Protein AF-A0A8X6F8C7-F1 (afdb_monomer_lite)

Secondary structure (DSSP, 8-state):
-HHHHHHHHHHHHHHHHHHHHHHHHHTT--SSSHHHHHHHHHHHHHHHHHHHHHHHHHHHHHHHHHHHHHTTGGG--------SSSSEEEEEEEEEEE-SSEEEEEEEEEEEETT--EEEEEEEEEEEEPPSS---HHHHHHHHHHHHHHHHHHHHHHH-S-EEEEEEEES-HHHHHHHHS-GGGB-HHHHHHHHHHHTTS-GGGEEE--GGG-TTHHHHH---HHHHTTSTTTT--GGGGSPSSP----------SPPTTB-----------SS--TTEEEEETTTEEEEE-GGG-BTTTB----PPPPHHHH--EEEEEETTEEEEEEEE-TT-HHHHHHS---TTSEEEEEE--TT--TTT-HHHHHHHHHHHHHS-EEEEEEE-TTTSSSSHHHHHHHHHHHHHHHHHHHHHIIIII---GGGEEEEEETHHHHHHHHHHTTSS--SEEEEES-B-TTTTT--GGGS--GGGSS-EEEE-SS---SSS--SB--S--SSEEEEEGGGTS-TT---------SSS---STTHHHHSHHHHHHHHHHHHHHT--SS--EEEE-S-HHHHHTTSS----TTSTTEEESSGGGGGGGGGGGSSSPEEEEE---SSTT---EEEEEEEEE---SS-PPPEEEEEEEEEEESS-EEEEE--SS-EEE-TT-EEEEEEEESS---SEEEEEEEEEE----TTS--EE-EEEEEEEESS---HHHHT--EEEE----S-EETT--EEEEEP-

Foldseek 3Di:
DVVVVVVVVVVVVVVVVVVVVVVVVVVPDDDDPPPVVVVVVVVVVVVVVVVVVVVVVVVVVVVVVQVVLVVLLVVDDADPDLEDDDDWAWEKEKFWAADLFKTKIWIWIWTADPVRQIAIFTPDMDMDTHDPPDDDRLLRRLVRLLVGLVVVVVCVVVVPDDHPYYAYEYQPLLNLVLLQDQLLQFAFSSSVSSVSSVVRDPSVRYAYDHPQQGLRVCVRVPDGSVVCVVDCNTRHGPQSRDDPPGPGPPCSDPPPDDHPRGDPPPPPPPPVPDAQPAQDWDADVLLGIDGDHPLLDDVPQRPHADAADDCVQQVKKKWWDWLVRLPHTQIDDLPDLVSLLPDPDALPAQEEEEAEAAQDFVVAPVLLSLLSVLQSVQDGHGYIYIGRNSQRYPPNNNSLNNLLVLLSRLLSSQVSCCVNVVRDQLSYEYEAAASGQFSLQSVLVSDPAHNEYEYQQHFRGSEAPGDSVRGAAQSSHLFYEYEAFACDDDQDDTGGHPDQHTLEYECAVNSHHAAQADDDDDDDDNGGDDDDVCCCHPCVRSCVSSLQQSLCSVDDDFFQKWFFDPGPVCVQQLVGQALPPQNVGIATPHPRRSVVSVSSPPPDRTYTYGYFHNDPPGDWWKKKKKWFFAADPDDDDWFWWWKWKWWQAPVDIDIDTQDPHTDTHDHGDMGIGIDIGRDDRHQTFKMKIAIATPDPPPVDFDWTGTAKMWMFIRSDRHVVNRVSGFIWGDPDPDTHTHPDIDITGGDD

Sequence (748 aa):
MDAILKQKKIVKGKLTRLVSKIDDLQNQANSESIIEVYEKDVNLIDTEVNNLNDNLLNIKLEWEELANDVQFVKDIKIPRFLLVDSDNLFHLFGFSDASEKAYAAAIYCRSVSDTGKINVQLIVAKTRVAPLKTVSLPRLELCGALLLVKLMDFTCKALNYPISQAQFYTDSTIVLSWIGSHASRWKTFVANRVAKIQTLSSATQWHHISGSANPADLATRGVSSSTLLTSIWLCGPKFLHETFPFQTDSSVPTLNDAMPEERYCTLQSIIVPNHLPDGSKICMTDLGCFEVTKDFFHPIYRPVNFLPQDRATIHTRFFLYMRSNPKEHHELHSNNPDEIKNSFIKPEHKTVFIIHGFFDSRFYGKWMEMMKDNLLLNNDYNVIIVDWSKGNGAPYTQATANCRVVGAEVAFMIKQLQIIKGVSPMNCHIIGHSLGAHIAGYAGERLNELGRISGLDPAHPYFQYMPPSVRLDPTDADFVDNIHTDSGSHKLLPLGMIQLAGHIDFFPNNGMSQPGCAKSVIHSIFLEGLIDASRRFIACNHQRAVDYFMYSINYKKALQVAYQCTSWHDYISGHCAECGKDGSKCAILGIQADQYKRFKNDTRSVKMYLTTSGSAPFWEYYYKVEVKLRKPKENFEDKKGSIILQLHGTSHDYNVQLTTKTGNLIHGATYTYLVRNVEELGKLLSVKFSWASSSWNFFKTHTLFLDYVTIKPMNIIDERKQEYKQKFCYESVEAIKSKKEYFLKECK

InterPro domains:
  IPR000734 Triacylglycerol lipase family [PR00821] (339-358)
  IPR000734 Triacylglycerol lipase family [PR00821] (384-399)
  IPR000734 Triacylglycerol lipase family [PR00821] (404-423)
  IPR000734 Triacylglycerol lipase family [PR00821] (427-445)
  IPR000734 Triacylglycerol lipase family [PR00821] (540-555)
  IPR000734 Triacylglycerol lipase family [PR00821] (617-632)
  IPR000734 Triacylglycerol lipase family [PR00821] (670-691)
  IPR000734 Triacylglycerol lipase family [PTHR11610] (263-682)
  IPR001024 PLAT/LH2 domain [PF01477] (633-733)
  IPR002331 Pancreatic lipase [PR00823] (281-298)
  IPR002331 Pancreatic lipase [PR00823] (298-309)
  IPR002331 Pancreatic lipase [PR00823] (318-330)
  IPR002331 Pancreatic lipase [PR00823] (336-350)
  IPR002331 Pancreatic lipase [PR00823] (383-402)
  IPR008042 Retrotransposon Pao-like, RNAseH-like domain [PF05380] (59-172)
  IPR013818 Lipase [PF00151] (281-618)
  IPR029058 Alpha/Beta hydrolase fold [G3DSA:3.40.50.1820] (280-619)
  IPR029058 Alpha/Beta hydrolase fold [SSF53474] (281-618)
  IPR033906 Lipase, N-terminal [cd00707] (314-613)
  IPR036392 PLAT/LH2 domain superfamily [SSF49723] (621-742)

pLDDT: mean 81.68, std 17.27, range [28.0, 98.88]

Organism: Trichonephila clavata (NCBI:txid2740835)

Structure (mmCIF, N/CA/C/O backbone):
data_AF-A0A8X6F8C7-F1
#
_entry.id   AF-A0A8X6F8C7-F1
#
loop_
_atom_site.group_PDB
_atom_site.id
_atom_site.type_symbol
_atom_site.label_atom_id
_atom_site.label_alt_id
_atom_site.label_comp_id
_atom_site.label_asym_id
_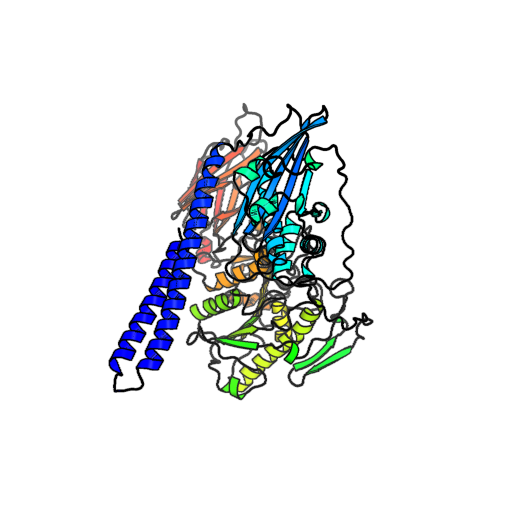atom_site.label_entity_id
_atom_site.label_seq_id
_atom_site.pdbx_PDB_ins_code
_atom_site.Cartn_x
_atom_site.Cartn_y
_atom_site.Cartn_z
_atom_site.occupancy
_atom_site.B_iso_or_equiv
_atom_site.auth_seq_id
_atom_site.auth_comp_id
_atom_site.auth_asym_id
_atom_site.auth_atom_id
_atom_site.pdbx_PDB_model_num
ATOM 1 N N . MET A 1 1 ? 24.965 32.234 21.374 1.00 34.31 1 MET A N 1
ATOM 2 C CA . MET A 1 1 ? 25.916 31.292 22.011 1.00 34.31 1 MET A CA 1
ATOM 3 C C . MET A 1 1 ? 26.464 30.269 21.011 1.00 34.31 1 MET A C 1
ATOM 5 O O . MET A 1 1 ? 27.662 30.296 20.759 1.00 34.31 1 MET A O 1
ATOM 9 N N . ASP A 1 2 ? 25.624 29.459 20.350 1.00 32.56 2 ASP A N 1
ATOM 10 C CA . ASP A 1 2 ? 26.087 28.451 19.370 1.00 32.56 2 ASP A CA 1
ATOM 11 C C . ASP A 1 2 ? 26.894 29.010 18.189 1.00 32.56 2 ASP A C 1
ATOM 13 O O . ASP A 1 2 ? 27.874 28.393 17.782 1.00 32.56 2 ASP A O 1
ATOM 17 N N . ALA A 1 3 ? 26.546 30.191 17.664 1.00 38.12 3 ALA A N 1
ATOM 18 C CA . ALA A 1 3 ? 27.326 30.847 16.607 1.00 38.12 3 ALA A CA 1
ATOM 19 C C . ALA A 1 3 ? 28.780 31.126 17.043 1.00 38.12 3 ALA A C 1
ATOM 21 O O . ALA A 1 3 ? 29.714 30.792 16.319 1.00 38.12 3 ALA A O 1
ATOM 22 N N . ILE A 1 4 ? 28.968 31.618 18.273 1.00 41.38 4 ILE A N 1
ATOM 23 C CA . ILE A 1 4 ? 30.278 31.923 18.873 1.00 41.38 4 ILE A CA 1
ATOM 24 C C . ILE A 1 4 ? 31.065 30.631 19.143 1.00 41.38 4 ILE A C 1
ATOM 26 O O . ILE A 1 4 ? 32.259 30.559 18.862 1.00 41.38 4 ILE A O 1
ATOM 30 N N . LEU A 1 5 ? 30.405 29.573 19.628 1.00 40.09 5 LEU A N 1
ATOM 31 C CA . LEU A 1 5 ? 31.021 28.247 19.795 1.00 40.09 5 LEU A CA 1
ATOM 32 C C . LEU A 1 5 ? 31.436 27.632 18.447 1.00 40.09 5 LEU A C 1
ATOM 34 O O . LEU A 1 5 ? 32.481 26.984 18.353 1.00 40.09 5 LEU A O 1
ATOM 38 N N . LYS A 1 6 ? 30.650 27.866 17.391 1.00 43.34 6 LYS A N 1
ATOM 39 C CA . LYS A 1 6 ? 30.928 27.416 16.024 1.00 43.34 6 LYS A CA 1
ATOM 40 C C . LYS A 1 6 ? 32.085 28.198 15.395 1.00 43.34 6 LYS A C 1
ATOM 42 O O . LYS A 1 6 ? 32.981 27.566 14.842 1.00 43.34 6 LYS A O 1
ATOM 47 N N . GLN A 1 7 ? 32.136 29.522 15.560 1.00 47.16 7 GLN A N 1
ATOM 48 C CA . GLN A 1 7 ? 33.292 30.344 15.178 1.00 47.16 7 GLN A CA 1
ATOM 49 C C . GLN A 1 7 ? 34.549 29.947 15.963 1.00 47.16 7 GLN A C 1
ATOM 51 O O . GLN A 1 7 ? 35.564 29.682 15.331 1.00 47.16 7 GLN A O 1
ATOM 56 N N . LYS A 1 8 ? 34.492 29.759 17.292 1.00 43.09 8 LYS A N 1
ATOM 57 C CA . LYS A 1 8 ? 35.635 29.232 18.069 1.00 43.09 8 LYS A CA 1
ATOM 58 C C . LYS A 1 8 ? 36.118 27.868 17.562 1.00 43.09 8 LYS A C 1
ATOM 60 O O . LYS A 1 8 ? 37.324 27.645 17.509 1.00 43.09 8 LYS A O 1
ATOM 65 N N . LYS A 1 9 ? 35.219 26.966 17.144 1.00 44.09 9 LYS A N 1
ATOM 66 C CA . LYS A 1 9 ? 35.596 25.687 16.506 1.00 44.09 9 LYS A CA 1
ATOM 67 C C . LYS A 1 9 ? 36.274 25.876 15.144 1.00 44.09 9 LYS A C 1
ATOM 69 O O . LYS A 1 9 ? 37.260 25.197 14.878 1.00 44.09 9 LYS A O 1
ATOM 74 N N . ILE A 1 10 ? 35.774 26.787 14.308 1.00 48.09 10 ILE A N 1
ATOM 75 C CA . ILE A 1 10 ? 36.353 27.099 12.989 1.00 48.09 10 ILE A CA 1
ATOM 76 C C . ILE A 1 10 ? 37.731 27.756 13.142 1.00 48.09 10 ILE A C 1
ATOM 78 O O . ILE A 1 10 ? 38.683 27.307 12.512 1.00 48.09 10 ILE A O 1
ATOM 82 N N . VAL A 1 11 ? 37.859 28.751 14.025 1.00 50.19 11 VAL A N 1
ATOM 83 C CA . VAL A 1 11 ? 39.125 29.433 14.337 1.00 50.19 11 VAL A CA 1
ATOM 84 C C . VAL A 1 11 ? 40.137 28.447 14.915 1.00 50.19 11 VAL A C 1
ATOM 86 O O . VAL A 1 11 ? 41.248 28.376 14.405 1.00 50.19 11 VAL A O 1
ATOM 89 N N . LYS A 1 12 ? 39.753 27.605 15.888 1.00 47.06 12 LYS A N 1
ATOM 90 C CA . LYS A 1 12 ? 40.640 26.554 16.421 1.00 47.06 12 LYS A CA 1
ATOM 91 C C . LYS A 1 12 ? 41.090 25.580 15.324 1.00 47.06 12 LYS A C 1
ATOM 93 O O . LYS A 1 12 ? 42.269 25.262 15.254 1.00 47.06 12 LYS A O 1
ATOM 98 N N . GLY A 1 13 ? 40.183 25.150 14.443 1.00 48.16 13 GLY A N 1
ATOM 99 C CA . GLY A 1 13 ? 40.508 24.267 13.316 1.00 48.16 13 GLY A CA 1
ATOM 100 C C . GLY A 1 13 ? 41.425 24.903 12.262 1.00 48.16 13 GLY A C 1
ATOM 101 O O . GLY A 1 13 ? 42.291 24.213 11.725 1.00 48.16 13 GLY A O 1
ATOM 102 N N . LYS A 1 14 ? 41.278 26.210 11.991 1.00 50.91 14 LYS A N 1
ATOM 103 C CA . LYS A 1 14 ? 42.224 26.984 11.171 1.00 50.91 14 LYS A CA 1
ATOM 104 C C . LYS A 1 14 ? 43.593 27.074 11.859 1.00 50.91 14 LYS A C 1
ATOM 106 O O . LYS A 1 14 ? 44.585 26.718 11.234 1.00 50.91 14 LYS A O 1
ATOM 111 N N . LEU A 1 15 ? 43.641 27.451 13.142 1.00 48.81 15 LEU A N 1
ATOM 112 C CA . LEU A 1 15 ? 44.888 27.576 13.910 1.00 48.81 15 LEU A CA 1
ATOM 113 C C . LEU A 1 15 ? 45.682 26.264 13.944 1.00 48.81 15 LEU A C 1
ATOM 115 O O . LEU A 1 15 ? 46.875 26.270 13.678 1.00 48.81 15 LEU A O 1
ATOM 119 N N . THR A 1 16 ? 45.029 25.126 14.210 1.00 49.41 16 THR A N 1
ATOM 120 C CA . THR A 1 16 ? 45.710 23.819 14.250 1.00 49.41 16 THR A CA 1
ATOM 121 C C . THR A 1 16 ? 46.295 23.421 12.888 1.00 49.41 16 THR A C 1
ATOM 123 O O . THR A 1 16 ? 47.367 22.827 12.845 1.00 49.41 16 THR A O 1
ATOM 126 N N . ARG A 1 17 ? 45.648 23.786 11.770 1.00 49.91 17 ARG A N 1
ATOM 127 C CA . ARG A 1 17 ? 46.229 23.606 10.425 1.00 49.91 17 ARG A CA 1
ATOM 128 C C . ARG A 1 17 ? 47.385 24.564 10.141 1.00 49.91 17 ARG A C 1
ATOM 130 O O . ARG A 1 17 ? 48.302 24.177 9.427 1.00 49.91 17 ARG A O 1
ATOM 137 N N . LEU A 1 18 ? 47.333 25.786 10.671 1.00 50.31 18 LEU A N 1
ATOM 138 C CA . LEU A 1 18 ? 48.408 26.765 10.520 1.00 50.31 18 LEU A CA 1
ATOM 139 C C . LEU A 1 18 ? 49.667 26.309 11.273 1.00 50.31 18 LEU A C 1
ATOM 141 O O . LEU A 1 18 ? 50.735 26.261 10.682 1.00 50.31 18 LEU A O 1
ATOM 145 N N . VAL A 1 19 ? 49.515 25.877 12.531 1.00 54.03 19 VAL A N 1
ATOM 146 C CA . VAL A 1 19 ? 50.610 25.332 13.355 1.00 54.03 19 VAL A CA 1
ATOM 147 C C . VAL A 1 19 ? 51.227 24.091 12.705 1.00 54.03 19 VAL A C 1
ATOM 149 O O . VAL A 1 19 ? 52.436 24.055 12.532 1.00 54.03 19 VAL A O 1
ATOM 152 N N . SER A 1 20 ? 50.411 23.141 12.228 1.00 51.81 20 SER A N 1
ATOM 153 C CA . SER A 1 20 ? 50.913 21.963 11.495 1.00 51.81 20 SER A CA 1
ATOM 154 C C . SER A 1 20 ? 51.739 22.341 10.261 1.00 51.81 20 SER A C 1
ATOM 156 O O . SER A 1 20 ? 52.766 21.725 10.013 1.00 51.81 20 SER A O 1
ATOM 158 N N . LYS A 1 21 ? 51.324 23.366 9.500 1.00 52.44 21 LYS A N 1
ATOM 159 C CA . LYS A 1 21 ? 52.107 23.869 8.362 1.00 52.44 21 LYS A CA 1
ATOM 160 C C . LYS A 1 21 ? 53.420 24.526 8.791 1.00 52.44 21 LYS A C 1
ATOM 162 O O . LYS A 1 21 ? 54.400 24.413 8.069 1.00 52.44 21 LYS A O 1
ATOM 167 N N . ILE A 1 22 ? 53.432 25.233 9.919 1.00 53.59 22 ILE A N 1
ATOM 168 C CA . ILE A 1 22 ? 54.640 25.877 10.451 1.00 53.59 22 ILE A CA 1
ATOM 169 C C . ILE A 1 22 ? 55.647 24.809 10.904 1.00 53.59 22 ILE A C 1
ATOM 171 O O . ILE A 1 22 ? 56.815 24.912 10.540 1.00 53.59 22 ILE A O 1
ATOM 175 N N . ASP A 1 23 ? 55.193 23.756 11.593 1.00 51.50 23 ASP A N 1
ATOM 176 C CA . ASP A 1 23 ? 56.035 22.611 11.973 1.00 51.50 23 ASP A CA 1
ATOM 177 C C . ASP A 1 23 ? 56.603 21.891 10.730 1.00 51.50 23 ASP A C 1
ATOM 179 O O . ASP A 1 23 ? 57.801 21.608 10.670 1.00 51.50 23 ASP A O 1
ATOM 183 N N . ASP A 1 24 ? 55.784 21.643 9.699 1.00 52.75 24 ASP A N 1
ATOM 184 C CA . ASP A 1 24 ? 56.238 21.020 8.443 1.00 52.75 24 ASP A CA 1
ATOM 185 C C . ASP A 1 24 ? 57.300 21.876 7.715 1.00 52.75 24 ASP A C 1
ATOM 187 O O . ASP A 1 24 ? 58.274 21.341 7.183 1.00 52.75 24 ASP A O 1
ATOM 191 N N . LEU A 1 25 ? 57.142 23.207 7.713 1.00 51.50 25 LEU A N 1
ATOM 192 C CA . LEU A 1 25 ? 58.058 24.148 7.055 1.00 51.50 25 LEU A CA 1
ATOM 193 C C . LEU A 1 25 ? 59.370 24.351 7.829 1.00 51.50 25 LEU A C 1
ATOM 195 O O . LEU A 1 25 ? 60.431 24.447 7.211 1.00 51.50 25 LEU A O 1
ATOM 199 N N . GLN A 1 26 ? 59.337 24.356 9.166 1.00 53.88 26 GLN A N 1
ATOM 200 C CA . GLN A 1 26 ? 60.552 24.436 9.990 1.00 53.88 26 GLN A CA 1
ATOM 201 C C . GLN A 1 26 ? 61.487 23.234 9.778 1.00 53.88 26 GLN A C 1
ATOM 203 O O . GLN A 1 26 ? 62.704 23.381 9.866 1.00 53.88 26 GLN A O 1
ATOM 208 N N . ASN A 1 27 ? 60.940 22.065 9.432 1.00 54.12 27 ASN A N 1
ATOM 209 C CA . ASN A 1 27 ? 61.713 20.849 9.164 1.00 54.12 27 ASN A CA 1
ATOM 210 C C . ASN A 1 27 ? 62.370 20.796 7.765 1.00 54.12 27 ASN A C 1
ATOM 212 O O . ASN A 1 27 ? 63.109 19.852 7.486 1.00 54.12 27 ASN A O 1
ATOM 216 N N . GLN A 1 28 ? 62.129 21.773 6.878 1.00 56.25 28 GLN A N 1
ATOM 217 C CA . GLN A 1 28 ? 62.643 21.780 5.493 1.00 56.25 28 GLN A CA 1
ATOM 218 C C . GLN A 1 28 ? 63.718 22.849 5.212 1.00 56.25 28 GLN A C 1
ATOM 220 O O . GLN A 1 28 ? 64.121 23.033 4.063 1.00 56.25 28 GLN A O 1
ATOM 225 N N . ALA A 1 29 ? 64.194 23.568 6.230 1.00 48.19 29 ALA A N 1
ATOM 226 C CA . ALA A 1 29 ? 65.043 24.739 6.034 1.00 48.19 29 ALA A CA 1
ATOM 227 C C . ALA A 1 29 ? 66.474 24.412 5.549 1.00 48.19 29 ALA A C 1
ATOM 229 O O . ALA A 1 29 ? 67.295 23.890 6.301 1.00 48.19 29 ALA A O 1
ATOM 230 N N . ASN A 1 30 ? 66.803 24.841 4.325 1.00 45.75 30 ASN A N 1
ATOM 231 C CA . ASN A 1 30 ? 68.170 25.169 3.914 1.00 45.75 30 ASN A CA 1
ATOM 232 C C . ASN A 1 30 ? 68.172 26.439 3.032 1.00 45.75 30 ASN A C 1
ATOM 234 O O . ASN A 1 30 ? 67.372 26.564 2.111 1.00 45.75 30 ASN A O 1
ATOM 238 N N . SER A 1 31 ? 69.057 27.370 3.400 1.00 54.06 31 SER A N 1
ATOM 239 C CA . SER A 1 31 ? 69.430 28.692 2.843 1.00 54.06 31 SER A CA 1
ATOM 240 C C . SER A 1 31 ? 68.642 29.394 1.703 1.00 54.06 31 SER A C 1
ATOM 242 O O . SER A 1 31 ? 68.423 28.869 0.615 1.00 54.06 31 SER A O 1
ATOM 244 N N . GLU A 1 32 ? 68.441 30.701 1.930 1.00 48.09 32 GLU A N 1
ATOM 245 C CA . GLU A 1 32 ? 68.373 31.828 0.965 1.00 48.09 32 GLU A CA 1
ATOM 246 C C . GLU A 1 32 ? 67.133 32.065 0.082 1.00 48.09 32 GLU A C 1
ATOM 248 O O . GLU A 1 32 ? 66.939 33.200 -0.338 1.00 48.09 32 GLU A O 1
ATOM 253 N N . SER A 1 33 ? 66.198 31.125 -0.083 1.00 52.44 33 SER A N 1
ATOM 254 C CA . SER A 1 33 ? 64.880 31.434 -0.705 1.00 52.44 33 SER A CA 1
ATOM 255 C C . SER A 1 33 ? 63.815 31.956 0.283 1.00 52.44 33 SER A C 1
ATOM 257 O O . SER A 1 33 ? 62.652 32.146 -0.065 1.00 52.44 33 SER A O 1
ATOM 259 N N . ILE A 1 34 ? 64.204 32.167 1.543 1.00 48.66 34 ILE A N 1
ATOM 260 C CA . ILE A 1 34 ? 63.280 32.192 2.687 1.00 48.66 34 ILE A CA 1
ATOM 261 C C . ILE A 1 34 ? 62.613 33.563 2.905 1.00 48.66 34 ILE A C 1
ATOM 263 O O . ILE A 1 34 ? 61.450 33.600 3.300 1.00 48.66 34 ILE A O 1
ATOM 267 N N . ILE A 1 35 ? 63.296 34.683 2.638 1.00 49.19 35 ILE A N 1
ATOM 268 C CA . ILE A 1 35 ? 62.809 36.022 3.037 1.00 49.19 35 ILE A CA 1
ATOM 269 C C . ILE A 1 35 ? 61.567 36.451 2.237 1.00 49.19 35 ILE A C 1
ATOM 271 O O . ILE A 1 35 ? 60.563 36.802 2.849 1.00 49.19 35 ILE A O 1
ATOM 275 N N . GLU A 1 36 ? 61.572 36.345 0.903 1.00 49.31 36 GLU A N 1
ATOM 276 C CA . GLU A 1 36 ? 60.406 36.731 0.081 1.00 49.31 36 GLU A CA 1
ATOM 277 C C . GLU A 1 36 ? 59.169 35.852 0.339 1.00 49.31 36 GLU A C 1
ATOM 279 O O . GLU A 1 36 ? 58.036 36.327 0.250 1.00 49.31 36 GLU A O 1
ATOM 284 N N . VAL A 1 37 ? 59.365 34.572 0.681 1.00 49.53 37 VAL A N 1
ATOM 285 C CA . VAL A 1 37 ? 58.261 33.669 1.049 1.00 49.53 37 VAL A CA 1
ATOM 286 C C . VAL A 1 37 ? 57.697 34.059 2.418 1.00 49.53 37 VAL A C 1
ATOM 288 O O . VAL A 1 37 ? 56.483 34.212 2.552 1.00 49.53 37 VAL A O 1
ATOM 291 N N . TYR A 1 38 ? 58.564 34.307 3.407 1.00 47.38 38 TYR A N 1
ATOM 292 C CA . TYR A 1 38 ? 58.143 34.756 4.736 1.00 47.38 38 TYR A CA 1
ATOM 293 C C . TYR A 1 38 ? 57.432 36.111 4.700 1.00 47.38 38 TYR A C 1
ATOM 295 O O . TYR A 1 38 ? 56.375 36.235 5.310 1.00 47.38 38 TYR A O 1
ATOM 303 N N . GLU A 1 39 ? 57.936 37.117 3.980 1.00 50.72 39 GLU A N 1
ATOM 304 C CA . GLU A 1 39 ? 57.262 38.421 3.888 1.00 50.72 39 GLU A CA 1
ATOM 305 C C . GLU A 1 39 ? 55.875 38.306 3.247 1.00 50.72 39 GLU A C 1
ATOM 307 O O . GLU A 1 39 ? 54.925 38.955 3.691 1.00 50.72 39 GLU A O 1
ATOM 312 N N . LYS A 1 40 ? 55.721 37.458 2.227 1.00 51.22 40 LYS A N 1
ATOM 313 C CA . LYS A 1 40 ? 54.441 37.282 1.535 1.00 51.22 40 LYS A CA 1
ATOM 314 C C . LYS A 1 40 ? 53.408 36.558 2.398 1.00 51.22 40 LYS A C 1
ATOM 316 O O . LYS A 1 40 ? 52.248 36.972 2.414 1.00 51.22 40 LYS A O 1
ATOM 321 N N . ASP A 1 41 ? 53.826 35.540 3.148 1.00 50.50 41 ASP A N 1
ATOM 322 C CA . ASP A 1 41 ? 52.954 34.813 4.074 1.00 50.50 41 ASP A CA 1
ATOM 323 C C . ASP A 1 41 ? 52.660 35.616 5.357 1.00 50.50 41 ASP A C 1
ATOM 325 O O . ASP A 1 41 ? 51.524 35.594 5.832 1.00 50.50 41 ASP A O 1
ATOM 329 N N . VAL A 1 42 ? 53.614 36.400 5.879 1.00 52.75 42 VAL A N 1
ATOM 330 C CA . VAL A 1 42 ? 53.393 37.321 7.013 1.00 52.75 42 VAL A CA 1
ATOM 331 C C . VAL A 1 42 ? 52.390 38.413 6.644 1.00 52.75 42 VAL A C 1
ATOM 333 O O . VAL A 1 42 ? 51.431 38.608 7.383 1.00 52.75 42 VAL A O 1
ATOM 336 N N . ASN A 1 43 ? 52.515 39.052 5.475 1.00 54.06 43 ASN A N 1
ATOM 337 C CA . ASN A 1 43 ? 51.521 40.028 5.011 1.00 54.06 43 ASN A CA 1
ATOM 338 C C . ASN A 1 43 ? 50.124 39.402 4.827 1.00 54.06 43 ASN A C 1
ATOM 340 O O . ASN A 1 43 ? 49.109 40.056 5.082 1.00 54.06 43 ASN A O 1
ATOM 344 N N . LEU A 1 44 ? 50.046 38.129 4.415 1.00 52.47 44 LEU A N 1
ATOM 345 C CA . LEU A 1 44 ? 48.777 37.401 4.323 1.00 52.47 44 LEU A CA 1
ATOM 346 C C . LEU A 1 44 ? 48.166 37.147 5.712 1.00 52.47 44 LEU A C 1
ATOM 348 O O . LEU A 1 44 ? 46.958 37.312 5.891 1.00 52.47 44 LEU A O 1
ATOM 352 N N . ILE A 1 45 ? 49.000 36.779 6.690 1.00 53.09 45 ILE A N 1
ATOM 353 C CA . ILE A 1 45 ? 48.607 36.557 8.087 1.00 53.09 45 ILE A CA 1
ATOM 354 C C . ILE A 1 45 ? 48.164 37.868 8.738 1.00 53.09 45 ILE A C 1
ATOM 356 O O . ILE A 1 45 ? 47.076 37.896 9.303 1.00 53.09 45 ILE A O 1
ATOM 360 N N . ASP A 1 46 ? 48.921 38.958 8.608 1.00 53.25 46 ASP A N 1
ATOM 361 C CA . ASP A 1 46 ? 48.531 40.277 9.125 1.00 53.25 46 ASP A CA 1
ATOM 362 C C . ASP A 1 46 ? 47.242 40.778 8.464 1.00 53.25 46 ASP A C 1
ATOM 364 O O . ASP A 1 46 ? 46.385 41.357 9.130 1.00 53.25 46 ASP A O 1
ATOM 368 N N . THR A 1 47 ? 47.027 40.480 7.179 1.00 58.09 47 THR A N 1
ATOM 369 C CA . THR A 1 47 ? 45.753 40.769 6.508 1.00 58.09 47 THR A CA 1
ATOM 370 C C . THR A 1 47 ? 44.605 39.926 7.082 1.00 58.09 47 THR A C 1
ATOM 372 O O . THR A 1 47 ? 43.539 40.478 7.356 1.00 58.09 47 THR A O 1
ATOM 375 N N . GLU A 1 48 ? 44.772 38.616 7.315 1.00 53.12 48 GLU A N 1
ATOM 376 C CA . GLU A 1 48 ? 43.742 37.797 7.986 1.00 53.12 48 GLU A CA 1
ATOM 377 C C . GLU A 1 48 ? 43.513 38.231 9.451 1.00 53.12 48 GLU A C 1
ATOM 379 O O . GLU A 1 48 ? 42.368 38.222 9.907 1.00 53.12 48 GLU A O 1
ATOM 384 N N . VAL A 1 49 ? 44.556 38.643 10.182 1.00 54.88 49 VAL A N 1
ATOM 385 C CA . VAL A 1 49 ? 44.497 39.093 11.586 1.00 54.88 49 VAL A CA 1
ATOM 386 C C . VAL A 1 49 ? 43.830 40.461 11.716 1.00 54.88 49 VAL A C 1
ATOM 388 O O . VAL A 1 49 ? 42.962 40.623 12.571 1.00 54.88 49 VAL A O 1
ATOM 391 N N . ASN A 1 50 ? 44.150 41.422 10.848 1.00 56.00 50 ASN A N 1
ATOM 392 C CA . ASN A 1 50 ? 43.481 42.723 10.823 1.00 56.00 50 ASN A CA 1
ATOM 393 C C . ASN A 1 50 ? 42.007 42.569 10.430 1.00 56.00 50 ASN A C 1
ATOM 395 O O . ASN A 1 50 ? 41.140 43.049 11.154 1.00 56.00 50 ASN A O 1
ATOM 399 N N . ASN A 1 51 ? 41.694 41.760 9.408 1.00 57.44 51 ASN A N 1
ATOM 400 C CA . ASN A 1 51 ? 40.303 41.406 9.102 1.00 57.44 51 ASN A CA 1
ATOM 401 C C . ASN A 1 51 ? 39.599 40.714 10.287 1.00 57.44 51 ASN A C 1
ATOM 403 O O . ASN A 1 51 ? 38.410 40.934 10.505 1.00 57.44 51 ASN A O 1
ATOM 407 N N . LEU A 1 52 ? 40.286 39.873 11.068 1.00 55.78 52 LEU A N 1
ATOM 408 C CA . LEU A 1 52 ? 39.730 39.265 12.285 1.00 55.78 52 LEU A CA 1
ATOM 409 C C . LEU A 1 52 ? 39.470 40.299 13.390 1.00 55.78 52 LEU A C 1
ATOM 411 O O . LEU A 1 52 ? 38.433 40.210 14.049 1.00 55.78 52 LEU A O 1
ATOM 415 N N . ASN A 1 53 ? 40.364 41.273 13.571 1.00 60.31 53 ASN A N 1
ATOM 416 C CA . ASN A 1 53 ? 40.217 42.359 14.540 1.00 60.31 53 ASN A CA 1
ATOM 417 C C . ASN A 1 53 ? 39.081 43.317 14.157 1.00 60.31 53 ASN A C 1
ATOM 419 O O . ASN A 1 53 ? 38.239 43.604 15.006 1.00 60.31 53 ASN A O 1
ATOM 423 N N . ASP A 1 54 ? 38.986 43.724 12.890 1.00 64.25 54 ASP A N 1
ATOM 424 C CA . ASP A 1 54 ? 37.896 44.567 12.382 1.00 64.25 54 ASP A CA 1
ATOM 425 C C . ASP A 1 54 ? 36.544 43.851 12.487 1.00 64.25 54 ASP A C 1
ATOM 427 O O . ASP A 1 54 ? 35.556 44.433 12.935 1.00 64.25 54 ASP A O 1
ATOM 431 N N . ASN A 1 55 ? 36.491 42.549 12.176 1.00 68.19 55 ASN A N 1
ATOM 432 C CA . ASN A 1 55 ? 35.293 41.742 12.423 1.00 68.19 55 ASN A CA 1
ATOM 433 C C . ASN A 1 55 ? 34.948 41.659 13.921 1.00 68.19 55 ASN A C 1
ATOM 435 O O . ASN A 1 55 ? 33.770 41.722 14.268 1.00 68.19 55 ASN A O 1
ATOM 439 N N . LEU A 1 56 ? 35.931 41.536 14.823 1.00 66.56 56 LEU A N 1
ATOM 440 C CA . LEU A 1 56 ? 35.674 41.563 16.269 1.00 66.56 56 LEU A CA 1
ATOM 441 C C . LEU A 1 56 ? 35.172 42.931 16.746 1.00 66.56 56 LEU A C 1
ATOM 443 O O . LEU A 1 56 ? 34.293 42.975 17.606 1.00 66.56 56 LEU A O 1
ATOM 447 N N . LEU A 1 57 ? 35.709 44.025 16.203 1.00 71.69 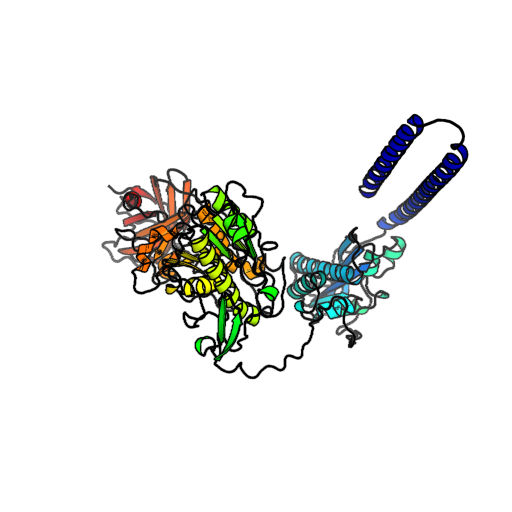57 LEU A N 1
ATOM 448 C CA . LEU A 1 57 ? 35.300 45.387 16.537 1.00 71.69 57 LEU A CA 1
ATOM 449 C C . LEU A 1 57 ? 33.877 45.670 16.044 1.00 71.69 57 LEU A C 1
ATOM 451 O O . LEU A 1 57 ? 33.059 46.146 16.824 1.00 71.69 57 LEU A O 1
ATOM 455 N N . ASN A 1 58 ? 33.547 45.280 14.811 1.00 73.12 58 ASN A N 1
ATOM 456 C CA . ASN A 1 58 ? 32.189 45.382 14.273 1.00 73.12 58 ASN A CA 1
ATOM 457 C C . ASN A 1 58 ? 31.195 44.543 15.091 1.00 73.12 58 ASN A C 1
ATOM 459 O O . ASN A 1 58 ? 30.164 45.061 15.505 1.00 73.12 58 ASN A O 1
ATOM 463 N N . ILE A 1 59 ? 31.533 43.292 15.432 1.00 71.88 59 ILE A N 1
ATOM 464 C CA . ILE A 1 59 ? 30.702 42.454 16.317 1.00 71.88 59 ILE A CA 1
ATOM 465 C C . ILE A 1 59 ? 30.532 43.103 17.699 1.00 71.88 59 ILE A C 1
ATOM 467 O O . ILE A 1 59 ? 29.459 43.005 18.291 1.00 71.88 59 ILE A O 1
ATOM 471 N N . LYS A 1 60 ? 31.568 43.758 18.238 1.00 74.25 60 LYS A N 1
ATOM 472 C CA . LYS A 1 60 ? 31.474 44.485 19.509 1.00 74.25 60 LYS A CA 1
ATOM 473 C C . LYS A 1 60 ? 30.510 45.674 19.395 1.00 74.25 60 LYS A C 1
ATOM 475 O O . LYS A 1 60 ? 29.657 45.811 20.266 1.00 74.25 60 LYS A O 1
ATOM 480 N N . LEU A 1 61 ? 30.616 46.480 18.338 1.00 78.19 61 LEU A N 1
ATOM 481 C CA . LEU A 1 61 ? 29.729 47.622 18.093 1.00 78.19 61 LEU A CA 1
ATOM 482 C C . LEU A 1 61 ? 28.271 47.170 17.903 1.00 78.19 61 LEU A C 1
ATOM 484 O O . LEU A 1 61 ? 27.395 47.692 18.585 1.00 78.19 61 LEU A O 1
ATOM 488 N N . GLU A 1 62 ? 28.016 46.129 17.101 1.00 76.50 62 GLU A N 1
ATOM 489 C CA . GLU A 1 62 ? 26.684 45.512 16.960 1.00 76.50 62 GLU A CA 1
ATOM 490 C C . GLU A 1 62 ? 26.112 45.044 18.316 1.00 76.50 62 GLU A C 1
ATOM 492 O O . GLU A 1 62 ? 24.915 45.179 18.579 1.00 76.50 62 GLU A O 1
ATOM 497 N N . TRP A 1 63 ? 26.956 44.505 19.206 1.00 77.75 63 TRP A N 1
ATOM 498 C CA . TRP A 1 63 ? 26.549 44.109 20.559 1.00 77.75 63 TRP A CA 1
ATOM 499 C C . TRP A 1 63 ? 26.269 45.295 21.485 1.00 77.75 63 TRP A C 1
ATOM 501 O O . TRP A 1 63 ? 25.346 45.211 22.295 1.00 77.75 63 TRP A O 1
ATOM 511 N N . GLU A 1 64 ? 27.048 46.372 21.394 1.00 82.25 64 GLU A N 1
ATOM 512 C CA . GLU A 1 64 ? 26.845 47.593 22.180 1.00 82.25 64 GLU A CA 1
ATOM 513 C C . GLU A 1 64 ? 25.577 48.334 21.723 1.00 82.25 64 GLU A C 1
ATOM 515 O O . GLU A 1 64 ? 24.776 48.737 22.566 1.00 82.25 64 GLU A O 1
ATOM 520 N N . GLU A 1 65 ? 25.315 48.419 20.415 1.00 81.56 65 GLU A N 1
ATOM 521 C CA . GLU A 1 65 ? 24.047 48.916 19.863 1.00 81.56 65 GLU A CA 1
ATOM 522 C C . GLU A 1 65 ? 22.853 48.075 20.334 1.00 81.56 65 GLU A C 1
ATOM 524 O O . GLU A 1 65 ? 21.883 48.623 20.863 1.00 81.56 65 GLU A O 1
ATOM 529 N N . LEU A 1 66 ? 22.934 46.742 20.232 1.00 79.12 66 LEU A N 1
ATOM 530 C CA . LEU A 1 66 ? 21.869 45.848 20.692 1.00 79.12 66 LEU A CA 1
ATOM 531 C C . LEU A 1 66 ? 21.617 45.976 22.203 1.00 79.12 66 LEU A C 1
ATOM 533 O O . LEU A 1 66 ? 20.465 46.013 22.635 1.00 79.12 66 LEU A O 1
ATOM 537 N N . ALA A 1 67 ? 22.669 46.066 23.021 1.00 78.94 67 ALA A N 1
ATOM 538 C CA . ALA A 1 67 ? 22.537 46.255 24.466 1.00 78.94 67 ALA A CA 1
ATOM 539 C C . ALA A 1 67 ? 21.875 47.602 24.813 1.00 78.94 67 ALA A C 1
ATOM 541 O O . ALA A 1 67 ? 21.012 47.658 25.693 1.00 78.94 67 ALA A O 1
ATOM 542 N N . ASN A 1 68 ? 22.233 48.664 24.084 1.00 83.19 68 ASN A N 1
ATOM 543 C CA . ASN A 1 68 ? 21.656 50.000 24.227 1.00 83.19 68 ASN A CA 1
ATOM 544 C C . ASN A 1 68 ? 20.224 50.119 23.678 1.00 83.19 68 ASN A C 1
ATOM 546 O O . ASN A 1 68 ? 19.510 51.040 24.073 1.00 83.19 68 ASN A O 1
ATOM 550 N N . ASP A 1 69 ? 19.773 49.207 22.815 1.00 79.75 69 ASP A N 1
ATOM 551 C CA . ASP A 1 69 ? 18.383 49.151 22.353 1.00 79.75 69 ASP A CA 1
ATOM 552 C C . ASP A 1 69 ? 17.485 48.291 23.266 1.00 79.75 69 ASP A C 1
ATOM 554 O O . ASP A 1 69 ? 16.355 48.671 23.580 1.00 79.75 69 ASP A O 1
ATOM 558 N N . VAL A 1 70 ? 18.000 47.171 23.791 1.00 80.56 70 VAL A N 1
ATOM 559 C CA . VAL A 1 70 ? 17.239 46.237 24.649 1.00 80.56 70 VAL A CA 1
ATOM 560 C C . VAL A 1 70 ? 16.653 46.905 25.905 1.00 80.56 70 VAL A C 1
ATOM 562 O O . VAL A 1 70 ? 15.609 46.478 26.401 1.00 80.56 70 VAL A O 1
ATOM 565 N N . GLN A 1 71 ? 17.244 47.992 26.405 1.00 80.56 71 GLN A N 1
ATOM 566 C CA . GLN A 1 71 ? 16.690 48.760 27.531 1.00 80.56 71 GLN A CA 1
ATOM 567 C C . GLN A 1 71 ? 15.302 49.385 27.272 1.00 80.56 71 GLN A C 1
ATOM 569 O O . GLN A 1 71 ? 14.609 49.691 28.246 1.00 80.56 71 GLN A O 1
ATOM 574 N N . PHE A 1 72 ? 14.870 49.540 26.012 1.00 80.06 72 PHE A N 1
ATOM 575 C CA . PHE A 1 72 ? 13.524 50.019 25.650 1.00 80.06 72 PHE A CA 1
ATOM 576 C C . PHE A 1 72 ? 12.473 48.892 25.587 1.00 80.06 72 PHE A C 1
ATOM 578 O O . PHE A 1 72 ? 11.274 49.160 25.535 1.00 80.06 72 PHE A O 1
ATOM 585 N N . VAL A 1 73 ? 12.877 47.615 25.665 1.00 80.25 73 VAL A N 1
ATOM 586 C CA . VAL A 1 73 ? 11.945 46.463 25.664 1.00 80.25 73 VAL A CA 1
ATOM 587 C C . VAL A 1 73 ? 10.966 46.513 26.843 1.00 80.25 73 VAL A C 1
ATOM 589 O O . VAL A 1 73 ? 9.826 46.069 26.719 1.00 80.25 73 VAL A O 1
ATOM 592 N N . LYS A 1 74 ? 11.374 47.102 27.976 1.00 82.38 74 LYS A N 1
ATOM 593 C CA . LYS A 1 74 ? 10.532 47.298 29.174 1.00 82.38 74 LYS A CA 1
ATOM 594 C C . LYS A 1 74 ? 9.279 48.151 28.914 1.00 82.38 74 LYS A C 1
ATOM 596 O O . LYS A 1 74 ? 8.308 48.042 29.660 1.00 82.38 74 LYS A O 1
ATOM 601 N N . ASP A 1 75 ? 9.312 48.994 27.882 1.00 84.31 75 ASP A N 1
ATOM 602 C CA . ASP A 1 75 ? 8.245 49.940 27.554 1.00 84.31 75 ASP A CA 1
ATOM 603 C C . ASP A 1 75 ? 7.186 49.308 26.622 1.00 84.31 75 ASP A C 1
ATOM 605 O O . ASP A 1 75 ? 6.081 49.837 26.474 1.00 84.31 75 ASP A O 1
ATOM 609 N N . ILE A 1 76 ? 7.476 48.126 26.057 1.00 83.12 76 ILE A N 1
ATOM 610 C CA . ILE A 1 76 ? 6.558 47.342 25.219 1.00 83.12 76 ILE A CA 1
ATOM 611 C C . ILE A 1 76 ? 5.454 46.730 26.090 1.00 83.12 76 ILE A C 1
ATOM 613 O O . ILE A 1 76 ? 5.696 45.875 26.943 1.00 83.12 76 ILE A O 1
ATOM 617 N N . LYS A 1 77 ? 4.203 47.113 25.820 1.00 82.12 77 LYS A N 1
ATOM 618 C CA . LYS A 1 77 ? 3.010 46.562 26.478 1.00 82.12 77 LYS A CA 1
ATOM 619 C C . LYS A 1 77 ? 2.144 45.834 25.458 1.00 82.12 77 LYS A C 1
ATOM 621 O O . LYS A 1 77 ? 1.744 46.419 24.459 1.00 82.12 77 LYS A O 1
ATOM 626 N N . ILE A 1 78 ? 1.828 44.569 25.734 1.00 80.88 78 ILE A N 1
ATOM 627 C CA . ILE A 1 78 ? 0.930 43.745 24.913 1.00 80.88 78 ILE A CA 1
ATOM 628 C C . ILE A 1 78 ? -0.394 43.574 25.677 1.00 80.88 78 ILE A C 1
ATOM 630 O O . ILE A 1 78 ? -0.408 42.887 26.707 1.00 80.88 78 ILE A O 1
ATOM 634 N N . PRO A 1 79 ? -1.501 44.194 25.225 1.00 80.00 79 PRO A N 1
ATOM 635 C CA . PRO A 1 79 ? -2.826 43.942 25.781 1.00 80.00 79 PRO A CA 1
ATOM 636 C C . PRO A 1 79 ? -3.204 42.463 25.633 1.00 80.00 79 PRO A C 1
ATOM 638 O O . PRO A 1 79 ? -2.933 41.845 24.609 1.00 80.00 79 PRO A O 1
ATOM 641 N N . ARG A 1 80 ? -3.823 41.879 26.666 1.00 79.56 80 ARG A N 1
ATOM 642 C CA . ARG A 1 80 ? -4.285 40.473 26.644 1.00 79.56 80 ARG A CA 1
ATOM 643 C C . ARG A 1 80 ? -5.780 40.320 26.353 1.00 79.56 80 ARG A C 1
ATOM 645 O O . ARG A 1 80 ? -6.249 39.201 26.171 1.00 79.56 80 ARG A O 1
ATOM 652 N N . PHE A 1 81 ? -6.537 41.416 26.383 1.00 83.44 81 PHE A N 1
ATOM 653 C CA . PHE A 1 81 ? -7.989 41.404 26.224 1.00 83.44 81 PHE A CA 1
ATOM 654 C C . PHE A 1 81 ? -8.359 41.709 24.771 1.00 83.44 81 PHE A C 1
ATOM 656 O O . PHE A 1 81 ? -8.218 42.842 24.314 1.00 83.44 81 PHE A O 1
ATOM 663 N N . LEU A 1 82 ? -8.808 40.672 24.057 1.00 81.69 82 LEU A N 1
ATOM 664 C CA . LEU A 1 82 ? -9.085 40.714 22.617 1.00 81.69 82 LEU A CA 1
ATOM 665 C C . LEU A 1 82 ? -10.485 41.251 22.269 1.00 81.69 82 LEU A C 1
ATOM 667 O O . LEU A 1 82 ? -10.701 41.689 21.142 1.00 81.69 82 LEU A O 1
ATOM 671 N N . LEU A 1 83 ? -11.443 41.188 23.196 1.00 77.50 83 LEU A N 1
ATOM 672 C CA . LEU A 1 83 ? -12.844 41.577 22.980 1.00 77.50 83 LEU A CA 1
ATOM 673 C C . LEU A 1 83 ? -13.014 43.108 22.966 1.00 77.50 83 LEU A C 1
ATOM 675 O O . LEU A 1 83 ? -12.210 43.823 23.565 1.00 77.50 83 LEU A O 1
ATOM 679 N N . VAL A 1 84 ? -14.074 43.603 22.316 1.00 73.75 84 VAL A N 1
ATOM 680 C CA . VAL A 1 84 ? -14.547 44.987 22.504 1.00 73.75 84 VAL A CA 1
ATOM 681 C C . VAL A 1 84 ? -15.642 45.007 23.567 1.00 73.75 84 VAL A C 1
ATOM 683 O O . VAL A 1 84 ? -15.463 45.669 24.585 1.00 73.75 84 VAL A O 1
ATOM 686 N N . ASP A 1 85 ? -16.710 44.235 23.344 1.00 70.25 85 ASP A N 1
ATOM 687 C CA . ASP A 1 85 ? -17.870 44.081 24.239 1.00 70.25 85 ASP A CA 1
ATOM 688 C C . ASP A 1 85 ? -18.190 42.578 24.468 1.00 70.25 85 ASP A C 1
ATOM 690 O O . ASP A 1 85 ? -17.299 41.742 24.294 1.00 70.25 85 ASP A O 1
ATOM 694 N N . SER A 1 86 ? -19.404 42.190 24.888 1.00 66.38 86 SER A N 1
ATOM 695 C CA . SER A 1 86 ? -19.771 40.772 25.119 1.00 66.38 86 SER A CA 1
ATOM 696 C C . SER A 1 86 ? -19.876 39.959 23.827 1.00 66.38 86 SER A C 1
ATOM 698 O O . SER A 1 86 ? -19.348 38.848 23.739 1.00 66.38 86 SER A O 1
ATOM 700 N N . ASP A 1 87 ? -20.507 40.549 22.817 1.00 63.62 87 ASP A N 1
ATOM 701 C CA . ASP A 1 87 ? -20.838 39.927 21.542 1.00 63.62 87 ASP A CA 1
ATOM 702 C C . ASP A 1 87 ? -20.030 40.630 20.447 1.00 63.62 87 ASP A C 1
ATOM 704 O O . ASP A 1 87 ? -20.133 41.843 20.253 1.00 63.62 87 ASP A O 1
ATOM 708 N N . ASN A 1 88 ? -19.130 39.889 19.790 1.00 73.06 88 ASN A N 1
ATOM 709 C CA . ASN A 1 88 ? -18.270 40.446 18.747 1.00 73.06 88 ASN A CA 1
ATOM 710 C C . ASN A 1 88 ? -18.096 39.468 17.586 1.00 73.06 88 ASN A C 1
ATOM 712 O O . ASN A 1 88 ? -17.911 38.267 17.788 1.00 73.06 88 ASN A O 1
ATOM 716 N N . LEU A 1 89 ? -18.006 40.005 16.370 1.00 82.62 89 LEU A N 1
ATOM 717 C CA . LEU A 1 89 ? -17.491 39.268 15.219 1.00 82.62 89 LEU A CA 1
ATOM 718 C C . LEU A 1 89 ? -15.962 39.189 15.300 1.00 82.62 89 LEU A C 1
ATOM 720 O O . LEU A 1 89 ? -15.291 40.216 15.422 1.00 82.62 89 LEU A O 1
ATOM 724 N N . PHE A 1 90 ? -15.414 37.974 15.210 1.00 87.12 90 PHE A N 1
ATOM 725 C CA . PHE A 1 90 ? -13.973 37.711 15.254 1.00 87.12 90 PHE A CA 1
ATOM 726 C C . PHE A 1 90 ? -13.422 37.383 13.870 1.00 87.12 90 PHE A C 1
ATOM 728 O O . PHE A 1 90 ? -13.754 36.351 13.282 1.00 87.12 90 PHE A O 1
ATOM 735 N N . HIS A 1 91 ? -12.518 38.228 13.380 1.00 91.19 91 HIS A N 1
ATOM 736 C CA . HIS A 1 91 ? -11.776 38.016 12.140 1.00 91.19 91 HIS A CA 1
ATOM 737 C C . HIS A 1 91 ? -10.278 37.877 12.441 1.00 91.19 91 HIS A C 1
ATOM 739 O O . HIS A 1 91 ? -9.734 38.614 13.267 1.00 91.19 91 HIS A O 1
ATOM 745 N N . LEU A 1 92 ? -9.603 36.943 11.768 1.00 94.38 92 LEU A N 1
ATOM 746 C CA . LEU A 1 92 ? -8.163 36.717 11.898 1.00 94.38 92 LEU A CA 1
ATOM 747 C C . LEU A 1 92 ? -7.423 37.127 10.622 1.00 94.38 92 LEU A C 1
ATOM 749 O O . LEU A 1 92 ? -7.741 36.666 9.526 1.00 94.38 92 LEU A O 1
ATOM 753 N N . PHE A 1 93 ? -6.395 37.956 10.784 1.00 96.19 93 PHE A N 1
ATOM 754 C CA . PHE A 1 93 ? -5.598 38.502 9.687 1.00 96.19 93 PHE A CA 1
ATOM 755 C C . PHE A 1 93 ? -4.153 38.047 9.823 1.00 96.19 93 PHE A C 1
ATOM 757 O O . PHE A 1 93 ? -3.462 38.407 10.776 1.00 96.19 93 PHE A O 1
ATOM 764 N N . GLY A 1 94 ? -3.717 37.209 8.889 1.00 97.56 94 GLY A N 1
ATOM 765 C CA . GLY A 1 94 ? -2.380 36.645 8.850 1.00 97.56 94 GLY A CA 1
ATOM 766 C C . GLY A 1 94 ? -1.482 37.347 7.839 1.00 97.56 94 GLY A C 1
ATOM 767 O O . GLY A 1 94 ? -1.884 37.521 6.696 1.00 97.56 94 GLY A O 1
ATOM 768 N N . PHE A 1 95 ? -0.250 37.664 8.225 1.00 97.88 95 PHE A N 1
ATOM 769 C CA . PHE A 1 95 ? 0.758 38.311 7.380 1.00 97.88 95 PHE A CA 1
ATOM 770 C C . PHE A 1 95 ? 2.042 37.483 7.369 1.00 97.88 95 PHE A C 1
ATOM 772 O O . PHE A 1 95 ? 2.459 36.989 8.420 1.00 97.88 95 PHE A O 1
ATOM 779 N N . SER A 1 96 ? 2.671 37.321 6.205 1.00 97.81 96 SER A N 1
ATOM 780 C CA . SER A 1 96 ? 3.957 36.629 6.064 1.00 97.81 96 SER A CA 1
ATOM 781 C C . SER A 1 96 ? 4.929 37.372 5.166 1.00 97.81 96 SER A C 1
ATOM 783 O O . SER A 1 96 ? 4.514 37.989 4.186 1.00 97.81 96 SER A O 1
ATOM 785 N N . ASP A 1 97 ? 6.213 37.222 5.476 1.00 96.38 97 ASP A N 1
ATOM 786 C CA . ASP A 1 97 ? 7.331 37.775 4.713 1.00 96.38 97 ASP A CA 1
ATOM 787 C C . ASP A 1 97 ? 8.583 36.873 4.831 1.00 96.38 97 ASP A C 1
ATOM 789 O O . ASP A 1 97 ? 8.652 35.989 5.704 1.00 96.38 97 ASP A O 1
ATOM 793 N N . ALA A 1 98 ? 9.585 37.101 3.977 1.00 94.19 98 ALA A N 1
ATOM 794 C CA . ALA A 1 98 ? 10.943 36.614 4.162 1.00 94.19 98 ALA A CA 1
ATOM 795 C C . ALA A 1 98 ? 12.039 37.580 3.683 1.00 94.19 98 ALA A C 1
ATOM 797 O O . ALA A 1 98 ? 11.946 38.205 2.638 1.00 94.19 98 ALA A O 1
ATOM 798 N N . SER A 1 99 ? 13.166 37.542 4.390 1.00 91.56 99 SER A N 1
ATOM 799 C CA . SER A 1 99 ? 14.455 38.099 3.990 1.00 91.56 99 SER A CA 1
ATOM 800 C C . SER A 1 99 ? 15.505 36.984 3.868 1.00 91.56 99 SER A C 1
ATOM 802 O O . SER A 1 99 ? 15.290 35.841 4.285 1.00 91.56 99 SER A O 1
ATOM 804 N N . GLU A 1 100 ? 16.699 37.322 3.380 1.00 87.75 100 GLU A N 1
ATOM 805 C CA . GLU A 1 100 ? 17.858 36.414 3.393 1.00 87.75 100 GLU A CA 1
ATOM 806 C C . GLU A 1 100 ? 18.310 36.017 4.814 1.00 87.75 100 GLU A C 1
ATOM 808 O O . GLU A 1 100 ? 19.005 35.014 4.981 1.00 87.75 100 GLU A O 1
ATOM 813 N N . LYS A 1 101 ? 17.908 36.772 5.849 1.00 85.56 101 LYS A N 1
ATOM 814 C CA . LYS A 1 101 ? 18.244 36.504 7.258 1.00 85.56 101 LYS A CA 1
ATOM 815 C C . LYS A 1 101 ? 17.199 35.619 7.945 1.00 85.56 101 LYS A C 1
ATOM 817 O O . LYS A 1 101 ? 17.562 34.729 8.721 1.00 85.56 101 LYS A O 1
ATOM 822 N N . ALA A 1 102 ? 15.908 35.843 7.690 1.00 90.31 102 ALA A N 1
ATOM 823 C CA . ALA A 1 102 ? 14.812 35.146 8.366 1.00 90.31 102 ALA A CA 1
ATOM 824 C C . ALA A 1 102 ? 13.491 35.200 7.581 1.00 90.31 102 ALA A C 1
ATOM 826 O O . ALA A 1 102 ? 13.269 36.105 6.792 1.00 90.31 102 ALA A O 1
ATOM 827 N N . TYR A 1 103 ? 12.576 34.269 7.856 1.00 95.25 103 TYR A N 1
ATOM 828 C CA . TYR A 1 103 ? 11.184 34.319 7.394 1.00 95.25 103 TYR A CA 1
ATOM 829 C C . TYR A 1 103 ? 10.220 34.294 8.580 1.00 95.25 103 TYR A C 1
ATOM 831 O O . TYR A 1 103 ? 10.478 33.622 9.588 1.00 95.25 103 TYR A O 1
ATOM 839 N N . ALA A 1 104 ? 9.117 35.033 8.475 1.00 95.19 104 ALA A N 1
ATOM 840 C CA . ALA A 1 104 ? 8.229 35.311 9.597 1.00 95.19 104 ALA A CA 1
ATOM 841 C C . ALA A 1 104 ? 6.743 35.215 9.229 1.00 95.19 104 ALA A C 1
ATOM 843 O O . ALA A 1 104 ? 6.350 35.243 8.062 1.00 95.19 104 ALA A O 1
ATOM 844 N N . ALA A 1 105 ? 5.921 35.081 10.267 1.00 97.56 105 ALA A N 1
ATOM 845 C CA . ALA A 1 105 ? 4.471 35.137 10.200 1.00 97.56 105 ALA A CA 1
ATOM 846 C C . ALA A 1 105 ? 3.915 35.858 11.438 1.00 97.56 105 ALA A C 1
ATOM 848 O O . ALA A 1 105 ? 4.368 35.580 12.550 1.00 97.56 105 ALA A O 1
ATOM 849 N N . ALA A 1 106 ? 2.918 36.724 11.263 1.00 96.88 106 ALA A N 1
ATOM 850 C CA . ALA A 1 106 ? 2.208 37.431 12.332 1.00 96.88 106 ALA A CA 1
ATOM 851 C C . ALA A 1 106 ? 0.689 37.309 12.133 1.00 96.88 106 ALA A C 1
ATOM 853 O O . ALA A 1 106 ? 0.216 37.315 10.998 1.00 96.88 106 ALA A O 1
ATOM 854 N N . ILE A 1 107 ? -0.077 37.163 13.218 1.00 96.94 107 ILE A N 1
ATOM 855 C CA . ILE A 1 107 ? -1.539 37.003 13.181 1.00 96.94 107 ILE A CA 1
ATOM 856 C C . ILE A 1 107 ? -2.201 37.985 14.139 1.00 96.94 107 ILE A C 1
ATOM 858 O O . ILE A 1 107 ? -1.936 37.962 15.344 1.00 96.94 107 ILE A O 1
ATOM 862 N N . TYR A 1 108 ? -3.114 38.784 13.598 1.00 94.56 108 TYR A N 1
ATOM 863 C CA . TYR A 1 108 ? -3.888 39.786 14.317 1.00 94.56 108 TYR A CA 1
ATOM 864 C C . TYR A 1 108 ? -5.333 39.325 14.496 1.00 94.56 108 TYR A C 1
ATOM 866 O O . TYR A 1 108 ? -5.948 38.788 13.572 1.00 94.56 108 TYR A O 1
ATOM 874 N N . CYS A 1 109 ? -5.875 39.569 15.686 1.00 92.12 109 CYS A N 1
ATOM 875 C CA . CYS A 1 109 ? -7.306 39.557 15.939 1.00 92.12 109 CYS A CA 1
ATOM 876 C C . CYS A 1 109 ? -7.881 40.894 15.500 1.00 92.12 109 CYS A C 1
ATOM 878 O O . CYS A 1 109 ? -7.311 41.927 15.845 1.00 92.12 109 CYS A O 1
ATOM 880 N N . ARG A 1 110 ? -9.038 40.877 14.846 1.00 91.75 110 ARG A N 1
ATOM 881 C CA . ARG A 1 110 ? -9.928 42.029 14.724 1.00 91.75 110 ARG A CA 1
ATOM 882 C C . ARG A 1 110 ? -11.283 41.636 15.295 1.00 91.75 110 ARG A C 1
ATOM 884 O O . ARG A 1 110 ? -11.951 40.769 14.733 1.00 91.75 110 ARG A O 1
ATOM 891 N N . SER A 1 111 ? -11.659 42.257 16.404 1.00 90.06 111 SER A N 1
ATOM 892 C CA . SER A 1 111 ? -12.981 42.126 17.016 1.00 90.06 111 SER A CA 1
ATOM 893 C C . SER A 1 111 ? -13.826 43.355 16.684 1.00 90.06 111 SER A C 1
ATOM 895 O O . SER A 1 111 ? -13.326 44.482 16.683 1.00 90.06 111 SER A O 1
ATOM 897 N N . VAL A 1 112 ? -15.100 43.131 16.359 1.00 87.88 112 VAL A N 1
ATOM 898 C CA . VAL A 1 112 ? -16.081 44.191 16.081 1.00 87.88 112 VAL A CA 1
ATOM 899 C C . VAL A 1 112 ? -17.316 43.957 16.930 1.00 87.88 112 VAL A C 1
ATOM 901 O O . VAL A 1 112 ? -17.910 42.887 16.826 1.00 87.88 112 VAL A O 1
ATOM 904 N N . SER A 1 113 ? -17.694 44.946 17.734 1.00 85.19 113 SER A N 1
ATOM 905 C CA . SER A 1 113 ? -18.958 44.942 18.486 1.00 85.19 113 SER A CA 1
ATOM 906 C C . SER A 1 113 ? -20.161 45.256 17.590 1.00 85.19 113 SER A C 1
ATOM 908 O O . SER A 1 113 ? -20.010 45.863 16.527 1.00 85.19 113 SER A O 1
ATOM 910 N N . ASP A 1 114 ? -21.370 44.964 18.070 1.00 80.19 114 ASP A N 1
ATOM 911 C CA . ASP A 1 114 ? -22.630 45.335 17.402 1.00 80.19 114 ASP A CA 1
ATOM 912 C C . ASP A 1 114 ? -22.790 46.854 17.184 1.00 80.19 114 ASP A C 1
ATOM 914 O O . ASP A 1 114 ? -23.501 47.289 16.280 1.00 80.19 114 ASP A O 1
ATOM 918 N N . THR A 1 115 ? -22.088 47.681 17.969 1.00 80.06 115 THR A N 1
ATOM 919 C CA . THR A 1 115 ? -22.056 49.148 17.798 1.00 80.06 115 THR A CA 1
ATOM 920 C C . THR A 1 115 ? -21.059 49.622 16.731 1.00 80.06 115 THR A C 1
ATOM 922 O O . THR A 1 115 ? -20.903 50.822 16.513 1.00 80.06 115 THR A O 1
ATOM 925 N N . GLY A 1 116 ? -20.361 48.699 16.061 1.00 80.69 116 GLY A N 1
ATOM 926 C CA . GLY A 1 116 ? -19.370 48.992 15.023 1.00 80.69 116 GLY A CA 1
ATOM 927 C C . GLY A 1 116 ? -17.990 49.399 15.549 1.00 80.69 116 GLY A C 1
ATOM 928 O O . GLY A 1 116 ? -17.103 49.700 14.753 1.00 80.69 116 GLY A O 1
ATOM 929 N N . LYS A 1 117 ? -17.768 49.394 16.870 1.00 87.00 117 LYS A N 1
ATOM 930 C CA . LYS A 1 117 ? -16.457 49.681 17.475 1.00 87.00 117 LYS A CA 1
ATOM 931 C C . LYS A 1 117 ? -15.491 48.518 17.220 1.00 87.00 117 LYS A C 1
ATOM 933 O O . LYS A 1 117 ? -15.836 47.365 17.483 1.00 87.00 117 LYS A O 1
ATOM 938 N N . ILE A 1 118 ? -14.294 48.843 16.727 1.00 89.38 118 ILE A N 1
ATOM 939 C CA . ILE A 1 118 ? -13.256 47.900 16.280 1.00 89.38 118 ILE A CA 1
ATOM 940 C C . ILE A 1 118 ? -12.081 47.892 17.272 1.00 89.38 118 ILE A C 1
ATOM 942 O O . ILE A 1 118 ? -11.675 48.942 17.769 1.00 89.38 118 ILE A O 1
ATOM 946 N N . ASN A 1 119 ? -11.502 46.717 17.521 1.00 89.88 119 ASN A N 1
ATOM 947 C CA . ASN A 1 119 ? -10.218 46.539 18.206 1.00 89.88 119 ASN A CA 1
ATOM 948 C C . ASN A 1 119 ? -9.344 45.569 17.399 1.00 89.88 119 ASN A C 1
ATOM 950 O O . ASN A 1 119 ? -9.816 44.508 16.985 1.00 89.88 119 ASN A O 1
ATOM 954 N N . VAL A 1 120 ? -8.076 45.928 17.182 1.00 91.19 120 VAL A N 1
ATOM 955 C CA . VAL A 1 120 ? -7.095 45.110 16.450 1.00 91.19 120 VAL A CA 1
ATOM 956 C C . VAL A 1 120 ? -5.874 44.876 17.329 1.00 91.19 120 VAL A C 1
ATOM 958 O O . VAL A 1 120 ? -5.286 45.831 17.832 1.00 91.19 120 VAL A O 1
ATOM 961 N N . GLN A 1 121 ? -5.484 43.614 17.520 1.00 90.19 121 GLN A N 1
ATOM 962 C CA . GLN A 1 121 ? -4.358 43.239 18.386 1.00 90.19 121 GLN A CA 1
ATOM 963 C C . GLN A 1 121 ? -3.574 42.053 17.821 1.00 90.19 121 GLN A C 1
ATOM 965 O O . GLN A 1 121 ? -4.161 41.087 17.331 1.00 90.19 121 GLN A O 1
ATOM 970 N N . LEU A 1 122 ? -2.244 42.095 17.931 1.00 92.06 122 LEU A N 1
ATOM 971 C CA . LEU A 1 122 ? -1.369 40.960 17.627 1.00 92.06 122 LEU A CA 1
ATOM 972 C C . LEU A 1 122 ? -1.624 39.799 18.611 1.00 92.06 122 LEU A C 1
ATOM 974 O O . LEU A 1 122 ? -1.387 39.941 19.807 1.00 92.06 122 LEU A O 1
ATOM 978 N N . ILE A 1 123 ? -2.061 38.637 18.112 1.00 90.62 123 ILE A N 1
ATOM 979 C CA . ILE A 1 123 ? -2.272 37.424 18.929 1.00 90.62 123 ILE A CA 1
ATOM 980 C C . ILE A 1 123 ? -0.973 36.632 19.052 1.00 90.62 123 ILE A C 1
ATOM 982 O O . ILE A 1 123 ? -0.583 36.200 20.134 1.00 90.62 123 ILE A O 1
ATOM 986 N N . VAL A 1 124 ? -0.331 36.369 17.912 1.00 93.38 124 VAL A N 1
ATOM 987 C CA . VAL A 1 124 ? 0.849 35.510 17.842 1.00 93.38 124 VAL A CA 1
ATOM 988 C C . VAL A 1 124 ? 1.700 35.860 16.630 1.00 93.38 124 VAL A C 1
ATOM 990 O O . VAL A 1 124 ? 1.190 36.111 15.539 1.00 93.38 124 VAL A O 1
ATOM 993 N N . ALA A 1 125 ? 3.014 35.816 16.816 1.00 94.25 125 ALA A N 1
ATOM 994 C CA . ALA A 1 125 ? 3.991 35.887 15.744 1.00 94.25 125 ALA A CA 1
ATOM 995 C C . ALA A 1 125 ? 4.998 34.739 15.857 1.00 94.25 125 ALA A C 1
ATOM 997 O O . ALA A 1 125 ? 5.181 34.142 16.923 1.00 94.25 125 ALA A O 1
ATOM 998 N N . LYS A 1 126 ? 5.648 34.403 14.742 1.00 94.56 126 LYS A N 1
ATOM 999 C CA . LYS A 1 126 ? 6.664 33.356 14.679 1.00 94.56 126 LYS A CA 1
ATOM 1000 C C . LYS A 1 126 ? 7.687 33.656 13.594 1.00 94.56 126 LYS A C 1
ATOM 1002 O O . LYS A 1 126 ? 7.345 33.679 12.417 1.00 94.56 126 LYS A O 1
ATOM 1007 N N . THR A 1 127 ? 8.945 33.779 13.998 1.00 92.19 127 THR A N 1
ATOM 1008 C CA . THR A 1 127 ? 10.094 33.990 13.107 1.00 92.19 127 THR A CA 1
ATOM 1009 C C . THR A 1 127 ? 10.966 32.739 13.056 1.00 92.19 127 THR A C 1
ATOM 1011 O O . THR A 1 127 ? 11.032 31.963 14.016 1.00 92.19 127 THR A O 1
ATOM 1014 N N . ARG A 1 128 ? 11.638 32.513 11.927 1.00 89.38 128 ARG A N 1
ATOM 1015 C CA . ARG A 1 128 ? 12.638 31.459 11.743 1.00 89.38 128 ARG A CA 1
ATOM 1016 C C . ARG A 1 128 ? 13.832 31.986 10.960 1.00 89.38 128 ARG A C 1
ATOM 1018 O O . ARG A 1 128 ? 13.658 32.567 9.897 1.00 89.38 128 ARG A O 1
ATOM 1025 N N . VAL A 1 129 ? 15.035 31.709 11.457 1.00 89.06 129 VAL A N 1
ATOM 1026 C CA . VAL A 1 129 ? 16.293 32.015 10.760 1.00 89.06 129 VAL A CA 1
ATOM 1027 C C . VAL A 1 129 ? 16.336 31.283 9.413 1.00 89.06 129 VAL A C 1
ATOM 1029 O O . VAL A 1 129 ? 15.914 30.122 9.315 1.00 89.06 129 VAL A O 1
ATOM 1032 N N . ALA A 1 130 ? 16.835 31.956 8.378 1.00 78.75 130 ALA A N 1
ATOM 1033 C CA . ALA A 1 130 ? 17.016 31.374 7.057 1.00 78.75 130 ALA A CA 1
ATOM 1034 C C . ALA A 1 130 ? 18.044 30.216 7.091 1.00 78.75 130 ALA A C 1
ATOM 1036 O O . ALA A 1 130 ? 18.966 30.214 7.914 1.00 78.75 130 ALA A O 1
ATOM 1037 N N . PRO A 1 131 ? 17.908 29.181 6.239 1.00 78.00 131 PRO A N 1
ATOM 1038 C CA . PRO A 1 131 ? 18.860 28.074 6.212 1.00 78.00 131 PRO A CA 1
ATOM 1039 C C . PRO A 1 131 ? 20.271 28.517 5.794 1.00 78.00 131 PRO A C 1
ATOM 1041 O O . PRO A 1 131 ? 20.433 29.262 4.839 1.00 78.00 131 PRO A O 1
ATOM 1044 N N . LEU A 1 132 ? 21.306 27.944 6.421 1.00 70.75 132 LEU A N 1
ATOM 1045 C CA . LEU A 1 132 ? 22.716 28.183 6.051 1.00 70.75 132 LEU A CA 1
ATOM 1046 C C . LEU A 1 132 ? 23.100 27.685 4.643 1.00 70.75 132 LEU A C 1
ATOM 1048 O O . LEU A 1 132 ? 24.187 27.988 4.161 1.00 70.75 132 LEU A O 1
ATOM 1052 N N . LYS A 1 133 ? 22.256 26.865 4.006 1.00 73.12 133 LYS A N 1
ATOM 1053 C CA . LYS A 1 133 ? 22.386 26.531 2.583 1.00 73.12 133 LYS A CA 1
ATOM 1054 C C . LYS A 1 133 ? 21.572 27.550 1.801 1.00 73.12 133 LYS A C 1
ATOM 1056 O O . LYS A 1 133 ? 20.386 27.681 2.090 1.00 73.12 133 LYS A O 1
ATOM 1061 N N . THR A 1 134 ? 22.178 28.189 0.806 1.00 69.88 134 THR A N 1
ATOM 1062 C CA . THR A 1 134 ? 21.536 29.213 -0.024 1.00 69.88 134 THR A CA 1
ATOM 1063 C C . THR A 1 134 ? 20.212 28.715 -0.612 1.00 69.88 134 THR A C 1
ATOM 1065 O O . THR A 1 134 ? 20.147 27.668 -1.261 1.00 69.88 134 THR A O 1
ATOM 1068 N N . VAL A 1 135 ? 19.147 29.475 -0.370 1.00 80.38 135 VAL A N 1
ATOM 1069 C CA . VAL A 1 135 ? 17.795 29.276 -0.903 1.00 80.38 135 VAL A CA 1
ATOM 1070 C C . VAL A 1 135 ? 17.360 30.623 -1.474 1.00 80.38 135 VAL A C 1
ATOM 1072 O O . VAL A 1 135 ? 17.611 31.644 -0.846 1.00 80.38 135 VAL A O 1
ATOM 1075 N N . SER A 1 136 ? 16.742 30.641 -2.658 1.00 87.56 136 SER A N 1
ATOM 1076 C CA . SER A 1 136 ? 16.301 31.894 -3.284 1.00 87.56 136 SER A CA 1
ATOM 1077 C C . SER A 1 136 ? 15.224 32.602 -2.458 1.00 87.56 136 SER A C 1
ATOM 1079 O O . SER A 1 136 ? 14.421 31.947 -1.788 1.00 87.56 136 SER A O 1
ATOM 1081 N N . LEU A 1 137 ? 15.172 33.932 -2.550 1.00 87.25 137 LEU A N 1
ATOM 1082 C CA . LEU A 1 137 ? 14.223 34.752 -1.796 1.00 87.25 137 LEU A CA 1
ATOM 1083 C C . LEU A 1 137 ? 12.752 34.304 -1.991 1.00 87.25 137 LEU A C 1
ATOM 1085 O O . LEU A 1 137 ? 12.127 33.985 -0.980 1.00 87.25 137 LEU A O 1
ATOM 1089 N N . PRO A 1 138 ? 12.239 34.038 -3.217 1.00 91.19 138 PRO A N 1
ATOM 1090 C CA . PRO A 1 138 ? 10.876 33.515 -3.392 1.00 91.19 138 PRO A CA 1
ATOM 1091 C C . PRO A 1 138 ? 10.606 32.186 -2.677 1.00 91.19 138 PRO A C 1
ATOM 1093 O O . PRO A 1 138 ? 9.525 31.928 -2.145 1.00 91.19 138 PRO A O 1
ATOM 1096 N N . ARG A 1 139 ? 11.616 31.312 -2.599 1.00 91.81 139 ARG A N 1
ATOM 1097 C CA . ARG A 1 139 ? 11.519 30.047 -1.863 1.00 91.81 139 ARG A CA 1
ATOM 1098 C C . ARG A 1 139 ? 11.483 30.258 -0.341 1.00 91.81 139 ARG A C 1
ATOM 1100 O O . ARG A 1 139 ? 10.920 29.405 0.353 1.00 91.81 139 ARG A O 1
ATOM 1107 N N . LEU A 1 140 ? 12.067 31.340 0.179 1.00 91.88 140 LEU A N 1
ATOM 1108 C CA . LEU A 1 140 ? 11.964 31.746 1.585 1.00 91.88 140 LEU A CA 1
ATOM 1109 C C . LEU A 1 140 ? 10.615 32.420 1.873 1.00 91.88 140 LEU A C 1
ATOM 1111 O O . LEU A 1 140 ? 9.975 32.046 2.854 1.00 91.88 140 LEU A O 1
ATOM 1115 N N . GLU A 1 141 ? 10.123 33.291 0.990 1.00 95.25 141 GLU A N 1
ATOM 1116 C CA . GLU A 1 141 ? 8.786 33.909 1.075 1.00 95.25 141 GLU A CA 1
ATOM 1117 C C . GLU A 1 141 ? 7.698 32.819 1.156 1.00 95.25 141 GLU A C 1
ATOM 1119 O O . GLU A 1 141 ? 6.860 32.807 2.059 1.00 95.25 141 GLU A O 1
ATOM 1124 N N . LEU A 1 142 ? 7.800 31.781 0.315 1.00 96.62 142 LEU A N 1
ATOM 1125 C CA . LEU A 1 142 ? 6.924 30.603 0.363 1.00 96.62 142 LEU A CA 1
ATOM 1126 C C . LEU A 1 142 ? 7.068 29.783 1.665 1.00 96.62 142 LEU A C 1
ATOM 1128 O O . LEU A 1 142 ? 6.144 29.071 2.069 1.00 96.62 142 LEU A O 1
ATOM 1132 N N . CYS A 1 143 ? 8.221 29.848 2.342 1.00 95.31 143 CYS A N 1
ATOM 1133 C CA . CYS A 1 143 ? 8.375 29.286 3.688 1.00 95.31 143 CYS A CA 1
ATOM 1134 C C . CYS A 1 143 ? 7.685 30.151 4.753 1.00 95.31 143 CYS A C 1
ATOM 1136 O O . CYS A 1 143 ? 7.134 29.572 5.692 1.00 95.31 143 CYS A O 1
ATOM 1138 N N . GLY A 1 144 ? 7.671 31.480 4.596 1.00 95.50 144 GLY A N 1
ATOM 1139 C CA . GLY A 1 144 ? 6.857 32.417 5.379 1.00 95.50 144 GLY A CA 1
ATOM 1140 C C . GLY A 1 144 ? 5.365 32.117 5.238 1.00 95.50 144 GLY A C 1
ATOM 1141 O O . GLY A 1 144 ? 4.698 31.826 6.231 1.00 95.50 144 GLY A O 1
ATOM 1142 N N . ALA A 1 145 ? 4.864 32.028 4.005 1.00 97.56 145 ALA A N 1
ATOM 1143 C CA . ALA A 1 145 ? 3.474 31.669 3.715 1.00 97.56 145 ALA A CA 1
ATOM 1144 C C . ALA A 1 145 ? 3.071 30.304 4.322 1.00 97.56 145 ALA A C 1
ATOM 1146 O O . ALA A 1 145 ? 2.023 30.167 4.960 1.00 97.56 145 ALA A O 1
ATOM 1147 N N . LEU A 1 146 ? 3.935 29.284 4.212 1.00 97.00 146 LEU A N 1
ATOM 1148 C CA . LEU A 1 146 ? 3.697 27.973 4.831 1.00 97.00 146 LEU A CA 1
ATOM 1149 C C . LEU A 1 146 ? 3.783 27.999 6.370 1.00 97.00 146 LEU A C 1
ATOM 1151 O O . LEU A 1 146 ? 3.150 27.174 7.040 1.00 97.00 146 LEU A O 1
ATOM 1155 N N . LEU A 1 147 ? 4.590 28.892 6.947 1.00 97.19 147 LEU A N 1
ATOM 1156 C CA . LEU A 1 147 ? 4.645 29.111 8.392 1.00 97.19 147 LEU A CA 1
ATOM 1157 C C . LEU A 1 147 ? 3.340 29.750 8.880 1.00 97.19 147 LEU A C 1
ATOM 1159 O O . LEU A 1 147 ? 2.796 29.300 9.889 1.00 97.19 147 LEU A O 1
ATOM 1163 N N . LEU A 1 148 ? 2.813 30.714 8.123 1.00 97.88 148 LEU A N 1
ATOM 1164 C CA . LEU A 1 148 ? 1.597 31.450 8.440 1.00 97.88 148 LEU A CA 1
ATOM 1165 C C . LEU A 1 148 ? 0.352 30.562 8.498 1.00 97.88 148 LEU A C 1
ATOM 1167 O O . LEU A 1 148 ? -0.327 30.562 9.519 1.00 97.88 148 LEU A O 1
ATOM 1171 N N . VAL A 1 149 ? 0.074 29.742 7.478 1.00 96.62 149 VAL A N 1
ATOM 1172 C CA . VAL A 1 149 ? -1.118 28.859 7.501 1.00 96.62 149 VAL A CA 1
ATOM 1173 C C . VAL A 1 149 ? -1.093 27.846 8.639 1.00 96.62 149 VAL A C 1
ATOM 1175 O O . VAL A 1 149 ? -2.131 27.515 9.203 1.00 96.62 149 VAL A O 1
ATOM 1178 N N . LYS A 1 150 ? 0.098 27.369 9.021 1.00 96.44 150 LYS A N 1
ATOM 1179 C CA . LYS A 1 150 ? 0.264 26.468 10.169 1.00 96.44 150 LYS A CA 1
ATOM 1180 C C . LYS A 1 150 ? 0.060 27.192 11.493 1.00 96.44 150 LYS A C 1
ATOM 1182 O O . LYS A 1 150 ? -0.433 26.587 12.438 1.00 96.44 150 LYS A O 1
ATOM 1187 N N . LEU A 1 151 ? 0.466 28.458 11.565 1.00 95.25 151 LEU A N 1
ATOM 1188 C CA . LEU A 1 151 ? 0.232 29.297 12.731 1.00 95.25 151 LEU A CA 1
ATOM 1189 C C . LEU A 1 151 ? -1.259 29.642 12.853 1.00 95.25 151 LEU A C 1
ATOM 1191 O O . LEU A 1 151 ? -1.793 29.551 13.947 1.00 95.25 151 LEU A O 1
ATOM 1195 N N . MET A 1 152 ? -1.945 29.919 11.740 1.00 95.56 152 MET A N 1
ATOM 1196 C CA . MET A 1 152 ? -3.385 30.197 11.705 1.00 95.56 152 MET A CA 1
ATOM 1197 C C . MET A 1 152 ? -4.216 28.977 12.116 1.00 95.56 152 MET A C 1
ATOM 1199 O O . MET A 1 152 ? -5.046 29.086 13.012 1.00 95.56 152 MET A O 1
ATOM 1203 N N . ASP A 1 153 ? -3.941 27.798 11.547 1.00 93.12 153 ASP A N 1
ATOM 1204 C CA . ASP A 1 153 ? -4.591 26.534 11.934 1.00 93.12 153 ASP A CA 1
ATOM 1205 C C . ASP A 1 153 ? -4.421 26.221 13.434 1.00 93.12 153 ASP A C 1
ATOM 1207 O O . ASP A 1 153 ? -5.356 25.751 14.085 1.00 93.12 153 ASP A O 1
ATOM 1211 N N . PHE A 1 154 ? -3.250 26.528 14.004 1.00 94.25 154 PHE A N 1
ATOM 1212 C CA . PHE A 1 154 ? -3.010 26.434 15.444 1.00 94.25 154 PHE A CA 1
ATOM 1213 C C . PHE A 1 154 ? -3.815 27.477 16.236 1.00 94.25 154 PHE A C 1
ATOM 1215 O O . PHE A 1 154 ? -4.493 27.113 17.195 1.00 94.25 154 PHE A O 1
ATOM 1222 N N . THR A 1 155 ? -3.788 28.749 15.830 1.00 90.25 155 THR A N 1
ATOM 1223 C CA . THR A 1 155 ? -4.492 29.850 16.508 1.00 90.25 155 THR A CA 1
ATOM 1224 C C . THR A 1 155 ? -6.002 29.633 16.541 1.00 90.25 155 THR A C 1
ATOM 1226 O O . THR A 1 155 ? -6.597 29.743 17.610 1.00 90.25 155 THR A O 1
ATOM 1229 N N . CYS A 1 156 ? -6.623 29.232 15.426 1.00 88.62 156 CYS A N 1
ATOM 1230 C CA . CYS A 1 156 ? -8.056 28.922 15.378 1.00 88.62 156 CYS A CA 1
ATOM 1231 C C . CYS A 1 156 ? -8.450 27.826 16.384 1.00 88.62 156 CYS A C 1
ATOM 1233 O O . CYS A 1 156 ? -9.490 27.922 17.030 1.00 88.62 156 CYS A O 1
ATOM 1235 N N . LYS A 1 157 ? -7.605 26.798 16.554 1.00 88.50 157 LYS A N 1
ATOM 1236 C CA . LYS A 1 157 ? -7.833 25.707 17.520 1.00 88.50 157 LYS A CA 1
ATOM 1237 C C . LYS A 1 157 ? -7.579 26.136 18.964 1.00 88.50 157 LYS A C 1
ATOM 1239 O O . LYS A 1 157 ? -8.254 25.646 19.861 1.00 88.50 157 LYS A O 1
ATOM 1244 N N . ALA A 1 158 ? -6.611 27.022 19.189 1.00 89.12 158 ALA A N 1
ATOM 1245 C CA . ALA A 1 158 ? -6.227 27.486 20.519 1.00 89.12 158 ALA A CA 1
ATOM 1246 C C . ALA A 1 158 ? -7.202 28.522 21.106 1.00 89.12 158 ALA A C 1
ATOM 1248 O O . ALA A 1 158 ? -7.410 28.527 22.316 1.00 89.12 158 ALA A O 1
ATOM 1249 N N . LEU A 1 159 ? -7.804 29.382 20.274 1.00 83.12 159 LEU A N 1
ATOM 1250 C CA . LEU A 1 159 ? -8.732 30.426 20.732 1.00 83.12 159 LEU A CA 1
ATOM 1251 C C . LEU A 1 159 ? -10.089 29.878 21.194 1.00 83.12 159 LEU A C 1
ATOM 1253 O O . LEU A 1 159 ? -10.727 30.506 22.033 1.00 83.12 159 LEU A O 1
ATOM 1257 N N . ASN A 1 160 ? -10.531 28.733 20.657 1.00 76.12 160 ASN A N 1
ATOM 1258 C CA . ASN A 1 160 ? -11.801 28.074 20.999 1.00 76.12 160 ASN A CA 1
ATOM 1259 C C . ASN A 1 160 ? -13.029 29.023 20.998 1.00 76.12 160 ASN A C 1
ATOM 1261 O O . ASN A 1 160 ? -13.942 28.883 21.810 1.00 76.12 160 ASN A O 1
ATOM 1265 N N . TYR A 1 161 ? -13.036 29.993 20.079 1.00 80.00 161 TYR A N 1
ATOM 1266 C CA . TYR A 1 161 ? -14.089 30.993 19.883 1.00 80.00 161 TYR A CA 1
ATOM 1267 C C . TYR A 1 161 ? -14.518 30.989 18.402 1.00 80.00 161 TYR A C 1
ATOM 1269 O O . TYR A 1 161 ? -13.662 30.736 17.546 1.00 80.00 161 TYR A O 1
ATOM 1277 N N . PRO A 1 162 ? -15.796 31.243 18.056 1.00 82.56 162 PRO A N 1
ATOM 1278 C CA . PRO A 1 162 ? -16.240 31.294 16.661 1.00 82.56 162 PRO A CA 1
ATOM 1279 C C . PRO A 1 162 ? -15.494 32.357 15.837 1.00 82.56 162 PRO A C 1
ATOM 1281 O O . PRO A 1 162 ? -15.679 33.555 16.032 1.00 82.56 162 PRO A O 1
ATOM 1284 N N . ILE A 1 163 ? -14.654 31.916 14.897 1.00 87.88 163 ILE A N 1
ATOM 1285 C CA . ILE A 1 163 ? -13.963 32.795 13.946 1.00 87.88 163 ILE A CA 1
ATOM 1286 C C . ILE A 1 163 ? -14.817 32.917 12.683 1.00 87.88 163 ILE A C 1
ATOM 1288 O O . ILE A 1 163 ? -15.023 31.925 11.982 1.00 87.88 163 ILE A O 1
ATOM 1292 N N . SER A 1 164 ? -15.287 34.125 12.374 1.00 85.62 164 SER A N 1
ATOM 1293 C CA . SER A 1 164 ? -16.147 34.387 11.213 1.00 85.62 164 SER A CA 1
ATOM 1294 C C . SER A 1 164 ? -15.361 34.452 9.899 1.00 85.62 164 SER A C 1
ATOM 1296 O O . SER A 1 164 ? -15.886 34.084 8.851 1.00 85.62 164 SER A O 1
ATOM 1298 N N . GLN A 1 165 ? -14.095 34.887 9.936 1.00 86.00 165 GLN A N 1
ATOM 1299 C CA . GLN A 1 165 ? -13.237 34.971 8.749 1.00 86.00 165 GLN A CA 1
ATOM 1300 C C . GLN A 1 165 ? -11.751 34.814 9.103 1.00 86.00 165 GLN A C 1
ATOM 1302 O O . GLN A 1 165 ? -11.296 35.311 10.132 1.00 86.00 165 GLN A O 1
ATOM 1307 N N . ALA A 1 166 ? -10.985 34.169 8.220 1.00 92.56 166 ALA A N 1
ATOM 1308 C CA . ALA A 1 166 ? -9.523 34.150 8.256 1.00 92.56 166 ALA A CA 1
ATOM 1309 C C . ALA A 1 166 ? -8.961 34.525 6.873 1.00 92.56 166 ALA A C 1
ATOM 1311 O O . ALA A 1 166 ? -9.333 33.900 5.875 1.00 92.56 166 ALA A O 1
ATOM 1312 N N . GLN A 1 167 ? -8.083 35.529 6.817 1.00 94.62 167 GLN A N 1
ATOM 1313 C CA . GLN A 1 167 ? -7.432 36.021 5.593 1.00 94.62 167 GLN A CA 1
ATOM 1314 C C . GLN A 1 167 ? -5.903 35.998 5.730 1.00 94.62 167 GLN A C 1
ATOM 1316 O O . GLN A 1 167 ? -5.365 36.091 6.837 1.00 94.62 167 GLN A O 1
ATOM 1321 N N . PHE A 1 168 ? -5.209 35.876 4.599 1.00 97.31 168 PHE A N 1
ATOM 1322 C CA . PHE A 1 168 ? -3.757 35.736 4.502 1.00 97.31 168 PHE A CA 1
ATOM 1323 C C . PHE A 1 168 ? -3.176 36.783 3.546 1.00 97.31 168 PHE A C 1
ATOM 1325 O O . PHE A 1 168 ? -3.721 37.006 2.468 1.00 97.31 168 PHE A O 1
ATOM 1332 N N . TYR A 1 169 ? -2.057 37.394 3.925 1.00 96.50 169 TYR A N 1
ATOM 1333 C CA . TYR A 1 169 ? -1.424 38.488 3.194 1.00 96.50 169 TYR A CA 1
ATOM 1334 C C . TYR A 1 169 ? 0.077 38.247 3.015 1.00 96.50 169 TYR A C 1
ATOM 1336 O O . TYR A 1 169 ? 0.775 37.823 3.941 1.00 96.50 169 TYR A O 1
ATOM 1344 N N . THR A 1 170 ? 0.570 38.549 1.817 1.00 95.75 170 THR A N 1
ATOM 1345 C CA . THR A 1 170 ? 1.999 38.622 1.482 1.00 95.75 170 THR A CA 1
ATOM 1346 C C . THR A 1 170 ? 2.199 39.616 0.336 1.00 95.75 170 THR A C 1
ATOM 1348 O O . THR A 1 170 ? 1.322 39.803 -0.503 1.00 95.75 170 THR A O 1
ATOM 1351 N N . ASP A 1 171 ? 3.350 40.265 0.323 1.00 91.75 171 ASP A N 1
ATOM 1352 C CA . ASP A 1 171 ? 3.870 41.151 -0.726 1.00 91.75 171 ASP A CA 1
ATOM 1353 C C . ASP A 1 171 ? 4.473 40.399 -1.919 1.00 91.75 171 ASP A C 1
ATOM 1355 O O . ASP A 1 171 ? 4.640 40.961 -3.002 1.00 91.75 171 ASP A O 1
ATOM 1359 N N . SER A 1 172 ? 4.753 39.104 -1.776 1.00 92.88 172 SER A N 1
ATOM 1360 C CA . SER A 1 172 ? 5.262 38.303 -2.883 1.00 92.88 172 SER A CA 1
ATOM 1361 C C . SER A 1 172 ? 4.156 37.892 -3.855 1.00 92.88 172 SER A C 1
ATOM 1363 O O . SER A 1 172 ? 3.463 36.882 -3.686 1.00 92.88 172 SER A O 1
ATOM 1365 N N . THR A 1 173 ? 4.039 38.641 -4.951 1.00 87.06 173 THR A N 1
ATOM 1366 C CA . THR A 1 173 ? 3.191 38.293 -6.105 1.00 87.06 173 THR A CA 1
ATOM 1367 C C . THR A 1 173 ? 3.577 36.951 -6.739 1.00 87.06 173 THR A C 1
ATOM 1369 O O . THR A 1 173 ? 2.705 36.242 -7.248 1.00 87.06 173 THR A O 1
ATOM 1372 N N . ILE A 1 174 ? 4.852 36.545 -6.646 1.00 86.44 174 ILE A N 1
ATOM 1373 C CA . ILE A 1 174 ? 5.329 35.216 -7.060 1.00 86.44 174 ILE A CA 1
ATOM 1374 C C . ILE A 1 174 ? 4.705 34.136 -6.171 1.00 86.44 174 ILE A C 1
ATOM 1376 O O . ILE A 1 174 ? 4.148 33.168 -6.690 1.00 86.44 174 ILE A O 1
ATOM 1380 N N . VAL A 1 175 ? 4.738 34.306 -4.845 1.00 93.38 175 VAL A N 1
ATOM 1381 C CA . VAL A 1 175 ? 4.128 33.354 -3.904 1.00 93.38 175 VAL A CA 1
ATOM 1382 C C . VAL A 1 175 ? 2.609 33.308 -4.051 1.00 93.38 175 VAL A C 1
ATOM 1384 O O . VAL A 1 175 ? 2.052 32.213 -4.053 1.00 93.38 175 VAL A O 1
ATOM 1387 N N . LEU A 1 176 ? 1.936 34.444 -4.254 1.00 85.50 176 LEU A N 1
ATOM 1388 C CA . LEU A 1 176 ? 0.495 34.472 -4.541 1.00 85.50 176 LEU A CA 1
ATOM 1389 C C . LEU A 1 176 ? 0.156 33.709 -5.825 1.00 85.50 176 LEU A C 1
ATOM 1391 O O . LEU A 1 176 ? -0.747 32.877 -5.823 1.00 85.50 176 LEU A O 1
ATOM 1395 N N . SER A 1 177 ? 0.921 33.914 -6.897 1.00 81.31 177 SER A N 1
ATOM 1396 C CA . SER A 1 177 ? 0.729 33.213 -8.175 1.00 81.31 177 SER A CA 1
ATOM 1397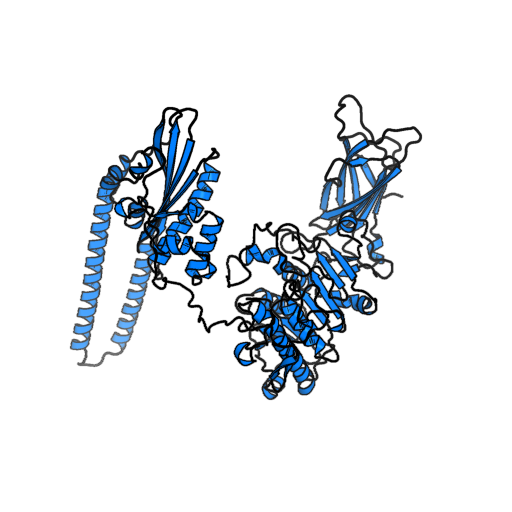 C C . SER A 1 177 ? 1.027 31.709 -8.063 1.00 81.31 177 SER A C 1
ATOM 1399 O O . SER A 1 177 ? 0.324 30.876 -8.648 1.00 81.31 177 SER A O 1
ATOM 1401 N N . TRP A 1 178 ? 2.016 31.340 -7.241 1.00 88.50 178 TRP A N 1
ATOM 1402 C CA . TRP A 1 178 ? 2.304 29.954 -6.874 1.00 88.50 178 TRP A CA 1
ATOM 1403 C C . TRP A 1 178 ? 1.168 29.305 -6.073 1.00 88.50 178 TRP A C 1
ATOM 1405 O O . TRP A 1 178 ? 0.819 28.163 -6.363 1.00 88.50 178 TRP A O 1
ATOM 1415 N N . ILE A 1 179 ? 0.577 30.012 -5.103 1.00 87.38 179 ILE A N 1
ATOM 1416 C CA . ILE A 1 179 ? -0.557 29.548 -4.282 1.00 87.38 179 ILE A CA 1
ATOM 1417 C C . ILE A 1 179 ? -1.866 29.506 -5.089 1.00 87.38 179 ILE A C 1
ATOM 1419 O O . ILE A 1 179 ? -2.695 28.627 -4.853 1.00 87.38 179 ILE A O 1
ATOM 1423 N N . GLY A 1 180 ? -2.043 30.417 -6.048 1.00 77.00 180 GLY A N 1
ATOM 1424 C CA . GLY A 1 180 ? -3.209 30.484 -6.931 1.00 77.00 180 GLY A CA 1
ATOM 1425 C C . GLY A 1 180 ? -3.240 29.407 -8.019 1.00 77.00 180 GLY A C 1
ATOM 1426 O O . GLY A 1 180 ? -4.319 29.035 -8.471 1.00 77.00 180 GLY A O 1
ATOM 1427 N N . SER A 1 181 ? -2.085 28.861 -8.418 1.00 73.69 181 SER A N 1
ATOM 1428 C CA . SER A 1 181 ? -2.013 27.761 -9.394 1.00 73.69 181 SER A CA 1
ATOM 1429 C C . SER A 1 181 ? -1.947 26.386 -8.723 1.00 73.69 181 SER A C 1
ATOM 1431 O O . SER A 1 181 ? -1.473 26.240 -7.596 1.00 73.69 181 SER A O 1
ATOM 1433 N N . HIS A 1 182 ? -2.341 25.332 -9.442 1.00 75.50 182 HIS A N 1
ATOM 1434 C CA . HIS A 1 182 ? -2.211 23.960 -8.945 1.00 75.50 182 HIS A CA 1
ATOM 1435 C C . HIS A 1 182 ? -0.745 23.585 -8.665 1.00 75.50 182 HIS A C 1
ATOM 1437 O O . HIS A 1 182 ? 0.146 23.851 -9.474 1.00 75.50 182 HIS A O 1
ATOM 1443 N N . ALA A 1 183 ? -0.494 22.912 -7.538 1.00 66.31 183 ALA A N 1
ATOM 1444 C CA . ALA A 1 183 ? 0.854 22.591 -7.072 1.00 66.31 183 ALA A CA 1
ATOM 1445 C C . ALA A 1 183 ? 1.716 21.791 -8.074 1.00 66.31 183 ALA A C 1
ATOM 1447 O O . ALA A 1 183 ? 2.942 21.885 -8.013 1.00 66.31 183 ALA A O 1
ATOM 1448 N N . SER A 1 184 ? 1.108 21.018 -8.987 1.00 64.75 184 SER A N 1
ATOM 1449 C CA . SER A 1 184 ? 1.831 20.219 -9.994 1.00 64.75 184 SER A CA 1
ATOM 1450 C C . SER A 1 184 ? 2.623 21.058 -11.001 1.00 64.75 184 SER A C 1
ATOM 1452 O O . SER A 1 184 ? 3.644 20.574 -11.495 1.00 64.75 184 SER A O 1
ATOM 1454 N N . ARG A 1 185 ? 2.202 22.312 -11.238 1.00 64.69 185 ARG A N 1
ATOM 1455 C CA . ARG A 1 185 ? 2.839 23.288 -12.141 1.00 64.69 185 ARG A CA 1
ATOM 1456 C C . ARG A 1 185 ? 4.284 23.606 -11.738 1.00 64.69 185 ARG A C 1
ATOM 1458 O O . ARG A 1 185 ? 5.096 24.012 -12.567 1.00 64.69 185 ARG A O 1
ATOM 1465 N N . TRP A 1 186 ? 4.629 23.399 -10.468 1.00 75.31 186 TRP A N 1
ATOM 1466 C CA . TRP A 1 186 ? 5.887 23.847 -9.881 1.00 75.31 186 TRP A CA 1
ATOM 1467 C C . TRP A 1 186 ? 6.915 22.723 -9.686 1.00 75.31 186 TRP A C 1
ATOM 1469 O O . TRP A 1 186 ? 6.599 21.546 -9.504 1.00 75.31 186 TRP A O 1
ATOM 1479 N N . LYS A 1 187 ? 8.197 23.091 -9.657 1.00 67.50 187 LYS A N 1
ATOM 1480 C CA . LYS A 1 187 ? 9.306 22.216 -9.261 1.00 67.50 187 LYS A CA 1
ATOM 1481 C C . LYS A 1 187 ? 9.189 21.849 -7.778 1.00 67.50 187 LYS A C 1
ATOM 1483 O O . LYS A 1 187 ? 8.620 22.575 -6.961 1.00 67.50 187 LYS A O 1
ATOM 1488 N N . THR A 1 188 ? 9.768 20.704 -7.419 1.00 69.06 188 THR A N 1
ATOM 1489 C CA . THR A 1 188 ? 9.487 19.948 -6.184 1.00 69.06 188 THR A CA 1
ATOM 1490 C C . THR A 1 188 ? 9.535 20.764 -4.884 1.00 69.06 188 THR A C 1
ATOM 1492 O O . THR A 1 188 ? 8.724 20.531 -3.990 1.00 69.06 188 THR A O 1
ATOM 1495 N N . PHE A 1 189 ? 10.445 21.739 -4.753 1.00 82.44 189 PHE A N 1
ATOM 1496 C CA . PHE A 1 189 ? 10.529 22.577 -3.548 1.00 82.44 189 PHE A CA 1
ATOM 1497 C C . PHE A 1 189 ? 9.269 23.428 -3.331 1.00 82.44 189 PHE A C 1
ATOM 1499 O O . PHE A 1 189 ? 8.796 23.537 -2.194 1.00 82.44 189 PHE A O 1
ATOM 1506 N N . VAL A 1 190 ? 8.775 24.040 -4.411 1.00 79.06 190 VAL A N 1
ATOM 1507 C CA . VAL A 1 190 ? 7.626 24.951 -4.421 1.00 79.06 190 VAL A CA 1
ATOM 1508 C C . VAL A 1 190 ? 6.339 24.142 -4.361 1.00 79.06 190 VAL A C 1
ATOM 1510 O O . VAL A 1 190 ? 5.541 24.347 -3.449 1.00 79.06 190 VAL A O 1
ATOM 1513 N N . ALA A 1 191 ? 6.207 23.136 -5.230 1.00 70.31 191 ALA A N 1
ATOM 1514 C CA . ALA A 1 191 ? 5.055 22.238 -5.294 1.00 70.31 191 ALA A CA 1
ATOM 1515 C C . ALA A 1 191 ? 4.678 21.653 -3.923 1.00 70.31 191 ALA A C 1
ATOM 1517 O O . ALA A 1 191 ? 3.534 21.756 -3.483 1.00 70.31 191 ALA A O 1
ATOM 1518 N N . ASN A 1 192 ? 5.662 21.125 -3.184 1.00 70.62 192 ASN A N 1
ATOM 1519 C CA . ASN A 1 192 ? 5.441 20.531 -1.862 1.00 70.62 192 ASN A CA 1
ATOM 1520 C C . ASN A 1 192 ? 4.945 21.536 -0.802 1.00 70.62 192 ASN A C 1
ATOM 1522 O O . ASN A 1 192 ? 4.314 21.134 0.178 1.00 70.62 192 ASN A O 1
ATOM 1526 N N . ARG A 1 193 ? 5.234 22.835 -0.961 1.00 89.88 193 ARG A N 1
ATOM 1527 C CA . ARG A 1 193 ? 4.805 23.894 -0.031 1.00 89.88 193 ARG A CA 1
ATOM 1528 C C . ARG A 1 193 ? 3.460 24.482 -0.429 1.00 89.88 193 ARG A C 1
ATOM 1530 O O . ARG A 1 193 ? 2.596 24.578 0.436 1.00 89.88 193 ARG A O 1
ATOM 1537 N N . VAL A 1 194 ? 3.274 24.770 -1.718 1.00 79.25 194 VAL A N 1
ATOM 1538 C CA . VAL A 1 194 ? 1.998 25.193 -2.315 1.00 79.25 194 VAL A CA 1
ATOM 1539 C C . VAL A 1 194 ? 0.901 24.185 -1.988 1.00 79.25 194 VAL A C 1
ATOM 1541 O O . VAL A 1 194 ? -0.100 24.565 -1.391 1.00 79.25 194 VAL A O 1
ATOM 1544 N N . ALA A 1 195 ? 1.136 22.888 -2.226 1.00 74.44 195 ALA A N 1
ATOM 1545 C CA . ALA A 1 195 ? 0.178 21.841 -1.872 1.00 74.44 195 ALA A CA 1
ATOM 1546 C C . ALA A 1 195 ? -0.194 21.887 -0.380 1.00 74.44 195 ALA A C 1
ATOM 1548 O O . ALA A 1 195 ? -1.365 21.789 -0.018 1.00 74.44 195 ALA A O 1
ATOM 1549 N N . LYS A 1 196 ? 0.784 22.085 0.519 1.00 80.50 196 LYS A N 1
ATOM 1550 C CA . LYS A 1 196 ? 0.499 22.137 1.960 1.00 80.50 196 LYS A CA 1
ATOM 1551 C C . LYS A 1 196 ? -0.241 23.414 2.377 1.00 80.50 196 LYS A C 1
ATOM 1553 O O . LYS A 1 196 ? -1.067 23.324 3.285 1.00 80.50 196 LYS A O 1
ATOM 1558 N N . ILE A 1 197 ? 0.006 24.543 1.713 1.00 86.12 197 ILE A N 1
ATOM 1559 C CA . ILE A 1 197 ? -0.762 25.788 1.869 1.00 86.12 197 ILE A CA 1
ATOM 1560 C C . ILE A 1 197 ? -2.213 25.582 1.416 1.00 86.12 197 ILE A C 1
ATOM 1562 O O . ILE A 1 197 ? -3.130 25.844 2.192 1.00 86.12 197 ILE A O 1
ATOM 1566 N N . GLN A 1 198 ? -2.417 24.996 0.235 1.00 86.38 198 GLN A N 1
ATOM 1567 C CA . GLN A 1 198 ? -3.737 24.691 -0.331 1.00 86.38 198 GLN A CA 1
ATOM 1568 C C . GLN A 1 198 ? -4.541 23.684 0.520 1.00 86.38 198 GLN A C 1
ATOM 1570 O O . GLN A 1 198 ? -5.763 23.753 0.559 1.00 86.38 198 GLN A O 1
ATOM 1575 N N . THR A 1 199 ? -3.891 22.793 1.289 1.00 83.25 199 THR A N 1
ATOM 1576 C CA . THR A 1 199 ? -4.605 21.933 2.270 1.00 83.25 199 THR A CA 1
ATOM 1577 C C . THR A 1 199 ? -5.065 22.639 3.554 1.00 83.25 199 THR A C 1
ATOM 1579 O O . THR A 1 199 ? -5.750 22.015 4.361 1.00 83.25 199 THR A O 1
ATOM 1582 N N . LEU A 1 200 ? -4.627 23.876 3.809 1.00 86.69 200 LEU A N 1
ATOM 1583 C CA . LEU A 1 200 ? -4.910 24.629 5.045 1.00 86.69 200 LEU A CA 1
ATOM 1584 C C . LEU A 1 200 ? -5.589 25.988 4.787 1.00 86.69 200 LEU A C 1
ATOM 1586 O O . LEU A 1 200 ? -5.975 26.662 5.736 1.00 86.69 200 LEU A O 1
ATOM 1590 N N . SER A 1 201 ? -5.707 26.400 3.525 1.00 89.50 201 SER A N 1
ATOM 1591 C CA . SER A 1 201 ? -6.281 27.677 3.096 1.00 89.50 201 SER A CA 1
ATOM 1592 C C . SER A 1 201 ? -6.718 27.587 1.633 1.00 89.50 201 SER A C 1
ATOM 1594 O O . SER A 1 201 ? -6.041 26.943 0.832 1.00 89.50 201 SER A O 1
ATOM 1596 N N . SER A 1 202 ? -7.817 28.248 1.274 1.00 86.62 202 SER A N 1
ATOM 1597 C CA . SER A 1 202 ? -8.191 28.474 -0.126 1.00 86.62 202 SER A CA 1
ATOM 1598 C C . SER A 1 202 ? -7.342 29.593 -0.727 1.00 86.62 202 SER A C 1
ATOM 1600 O O . SER A 1 202 ? -7.078 30.587 -0.053 1.00 86.62 202 SER A O 1
ATOM 1602 N N . ALA A 1 203 ? -6.994 29.494 -2.014 1.00 82.69 203 ALA A N 1
ATOM 1603 C CA . ALA A 1 203 ? -6.340 30.578 -2.753 1.00 82.69 203 ALA A CA 1
ATOM 1604 C C . ALA A 1 203 ? -7.138 31.899 -2.703 1.00 82.69 203 ALA A C 1
ATOM 1606 O O . ALA A 1 203 ? -6.547 32.970 -2.669 1.00 82.69 203 ALA A O 1
ATOM 1607 N N . THR A 1 204 ? -8.471 31.833 -2.600 1.00 84.38 204 THR A N 1
ATOM 1608 C CA . THR A 1 204 ? -9.351 33.012 -2.473 1.00 84.38 204 THR A CA 1
ATOM 1609 C C . THR A 1 204 ? -9.222 33.765 -1.143 1.00 84.38 204 THR A C 1
ATOM 1611 O O . THR A 1 204 ? -9.765 34.858 -1.016 1.00 84.38 204 THR A O 1
ATOM 1614 N N . GLN A 1 205 ? -8.534 33.194 -0.147 1.00 90.50 205 GLN A N 1
ATOM 1615 C CA . GLN A 1 205 ? -8.239 33.842 1.138 1.00 90.50 205 GLN A CA 1
ATOM 1616 C C . GLN A 1 205 ? -6.877 34.554 1.147 1.00 90.50 205 GLN A C 1
ATOM 1618 O O . GLN A 1 205 ? -6.508 35.122 2.176 1.00 90.50 205 GLN A O 1
ATOM 1623 N N . TRP A 1 206 ? -6.111 34.465 0.054 1.00 93.88 206 TRP A N 1
ATOM 1624 C CA . TRP A 1 206 ? -4.794 35.078 -0.082 1.00 93.88 206 TRP A CA 1
ATOM 1625 C C . TRP A 1 206 ? -4.878 36.387 -0.856 1.00 93.88 206 TRP A C 1
ATOM 1627 O O . TRP A 1 206 ? -5.460 36.450 -1.938 1.00 93.88 206 TRP A O 1
ATOM 1637 N N . HIS A 1 207 ? -4.256 37.422 -0.305 1.00 91.81 207 HIS A N 1
ATOM 1638 C CA . HIS A 1 207 ? -4.296 38.778 -0.832 1.00 91.81 207 HIS A CA 1
ATOM 1639 C C . HIS A 1 207 ? -2.891 39.381 -0.888 1.00 91.81 207 HIS A C 1
ATOM 1641 O O . HIS A 1 207 ? -2.013 39.041 -0.090 1.00 91.81 207 HIS A O 1
ATOM 1647 N N . HIS A 1 208 ? -2.691 40.294 -1.834 1.00 92.06 208 HIS A N 1
ATOM 1648 C CA . HIS A 1 208 ? -1.481 41.101 -1.899 1.00 92.06 208 HIS A CA 1
ATOM 1649 C C . HIS A 1 208 ? -1.519 42.232 -0.864 1.00 92.06 208 HIS A C 1
ATOM 1651 O O . HIS A 1 208 ? -2.584 42.754 -0.534 1.00 92.06 208 HIS A O 1
ATOM 1657 N N . ILE A 1 209 ? -0.349 42.621 -0.367 1.00 90.12 209 ILE A N 1
ATOM 1658 C CA . ILE A 1 209 ? -0.136 43.827 0.438 1.00 90.12 209 ILE A CA 1
ATOM 1659 C C . ILE A 1 209 ? 1.200 44.451 0.033 1.00 90.12 209 ILE A C 1
ATOM 1661 O O . ILE A 1 209 ? 2.112 43.727 -0.337 1.00 90.12 209 ILE A O 1
ATOM 1665 N N . SER A 1 210 ? 1.362 45.774 0.094 1.00 88.81 210 SER A N 1
ATOM 1666 C CA . SER A 1 210 ? 2.693 46.362 -0.102 1.00 88.81 210 SER A CA 1
ATOM 1667 C C . SER A 1 210 ? 3.611 45.999 1.069 1.00 88.81 210 SER A C 1
ATOM 1669 O O . SER A 1 210 ? 3.171 46.018 2.218 1.00 88.81 210 SER A O 1
ATOM 1671 N N . GLY A 1 211 ? 4.902 45.752 0.821 1.00 84.00 211 GLY A N 1
ATOM 1672 C CA . GLY A 1 211 ? 5.861 45.449 1.898 1.00 84.00 211 GLY A CA 1
ATOM 1673 C C . GLY A 1 211 ? 5.916 46.533 2.986 1.00 84.00 211 GLY A C 1
ATOM 1674 O O . GLY A 1 211 ? 5.983 46.233 4.171 1.00 84.00 211 GLY A O 1
ATOM 1675 N N . SER A 1 212 ? 5.726 47.803 2.610 1.00 86.06 212 SER A N 1
ATOM 1676 C CA . SER A 1 212 ? 5.594 48.941 3.539 1.00 86.06 212 SER A CA 1
ATOM 1677 C C . SER A 1 212 ? 4.390 48.869 4.491 1.00 86.06 212 SER A C 1
ATOM 1679 O O . SER A 1 212 ? 4.392 49.525 5.531 1.00 86.06 212 SER A O 1
ATOM 1681 N N . ALA A 1 213 ? 3.358 48.101 4.138 1.00 87.56 213 ALA A N 1
ATOM 1682 C CA . ALA A 1 213 ? 2.183 47.836 4.960 1.00 87.56 213 ALA A CA 1
ATOM 1683 C C . ALA A 1 213 ? 2.174 46.402 5.526 1.00 87.56 213 ALA A C 1
ATOM 1685 O O . ALA A 1 213 ? 1.269 46.063 6.287 1.00 87.56 213 ALA A O 1
ATOM 1686 N N . ASN A 1 214 ? 3.164 45.567 5.190 1.00 93.94 214 ASN A N 1
ATOM 1687 C CA . ASN A 1 214 ? 3.299 44.197 5.670 1.00 93.94 214 ASN A CA 1
ATOM 1688 C C . ASN A 1 214 ? 4.016 44.191 7.035 1.00 93.94 214 ASN A C 1
ATOM 1690 O O . ASN A 1 214 ? 5.228 44.395 7.091 1.00 93.94 214 ASN A O 1
ATOM 1694 N N . PRO A 1 215 ? 3.329 43.926 8.163 1.00 94.38 215 PRO A N 1
ATOM 1695 C CA . PRO A 1 215 ? 3.975 43.953 9.471 1.00 94.38 215 PRO A CA 1
ATOM 1696 C C . PRO A 1 215 ? 5.021 42.840 9.625 1.00 94.38 215 PRO A C 1
ATOM 1698 O O . PRO A 1 215 ? 5.909 42.963 10.464 1.00 94.38 215 PRO A O 1
ATOM 1701 N N . ALA A 1 216 ? 4.952 41.766 8.826 1.00 94.69 216 ALA A N 1
ATOM 1702 C CA . ALA A 1 216 ? 5.910 40.667 8.902 1.00 94.69 216 ALA A CA 1
ATOM 1703 C C . ALA A 1 216 ? 7.343 41.079 8.505 1.00 94.69 216 ALA A C 1
ATOM 1705 O O . ALA A 1 216 ? 8.281 40.487 9.038 1.00 94.69 216 ALA A O 1
ATOM 1706 N N . ASP A 1 217 ? 7.517 42.114 7.673 1.00 92.19 217 ASP A N 1
ATOM 1707 C CA . ASP A 1 217 ? 8.822 42.631 7.217 1.00 92.19 217 ASP A CA 1
ATOM 1708 C C . ASP A 1 217 ? 9.727 43.074 8.389 1.00 92.19 217 ASP A C 1
ATOM 1710 O O . ASP A 1 217 ? 10.913 42.736 8.468 1.00 92.19 217 ASP A O 1
ATOM 1714 N N . LEU A 1 218 ? 9.130 43.695 9.411 1.00 91.12 218 LEU A N 1
ATOM 1715 C CA . LEU A 1 218 ? 9.819 44.094 10.647 1.00 91.12 218 LEU A CA 1
ATOM 1716 C C . LEU A 1 218 ? 10.461 42.897 11.373 1.00 91.12 218 LEU A C 1
ATOM 1718 O O . LEU A 1 218 ? 11.507 43.028 12.012 1.00 91.12 218 LEU A O 1
ATOM 1722 N N . ALA A 1 219 ? 9.855 41.713 11.257 1.00 88.44 219 ALA A N 1
ATOM 1723 C CA . ALA A 1 219 ? 10.318 40.483 11.894 1.00 88.44 219 ALA A CA 1
ATOM 1724 C C . ALA A 1 219 ? 11.279 39.646 11.033 1.00 88.44 219 ALA A C 1
ATOM 1726 O O . ALA A 1 219 ? 11.850 38.678 11.545 1.00 88.44 219 ALA A O 1
ATOM 1727 N N . THR A 1 220 ? 11.473 39.989 9.756 1.00 88.12 220 THR A N 1
ATOM 1728 C CA . THR A 1 220 ? 12.438 39.331 8.857 1.00 88.12 220 THR A CA 1
ATOM 1729 C C . THR A 1 220 ? 13.712 40.147 8.677 1.00 88.12 220 THR A C 1
ATOM 1731 O O . THR A 1 220 ? 14.793 39.561 8.557 1.00 88.12 220 THR A O 1
ATOM 1734 N N . ARG A 1 221 ? 13.613 41.482 8.678 1.00 83.62 221 ARG A N 1
ATOM 1735 C CA . ARG A 1 221 ? 14.759 42.402 8.582 1.00 83.62 221 ARG A CA 1
ATOM 1736 C C . ARG A 1 221 ? 15.357 42.746 9.943 1.00 83.62 221 ARG A C 1
ATOM 1738 O O . ARG A 1 221 ? 16.572 42.927 10.035 1.00 83.62 221 ARG A O 1
ATOM 1745 N N . GLY A 1 222 ? 14.523 42.750 10.984 1.00 81.50 222 GLY A N 1
ATOM 1746 C CA . GLY A 1 222 ? 14.852 43.267 12.309 1.00 81.50 222 GLY A CA 1
ATOM 1747 C C . GLY A 1 222 ? 14.521 44.755 12.426 1.00 81.50 222 GLY A C 1
ATOM 1748 O O . GLY A 1 222 ? 14.546 45.494 11.445 1.00 81.50 222 GLY A O 1
ATOM 1749 N N . VAL A 1 223 ? 14.197 45.187 13.642 1.00 85.06 223 VAL A N 1
ATOM 1750 C CA . VAL A 1 223 ? 13.811 46.562 13.975 1.00 85.06 223 VAL A CA 1
ATOM 1751 C C . VAL A 1 223 ? 14.265 46.867 15.402 1.00 85.06 223 VAL A C 1
ATOM 1753 O O . VAL A 1 223 ? 14.280 45.966 16.243 1.00 85.06 223 VAL A O 1
ATOM 1756 N N . SER A 1 224 ? 14.651 48.114 15.673 1.00 84.19 224 SER A N 1
ATOM 1757 C CA . SER A 1 224 ? 15.001 48.558 17.024 1.00 84.19 224 SER A CA 1
ATOM 1758 C C . SER A 1 224 ? 13.764 48.574 17.929 1.00 84.19 224 SER A C 1
ATOM 1760 O O . SER A 1 224 ? 12.641 48.815 17.482 1.00 84.19 224 SER A O 1
ATOM 1762 N N . SER A 1 225 ? 13.958 48.353 19.221 1.00 81.88 225 SER A N 1
ATOM 1763 C CA . SER A 1 225 ? 12.923 48.374 20.257 1.00 81.88 225 SER A CA 1
ATOM 1764 C C . SER A 1 225 ? 12.225 49.737 20.320 1.00 81.88 225 SER A C 1
ATOM 1766 O O . SER A 1 225 ? 11.010 49.807 20.502 1.00 81.88 225 SER A O 1
ATOM 1768 N N . SER A 1 226 ? 12.976 50.817 20.085 1.00 77.50 226 SER A N 1
ATOM 1769 C CA . SER A 1 226 ? 12.448 52.183 19.960 1.00 77.50 226 SER A CA 1
ATOM 1770 C C . SER A 1 226 ? 11.520 52.370 18.747 1.00 77.50 226 SER A C 1
ATOM 1772 O O . SER A 1 226 ? 10.439 52.942 18.888 1.00 77.50 226 SER A O 1
ATOM 1774 N N . THR A 1 227 ? 11.885 51.855 17.567 1.00 83.25 227 THR A N 1
ATOM 1775 C CA . THR A 1 227 ? 11.043 51.919 16.357 1.00 83.25 227 THR A CA 1
ATOM 1776 C C . THR A 1 227 ? 9.872 50.934 16.416 1.00 83.25 227 THR A C 1
ATOM 1778 O O . THR A 1 227 ? 8.793 51.226 15.904 1.00 83.25 227 THR A O 1
ATOM 1781 N N . LEU A 1 228 ? 10.031 49.789 17.085 1.00 86.12 228 LEU A N 1
ATOM 1782 C CA . LEU A 1 228 ? 8.980 48.785 17.249 1.00 86.12 228 LEU A CA 1
ATOM 1783 C C . LEU A 1 228 ? 7.728 49.370 17.925 1.00 86.12 228 LEU A C 1
ATOM 1785 O O . LEU A 1 228 ? 6.613 49.084 17.485 1.00 86.12 228 LEU A O 1
ATOM 1789 N N . LEU A 1 229 ? 7.915 50.226 18.937 1.00 81.50 229 LEU A N 1
ATOM 1790 C CA . LEU A 1 229 ? 6.846 50.891 19.696 1.00 81.50 229 LEU A CA 1
ATOM 1791 C C . LEU A 1 229 ? 5.968 51.827 18.850 1.00 81.50 229 LEU A C 1
ATOM 1793 O O . LEU A 1 229 ? 4.789 51.987 19.157 1.00 81.50 229 LEU A O 1
ATOM 1797 N N . THR A 1 230 ? 6.521 52.440 17.800 1.00 83.38 230 THR A N 1
ATOM 1798 C CA . THR A 1 230 ? 5.803 53.361 16.897 1.00 83.38 230 THR A CA 1
ATOM 1799 C C . THR A 1 230 ? 5.393 52.709 15.571 1.00 83.38 230 THR A C 1
ATOM 1801 O O . THR A 1 230 ? 4.738 53.341 14.742 1.00 83.38 230 THR A O 1
ATOM 1804 N N . SER A 1 231 ? 5.756 51.440 15.369 1.00 88.00 231 SER A N 1
ATOM 1805 C CA . SER A 1 231 ? 5.492 50.677 14.147 1.00 88.00 231 SER A CA 1
ATOM 1806 C C . SER A 1 231 ? 4.093 50.046 14.097 1.00 88.00 231 SER A C 1
ATOM 1808 O O . SER A 1 231 ? 3.392 49.908 15.100 1.00 88.00 231 SER A O 1
ATOM 1810 N N . ILE A 1 232 ? 3.723 49.537 12.917 1.00 90.69 232 ILE A N 1
ATOM 1811 C CA . ILE A 1 232 ? 2.510 48.726 12.713 1.00 90.69 232 ILE A CA 1
ATOM 1812 C C . ILE A 1 232 ? 2.550 47.348 13.405 1.00 90.69 232 ILE A C 1
ATOM 1814 O O . ILE A 1 232 ? 1.551 46.632 13.376 1.00 90.69 232 ILE A O 1
ATOM 1818 N N . TRP A 1 233 ? 3.663 46.944 14.033 1.00 91.56 233 TRP A N 1
ATOM 1819 C CA . TRP A 1 233 ? 3.827 45.590 14.577 1.00 91.56 233 TRP A CA 1
ATOM 1820 C C . TRP A 1 233 ? 2.797 45.223 15.651 1.00 91.56 233 TRP A C 1
ATOM 1822 O O . TRP A 1 233 ? 2.247 44.124 15.620 1.00 91.56 233 TRP A O 1
ATOM 1832 N N . LEU A 1 234 ? 2.513 46.119 16.600 1.00 88.12 234 LEU A N 1
ATOM 1833 C CA . LEU A 1 234 ? 1.622 45.809 17.727 1.00 88.12 234 LEU A CA 1
ATOM 1834 C C . LEU A 1 234 ? 0.134 45.965 17.368 1.00 88.12 234 LEU A C 1
ATOM 1836 O O . LEU A 1 234 ? -0.692 45.166 17.813 1.00 88.12 234 LEU A O 1
ATOM 1840 N N . CYS A 1 235 ? -0.193 46.956 16.534 1.00 86.38 235 CYS A N 1
ATOM 1841 C CA . CYS A 1 235 ? -1.570 47.364 16.221 1.00 86.38 235 CYS A CA 1
ATOM 1842 C C . CYS A 1 235 ? -2.086 46.860 14.859 1.00 86.38 235 CYS A C 1
ATOM 1844 O O . CYS A 1 235 ? -3.266 47.027 14.552 1.00 86.38 235 CYS A O 1
ATOM 1846 N N . GLY A 1 236 ? -1.219 46.265 14.038 1.00 90.50 236 GLY A N 1
ATOM 1847 C CA . GLY A 1 236 ? -1.522 45.848 12.670 1.00 90.50 236 GLY A CA 1
ATOM 1848 C C . GLY A 1 236 ? -1.626 47.018 11.675 1.00 90.50 236 GLY A C 1
ATOM 1849 O O . GLY A 1 236 ? -1.529 48.188 12.059 1.00 90.50 236 GLY A O 1
ATOM 1850 N N . PRO A 1 237 ? -1.809 46.725 10.375 1.00 91.25 237 PRO A N 1
ATOM 1851 C CA . PRO A 1 237 ? -1.969 47.748 9.340 1.00 91.25 237 PRO A CA 1
ATOM 1852 C C . PRO A 1 237 ? -3.249 48.577 9.502 1.00 91.25 237 PRO A C 1
ATOM 1854 O O . PRO A 1 237 ? -4.270 48.075 9.974 1.00 91.25 237 PRO A O 1
ATOM 1857 N N . LYS A 1 238 ? -3.218 49.833 9.030 1.00 89.38 238 LYS A N 1
ATOM 1858 C CA . LYS A 1 238 ? -4.322 50.803 9.178 1.00 89.38 238 LYS A CA 1
ATOM 1859 C C . LYS A 1 238 ? -5.679 50.278 8.693 1.00 89.38 238 LYS A C 1
ATOM 1861 O O . LYS A 1 238 ? -6.652 50.424 9.423 1.00 89.38 238 LYS A O 1
ATOM 1866 N N . PHE A 1 239 ? -5.722 49.584 7.552 1.00 87.88 239 PHE A N 1
ATOM 1867 C CA . PHE A 1 239 ? -6.973 49.072 6.973 1.00 87.88 239 PHE A CA 1
ATOM 1868 C C . PHE A 1 239 ? -7.727 48.085 7.881 1.00 87.88 239 PHE A C 1
ATOM 1870 O O . PHE A 1 239 ? -8.940 47.939 7.761 1.00 87.88 239 PHE A O 1
ATOM 1877 N N . LEU A 1 240 ? -7.057 47.435 8.845 1.00 89.75 240 LEU A N 1
ATOM 1878 C CA . LEU A 1 240 ? -7.739 46.578 9.823 1.00 89.75 240 LEU A CA 1
ATOM 1879 C C . LEU A 1 240 ? -8.628 47.374 10.793 1.00 89.75 240 LEU A C 1
ATOM 1881 O O . LEU A 1 240 ? -9.538 46.802 11.392 1.00 89.75 240 LEU A O 1
ATOM 1885 N N . HIS A 1 241 ? -8.401 48.679 10.935 1.00 89.62 241 HIS A N 1
ATOM 1886 C CA . HIS A 1 241 ? -9.185 49.580 11.786 1.00 89.62 241 HIS A CA 1
ATOM 1887 C C . HIS A 1 241 ? -10.357 50.234 11.033 1.00 89.62 241 HIS A C 1
ATOM 1889 O O . HIS A 1 241 ? -11.135 50.970 11.633 1.00 89.62 241 HIS A O 1
ATOM 1895 N N . GLU A 1 242 ? -10.508 49.952 9.737 1.00 85.75 242 GLU A N 1
ATOM 1896 C CA . GLU A 1 242 ? -11.563 50.489 8.869 1.00 85.75 242 GLU A CA 1
ATOM 1897 C C . GLU A 1 242 ? -12.789 49.555 8.808 1.00 85.75 242 GLU A C 1
ATOM 1899 O O . GLU A 1 242 ? -12.759 48.410 9.277 1.00 85.75 242 GLU A O 1
ATOM 1904 N N . THR A 1 243 ? -13.902 50.042 8.256 1.00 75.25 243 THR A N 1
ATOM 1905 C CA . THR A 1 243 ? -15.149 49.279 8.076 1.00 75.25 243 THR A CA 1
ATOM 1906 C C . THR A 1 243 ? -15.089 48.359 6.847 1.00 75.25 243 THR A C 1
ATOM 1908 O O . THR A 1 243 ? -14.336 48.584 5.907 1.00 75.25 243 THR A O 1
ATOM 1911 N N . PHE A 1 244 ? -15.853 47.261 6.872 1.00 65.50 244 PHE A N 1
ATOM 1912 C CA . PHE A 1 244 ? -15.840 46.230 5.822 1.00 65.50 244 PHE A CA 1
ATOM 1913 C C . PHE A 1 244 ? -16.880 46.546 4.724 1.00 65.50 244 PHE A C 1
ATOM 1915 O O . PHE A 1 244 ? -17.967 47.008 5.080 1.00 65.50 244 PHE A O 1
ATOM 1922 N N . PRO A 1 245 ? -16.635 46.245 3.429 1.00 58.03 245 PRO A N 1
ATOM 1923 C CA . PRO A 1 245 ? -15.450 45.600 2.853 1.00 58.03 245 PRO A CA 1
ATOM 1924 C C . PRO A 1 245 ? -14.268 46.555 2.656 1.00 58.03 245 PRO A C 1
ATOM 1926 O O . PRO A 1 245 ? -14.437 47.709 2.275 1.00 58.03 245 PRO A O 1
ATOM 1929 N N . PHE A 1 246 ? -13.056 46.038 2.864 1.00 66.62 246 PHE A N 1
ATOM 1930 C CA . PHE A 1 246 ? -11.820 46.793 2.661 1.00 66.62 246 PHE A CA 1
ATOM 1931 C C . PHE A 1 246 ? -11.604 47.116 1.176 1.00 66.62 246 PHE A C 1
ATOM 1933 O O . PHE A 1 246 ? -11.694 46.222 0.329 1.00 66.62 246 PHE A O 1
ATOM 1940 N N . GLN A 1 247 ? -11.223 48.357 0.862 1.00 51.38 247 GLN A N 1
ATOM 1941 C CA . GLN A 1 247 ? -10.631 48.671 -0.438 1.00 51.38 247 GLN A CA 1
ATOM 1942 C C . GLN A 1 247 ? -9.240 48.031 -0.504 1.00 51.38 247 GLN A C 1
ATOM 1944 O O . GLN A 1 247 ? -8.275 48.536 0.061 1.00 51.38 247 GLN A O 1
ATOM 1949 N N . THR A 1 248 ? -9.148 46.885 -1.176 1.00 52.00 248 THR A N 1
ATOM 1950 C CA . THR A 1 248 ? -7.870 46.260 -1.532 1.00 52.00 248 THR A CA 1
ATOM 1951 C C . THR A 1 248 ? -7.693 46.358 -3.038 1.00 52.00 248 THR A C 1
ATOM 1953 O O . THR A 1 248 ? -8.617 46.021 -3.787 1.00 52.00 248 THR A O 1
ATOM 1956 N N . ASP A 1 249 ? -6.520 46.818 -3.482 1.00 48.75 249 ASP A N 1
ATOM 1957 C CA . ASP A 1 249 ? -6.150 46.820 -4.898 1.00 48.75 249 ASP A CA 1
ATOM 1958 C C . ASP A 1 249 ? -6.207 45.383 -5.422 1.00 48.75 249 ASP A C 1
ATOM 1960 O O . ASP A 1 249 ? -5.326 44.558 -5.187 1.00 48.75 249 ASP A O 1
ATOM 1964 N N . SER A 1 250 ? -7.310 45.069 -6.099 1.00 47.34 250 SER A N 1
ATOM 1965 C CA . SER A 1 250 ? -7.672 43.706 -6.503 1.00 47.34 250 SER A CA 1
ATOM 1966 C C . SER A 1 250 ? -7.003 43.288 -7.819 1.00 47.34 250 SER A C 1
ATOM 1968 O O . SER A 1 250 ? -7.450 42.361 -8.495 1.00 47.34 250 SER A O 1
ATOM 1970 N N . SER A 1 251 ? -5.922 43.973 -8.195 1.00 45.75 251 SER A N 1
ATOM 1971 C CA . SER A 1 251 ? -5.088 43.676 -9.352 1.00 45.75 251 SER A CA 1
ATOM 1972 C C . SER A 1 251 ? -4.175 42.484 -9.061 1.00 45.75 251 SER A C 1
ATOM 1974 O O . SER A 1 251 ? -2.980 42.623 -8.807 1.00 45.75 251 SER A O 1
ATOM 1976 N N . VAL A 1 252 ? -4.733 41.272 -9.156 1.00 48.75 252 VAL A N 1
ATOM 1977 C CA . VAL A 1 252 ? -3.912 40.073 -9.385 1.00 48.75 252 VAL A CA 1
ATOM 1978 C C . VAL A 1 252 ? -3.124 40.313 -10.679 1.00 48.75 252 VAL A C 1
ATOM 1980 O O . VAL A 1 252 ? -3.757 40.499 -11.722 1.00 48.75 252 VAL A O 1
ATOM 1983 N N . PRO A 1 253 ? -1.777 40.337 -10.662 1.00 43.78 253 PRO A N 1
ATOM 1984 C CA . PRO A 1 253 ? -1.019 40.616 -11.872 1.00 43.78 253 PRO A CA 1
ATOM 1985 C C . PRO A 1 253 ? -1.249 39.513 -12.907 1.00 43.78 253 PRO A C 1
ATOM 1987 O O . PRO A 1 253 ? -0.953 38.344 -12.654 1.00 43.78 253 PRO A O 1
ATOM 1990 N N . THR A 1 254 ? -1.740 39.876 -14.093 1.00 43.56 254 THR A N 1
ATOM 1991 C CA . THR A 1 254 ? -1.735 38.990 -15.265 1.00 43.56 254 THR A CA 1
ATOM 1992 C C . THR A 1 254 ? -0.298 38.819 -15.751 1.00 43.56 254 THR A C 1
ATOM 1994 O O . THR A 1 254 ? 0.168 39.538 -16.635 1.00 43.56 254 THR A O 1
ATOM 1997 N N . LEU A 1 255 ? 0.421 37.889 -15.124 1.00 49.69 255 LEU A N 1
ATOM 1998 C CA . LEU A 1 255 ? 1.771 37.492 -15.505 1.00 49.69 255 LEU A CA 1
ATOM 1999 C C . LEU A 1 255 ? 1.712 36.660 -16.792 1.00 49.69 255 LEU A C 1
ATOM 2001 O O . LEU A 1 255 ? 1.376 35.478 -16.762 1.00 49.69 255 LEU A O 1
ATOM 2005 N N . ASN A 1 256 ? 2.052 37.301 -17.912 1.00 43.09 256 ASN A N 1
ATOM 2006 C CA . ASN A 1 256 ? 2.197 36.663 -19.225 1.00 43.09 256 ASN A CA 1
ATOM 2007 C C . ASN A 1 256 ? 3.593 36.035 -19.441 1.00 43.09 256 ASN A C 1
ATOM 2009 O O . ASN A 1 256 ? 3.845 35.463 -20.499 1.00 43.09 256 ASN A O 1
ATOM 2013 N N . ASP A 1 257 ? 4.484 36.127 -18.449 1.00 47.94 257 ASP A N 1
ATOM 2014 C CA . ASP A 1 257 ? 5.850 35.598 -18.494 1.00 47.94 257 ASP A CA 1
ATOM 2015 C C . ASP A 1 257 ? 5.975 34.227 -17.808 1.00 47.94 257 ASP A C 1
ATOM 2017 O O . ASP A 1 257 ? 5.246 33.902 -16.865 1.00 47.94 257 ASP A O 1
ATOM 2021 N N . ALA A 1 258 ? 6.947 33.426 -18.257 1.00 58.94 258 ALA A N 1
ATOM 2022 C CA . ALA A 1 258 ? 7.249 32.113 -17.686 1.00 58.94 258 ALA A CA 1
ATOM 2023 C C . ALA A 1 258 ? 7.635 32.225 -16.201 1.00 58.94 258 ALA A C 1
ATOM 2025 O O . ALA A 1 258 ? 8.568 32.948 -15.837 1.00 58.94 258 ALA A O 1
ATOM 2026 N N . MET A 1 259 ? 6.944 31.492 -15.325 1.00 68.12 259 MET A N 1
ATOM 2027 C CA . MET A 1 259 ? 7.110 31.685 -13.888 1.00 68.12 259 MET A CA 1
ATOM 2028 C C . MET A 1 259 ? 8.376 31.003 -13.338 1.00 68.12 259 MET A C 1
ATOM 2030 O O . MET A 1 259 ? 8.727 29.885 -13.735 1.00 68.12 259 MET A O 1
ATOM 2034 N N . PRO A 1 260 ? 9.057 31.606 -12.341 1.00 71.38 260 PRO A N 1
ATOM 2035 C CA . PRO A 1 260 ? 10.141 30.941 -11.634 1.00 71.38 260 PRO A CA 1
ATOM 2036 C C . PRO A 1 260 ? 9.674 29.614 -11.032 1.00 71.38 260 PRO A C 1
ATOM 2038 O O . PRO A 1 260 ? 8.565 29.502 -10.513 1.00 71.38 260 PRO A O 1
ATOM 2041 N N . GLU A 1 261 ? 10.547 28.606 -11.078 1.00 72.19 261 GLU A N 1
ATOM 2042 C CA . GLU A 1 261 ? 10.255 27.239 -10.622 1.00 72.19 261 GLU A CA 1
ATOM 2043 C C . GLU A 1 261 ? 9.108 26.530 -11.368 1.00 72.19 261 GLU A C 1
ATOM 2045 O O . GLU A 1 261 ? 8.720 25.441 -10.954 1.00 72.19 261 GLU A O 1
ATOM 2050 N N . GLU A 1 262 ? 8.602 27.058 -12.484 1.00 69.31 262 GLU A N 1
ATOM 2051 C CA . GLU A 1 262 ? 7.668 26.338 -13.352 1.00 69.31 262 GLU A CA 1
ATOM 2052 C C . GLU A 1 262 ? 8.325 25.080 -13.944 1.00 69.31 262 GLU A C 1
ATOM 2054 O O . GLU A 1 262 ? 9.507 25.067 -14.318 1.00 69.31 262 GLU A O 1
ATOM 2059 N N . ARG A 1 263 ? 7.576 23.974 -13.983 1.00 62.28 263 ARG A N 1
ATOM 2060 C CA . ARG A 1 263 ? 7.970 22.790 -14.746 1.00 62.28 263 ARG A CA 1
ATOM 2061 C C . ARG A 1 263 ? 7.710 23.094 -16.215 1.00 62.28 263 ARG A C 1
ATOM 2063 O O . ARG A 1 263 ? 6.561 23.160 -16.632 1.00 62.28 263 ARG A O 1
ATOM 2070 N N . TYR A 1 264 ? 8.778 23.231 -16.997 1.00 45.62 264 TYR A N 1
ATOM 2071 C CA . TYR A 1 264 ? 8.673 23.256 -18.452 1.00 45.62 264 TYR A CA 1
ATOM 2072 C C . TYR A 1 264 ? 8.113 21.920 -18.936 1.00 45.62 264 TYR A C 1
ATOM 2074 O O . TYR A 1 264 ? 8.847 20.942 -19.082 1.00 45.62 264 TYR A O 1
ATOM 2082 N N . CYS A 1 265 ? 6.804 21.880 -19.169 1.00 36.91 265 CYS A N 1
ATOM 2083 C CA . CYS A 1 265 ? 6.203 20.835 -19.969 1.00 36.91 265 CYS A CA 1
ATOM 2084 C C . CYS A 1 265 ? 6.652 21.092 -21.407 1.00 36.91 265 CYS A C 1
ATOM 2086 O O . CYS A 1 265 ? 6.288 22.108 -22.003 1.00 36.91 265 CYS A O 1
ATOM 2088 N N . THR A 1 266 ? 7.508 20.224 -21.947 1.00 31.70 266 THR A N 1
ATOM 2089 C CA . THR A 1 266 ? 7.881 20.290 -23.359 1.00 31.70 266 THR A CA 1
ATOM 2090 C C . THR A 1 266 ? 6.651 19.886 -24.160 1.00 31.70 266 THR A C 1
ATOM 2092 O O . THR A 1 266 ? 6.425 18.706 -24.417 1.00 31.70 266 THR A O 1
ATOM 2095 N N . LEU A 1 267 ? 5.832 20.875 -24.518 1.00 31.34 267 LEU A N 1
ATOM 2096 C CA . LEU A 1 267 ? 4.730 20.726 -25.456 1.00 31.34 267 LEU A CA 1
ATOM 2097 C C . LEU A 1 267 ? 5.309 20.421 -26.845 1.00 31.34 267 LEU A C 1
ATOM 2099 O O . LEU A 1 267 ? 5.329 21.268 -27.734 1.00 31.34 267 LEU A O 1
ATOM 2103 N N . GLN A 1 268 ? 5.716 19.166 -27.057 1.00 30.23 268 GLN A N 1
ATOM 2104 C CA . GLN A 1 268 ? 5.298 18.530 -28.296 1.00 30.23 268 GLN A CA 1
ATOM 2105 C C . GLN A 1 268 ? 3.778 18.634 -28.319 1.00 30.23 268 GLN A C 1
ATOM 2107 O O . GLN A 1 268 ? 3.104 18.276 -27.350 1.00 30.23 268 GLN A O 1
ATOM 2112 N N . SER A 1 269 ? 3.255 19.202 -29.397 1.00 28.00 269 SER A N 1
ATOM 2113 C CA . SER A 1 269 ? 1.828 19.343 -29.610 1.00 28.00 269 SER A CA 1
ATOM 2114 C C . SER A 1 269 ? 1.178 17.966 -29.539 1.00 28.00 269 SER A C 1
ATOM 2116 O O . SER A 1 269 ? 1.225 17.190 -30.494 1.00 28.00 269 SER A O 1
ATOM 2118 N N . ILE A 1 270 ? 0.511 17.680 -28.418 1.00 33.53 270 ILE A N 1
ATOM 2119 C CA . ILE A 1 270 ? -0.507 16.637 -28.379 1.00 33.53 270 ILE A CA 1
ATOM 2120 C C . ILE A 1 270 ? -1.686 17.187 -29.182 1.00 33.53 270 ILE A C 1
ATOM 2122 O O . ILE A 1 270 ? -2.681 17.672 -28.647 1.00 33.53 270 ILE A O 1
ATOM 2126 N N . ILE A 1 271 ? -1.563 17.074 -30.508 1.00 29.45 271 ILE A N 1
ATOM 2127 C CA . ILE A 1 271 ? -2.682 16.601 -31.312 1.00 29.45 271 ILE A CA 1
ATOM 2128 C C . ILE A 1 271 ? -3.181 15.388 -30.539 1.00 29.45 271 ILE A C 1
ATOM 2130 O O . ILE A 1 271 ? -2.442 14.412 -30.424 1.00 29.45 271 ILE A O 1
ATOM 2134 N N . VAL A 1 272 ? -4.373 15.472 -29.944 1.00 35.34 272 VAL A N 1
ATOM 2135 C CA . VAL A 1 272 ? -5.048 14.280 -29.430 1.00 35.34 272 VAL A CA 1
ATOM 2136 C C . VAL A 1 272 ? -5.169 13.371 -30.644 1.00 35.34 272 VAL A C 1
ATOM 2138 O O . VAL A 1 272 ? -5.910 13.729 -31.565 1.00 35.34 272 VAL A O 1
ATOM 2141 N N . PRO A 1 273 ? -4.419 12.257 -30.731 1.00 38.22 273 PRO A N 1
ATOM 2142 C CA . PRO A 1 273 ? -4.594 11.379 -31.860 1.00 38.22 273 PRO A CA 1
ATOM 2143 C C . PRO A 1 273 ? -6.015 10.848 -31.728 1.00 38.22 273 PRO A C 1
ATOM 2145 O O . PRO A 1 273 ? -6.419 10.412 -30.644 1.00 38.22 273 PRO A O 1
ATOM 2148 N N . ASN A 1 274 ? -6.762 10.870 -32.832 1.00 41.81 274 ASN A N 1
ATOM 2149 C CA . ASN A 1 274 ? -7.897 9.967 -32.993 1.00 41.81 274 ASN A CA 1
ATOM 2150 C C . ASN A 1 274 ? -7.475 8.589 -32.460 1.00 41.81 274 ASN A C 1
ATOM 2152 O O . ASN A 1 274 ? -6.329 8.204 -32.715 1.00 41.81 274 ASN A O 1
ATOM 2156 N N . HIS A 1 275 ? -8.353 7.904 -31.709 1.00 54.44 275 HIS A N 1
ATOM 2157 C CA . HIS A 1 275 ? -8.070 6.599 -31.090 1.00 54.44 275 HIS A CA 1
ATOM 2158 C C . HIS A 1 275 ? -7.097 5.782 -31.943 1.00 54.44 275 HIS A C 1
ATOM 2160 O O . HIS A 1 275 ? -7.392 5.567 -33.122 1.00 54.44 275 HIS A O 1
ATOM 2166 N N . LEU A 1 276 ? -5.958 5.367 -31.361 1.00 62.97 276 LEU A N 1
ATOM 2167 C CA . LEU A 1 276 ? -4.979 4.529 -32.060 1.00 62.97 276 LEU A CA 1
ATOM 2168 C C . LEU A 1 276 ? -5.739 3.425 -32.812 1.00 62.97 276 LEU A C 1
ATOM 2170 O O . LEU A 1 276 ? -6.486 2.697 -32.150 1.00 62.97 276 LEU A O 1
ATOM 2174 N N . PRO A 1 277 ? -5.606 3.325 -34.150 1.00 63.31 277 PRO A N 1
ATOM 2175 C CA . PRO A 1 277 ? -6.341 2.336 -34.925 1.00 63.31 277 PRO A CA 1
ATOM 2176 C C . PRO A 1 277 ? -6.140 0.935 -34.346 1.00 63.31 277 PRO A C 1
ATOM 2178 O O . PRO A 1 277 ? -5.014 0.592 -33.972 1.00 63.31 277 PRO A O 1
ATOM 2181 N N . ASP A 1 278 ? -7.209 0.140 -34.270 1.00 66.06 278 ASP A N 1
ATOM 2182 C CA . ASP A 1 278 ? -7.130 -1.258 -33.828 1.00 66.06 278 ASP A CA 1
ATOM 2183 C C . ASP A 1 278 ? -6.075 -2.000 -34.667 1.00 66.06 278 ASP A C 1
ATOM 2185 O O . ASP A 1 278 ? -6.000 -1.823 -35.886 1.00 66.06 278 ASP A O 1
ATOM 2189 N N . GLY A 1 279 ? -5.194 -2.749 -34.003 1.00 72.19 279 GLY A N 1
ATOM 2190 C CA . GLY A 1 279 ? -4.017 -3.361 -34.634 1.00 72.19 279 GLY A CA 1
ATOM 2191 C C . GLY A 1 279 ? -2.759 -2.476 -34.708 1.00 72.19 279 GLY A C 1
ATOM 2192 O O . GLY A 1 279 ? -1.728 -2.914 -35.227 1.00 72.19 279 GLY A O 1
ATOM 2193 N N . SER A 1 280 ? -2.779 -1.249 -34.168 1.00 83.56 280 SER A N 1
ATOM 2194 C CA . SER A 1 280 ? -1.564 -0.431 -33.994 1.00 83.56 280 SER A CA 1
ATOM 2195 C C . SER A 1 280 ? -0.536 -1.173 -33.138 1.00 83.56 280 SER A C 1
ATOM 2197 O O . SER A 1 280 ? -0.838 -1.540 -32.000 1.00 83.56 280 SER A O 1
ATOM 2199 N N . LYS A 1 281 ? 0.694 -1.359 -33.639 1.00 91.19 281 LYS A N 1
ATOM 2200 C CA . LYS A 1 281 ? 1.747 -2.113 -32.939 1.00 91.19 281 LYS A CA 1
ATOM 2201 C C . LYS A 1 281 ? 3.141 -1.503 -33.048 1.00 91.19 281 LYS A C 1
ATOM 2203 O O . LYS A 1 281 ? 3.492 -0.906 -34.060 1.00 91.19 281 LYS A O 1
ATOM 2208 N N . ILE A 1 282 ? 3.953 -1.747 -32.021 1.00 92.69 282 ILE A N 1
ATOM 2209 C CA . ILE A 1 282 ? 5.408 -1.535 -32.016 1.00 92.69 282 ILE A CA 1
ATOM 2210 C C . ILE A 1 282 ? 6.102 -2.870 -31.733 1.00 92.69 282 ILE A C 1
ATOM 2212 O O . ILE A 1 282 ? 5.612 -3.647 -30.917 1.00 92.69 282 ILE A O 1
ATOM 2216 N N . CYS A 1 283 ? 7.218 -3.163 -32.400 1.00 92.62 283 CYS A N 1
ATOM 2217 C CA . CYS A 1 283 ? 7.958 -4.416 -32.223 1.00 92.62 283 CYS A CA 1
ATOM 2218 C C . CYS A 1 283 ? 9.383 -4.149 -31.732 1.00 92.62 283 CYS A C 1
ATOM 2220 O O . CYS A 1 283 ? 10.024 -3.193 -32.163 1.00 92.62 283 CYS A O 1
ATOM 2222 N N . MET A 1 284 ? 9.871 -5.001 -30.832 1.00 92.31 284 MET A N 1
ATOM 2223 C CA . MET A 1 284 ? 11.204 -4.936 -30.234 1.00 92.31 284 MET A CA 1
ATOM 2224 C C . MET A 1 284 ? 11.834 -6.325 -30.337 1.00 92.31 284 MET A C 1
ATOM 2226 O O . MET A 1 284 ? 11.208 -7.292 -29.913 1.00 92.31 284 MET A O 1
ATOM 2230 N N . THR A 1 285 ? 13.046 -6.424 -30.888 1.00 84.44 285 THR A N 1
ATOM 2231 C CA . THR A 1 285 ? 13.659 -7.681 -31.366 1.00 84.44 285 THR A CA 1
ATOM 2232 C C . THR A 1 285 ? 13.455 -8.876 -30.431 1.00 84.44 285 THR A C 1
ATOM 2234 O O . THR A 1 285 ? 12.829 -9.855 -30.826 1.00 84.44 285 THR A O 1
ATOM 2237 N N . ASP A 1 286 ? 13.902 -8.765 -29.178 1.00 87.38 286 ASP A N 1
ATOM 2238 C CA . ASP A 1 286 ? 13.897 -9.885 -28.223 1.00 87.38 286 ASP A CA 1
ATOM 2239 C C . ASP A 1 286 ? 12.570 -10.040 -27.455 1.00 87.38 286 ASP A C 1
ATOM 2241 O O . ASP A 1 286 ? 12.328 -11.065 -26.820 1.00 87.38 286 ASP A O 1
ATOM 2245 N N . LEU A 1 287 ? 11.714 -9.011 -27.479 1.00 92.31 287 LEU A N 1
ATOM 2246 C CA . LEU A 1 287 ? 10.490 -8.928 -26.667 1.00 92.31 287 LEU A CA 1
ATOM 2247 C C . LEU A 1 287 ? 9.204 -9.153 -27.485 1.00 92.31 287 LEU A C 1
ATOM 2249 O O . LEU A 1 287 ? 8.116 -9.272 -26.917 1.00 92.31 287 LEU A O 1
ATOM 2253 N N . GLY A 1 288 ? 9.319 -9.216 -28.814 1.00 93.00 288 GLY A N 1
ATOM 2254 C CA . GLY A 1 288 ? 8.201 -9.354 -29.741 1.00 93.00 288 GLY A CA 1
ATOM 2255 C C . GLY A 1 288 ? 7.449 -8.042 -29.987 1.00 93.00 288 GLY A C 1
ATOM 2256 O O . GLY A 1 288 ? 7.998 -6.946 -29.864 1.00 93.00 288 GLY A O 1
ATOM 2257 N N . CYS A 1 289 ? 6.181 -8.156 -30.385 1.00 93.62 289 CYS A N 1
ATOM 2258 C CA . CYS A 1 289 ? 5.329 -7.014 -30.716 1.00 93.62 289 CYS A CA 1
ATOM 2259 C C . CYS A 1 289 ? 4.313 -6.690 -29.609 1.00 93.62 289 CYS A C 1
ATOM 2261 O O . CYS A 1 289 ? 3.772 -7.573 -28.942 1.00 93.62 289 CYS A O 1
ATOM 2263 N N . PHE A 1 290 ? 4.026 -5.399 -29.463 1.00 94.38 290 PHE A N 1
ATOM 2264 C CA . PHE A 1 290 ? 3.067 -4.821 -28.531 1.00 94.38 290 PHE A CA 1
ATOM 2265 C C . PHE A 1 290 ? 1.970 -4.131 -29.332 1.00 94.38 290 PHE A C 1
ATOM 2267 O O . PHE A 1 290 ? 2.117 -2.987 -29.757 1.00 94.38 290 PHE A O 1
ATOM 2274 N N . GLU A 1 291 ? 0.884 -4.859 -29.559 1.00 91.25 291 GLU A N 1
ATOM 2275 C CA . GLU A 1 291 ? -0.283 -4.406 -30.317 1.00 91.25 291 GLU A CA 1
ATOM 2276 C C . GLU A 1 291 ? -1.367 -3.870 -29.376 1.00 91.25 291 GLU A C 1
ATOM 2278 O O . GLU A 1 291 ? -1.578 -4.428 -28.296 1.00 91.25 291 GLU A O 1
ATOM 2283 N N . VAL A 1 292 ? -2.035 -2.777 -29.739 1.00 87.69 292 VAL A N 1
ATOM 2284 C CA . VAL A 1 292 ? -3.262 -2.320 -29.073 1.00 87.69 292 VAL A CA 1
ATOM 2285 C C . VAL A 1 292 ? -4.432 -2.999 -29.776 1.00 87.69 292 VAL A C 1
ATOM 2287 O O . VAL A 1 292 ? -4.870 -2.550 -30.832 1.00 87.69 292 VAL A O 1
ATOM 2290 N N . THR A 1 293 ? -4.889 -4.107 -29.198 1.00 88.62 293 THR A N 1
ATOM 2291 C CA . THR A 1 293 ? -6.076 -4.837 -29.658 1.00 88.62 293 THR A CA 1
ATOM 2292 C C . THR A 1 293 ? -7.339 -4.275 -29.005 1.00 88.62 293 THR A C 1
ATOM 2294 O O . THR A 1 293 ? -7.269 -3.630 -27.952 1.00 88.62 293 THR A O 1
ATOM 2297 N N . LYS A 1 294 ? -8.507 -4.602 -29.569 1.00 87.50 294 LYS A N 1
ATOM 2298 C CA . LYS A 1 294 ? -9.840 -4.348 -28.987 1.00 87.50 294 LYS A CA 1
ATOM 2299 C C . LYS A 1 294 ? -9.954 -4.582 -27.467 1.00 87.50 294 LYS A C 1
ATOM 2301 O O . LYS A 1 294 ? -10.643 -3.817 -26.801 1.00 87.50 294 LYS A O 1
ATOM 2306 N N . ASP A 1 295 ? -9.271 -5.588 -26.909 1.00 91.69 295 ASP A N 1
ATOM 2307 C CA . ASP A 1 295 ? -9.340 -5.942 -25.481 1.00 91.69 295 ASP A CA 1
ATOM 2308 C C . ASP A 1 295 ? -8.826 -4.806 -24.583 1.00 91.69 295 ASP A C 1
ATOM 2310 O O . ASP A 1 295 ? -9.307 -4.624 -23.466 1.00 91.69 295 ASP A O 1
ATOM 2314 N N . PHE A 1 296 ? -7.876 -4.007 -25.081 1.00 89.69 296 PHE A N 1
ATOM 2315 C CA . PHE A 1 296 ? -7.321 -2.859 -24.367 1.00 89.69 296 PHE A CA 1
ATOM 2316 C C . PHE A 1 296 ? -8.263 -1.647 -24.356 1.00 89.69 296 PHE A C 1
ATOM 2318 O O . PHE A 1 296 ? -7.975 -0.679 -23.654 1.00 89.69 296 PHE A O 1
ATOM 2325 N N . PHE A 1 297 ? -9.373 -1.649 -25.097 1.00 89.06 297 PHE A N 1
ATOM 2326 C CA . PHE A 1 297 ? -10.304 -0.523 -25.138 1.00 89.06 297 PHE A CA 1
ATOM 2327 C C . PHE A 1 297 ? -11.554 -0.768 -24.286 1.00 89.06 297 PHE A C 1
ATOM 2329 O O . PHE A 1 297 ? -12.295 -1.725 -24.486 1.00 89.06 297 PHE A O 1
ATOM 2336 N N . HIS A 1 298 ? -11.844 0.163 -23.374 1.00 85.50 298 HIS A N 1
ATOM 2337 C CA . HIS A 1 298 ? -13.150 0.247 -22.720 1.00 85.50 298 HIS A CA 1
ATOM 2338 C C . HIS A 1 298 ? -13.530 1.719 -22.519 1.00 85.50 298 HIS A C 1
ATOM 2340 O O . HIS A 1 298 ? -12.767 2.440 -21.872 1.00 85.50 298 HIS A O 1
ATOM 2346 N N . PRO A 1 299 ? -14.731 2.179 -22.925 1.00 76.44 299 PRO A N 1
ATOM 2347 C CA . PRO A 1 299 ? -15.125 3.601 -22.921 1.00 76.44 299 PRO A CA 1
ATOM 2348 C C . PRO A 1 299 ? -15.219 4.277 -21.536 1.00 76.44 299 PRO A C 1
ATOM 2350 O O . PRO A 1 299 ? -15.628 5.428 -21.440 1.00 76.44 299 PRO A O 1
ATOM 2353 N N . ILE A 1 300 ? -14.865 3.572 -20.457 1.00 75.44 300 ILE A N 1
ATOM 2354 C CA . ILE A 1 300 ? -14.955 4.035 -19.064 1.00 75.44 300 ILE A CA 1
ATOM 2355 C C . ILE A 1 300 ? -13.653 3.686 -18.339 1.00 75.44 300 ILE A C 1
ATOM 2357 O O . ILE A 1 300 ? -12.971 4.571 -17.833 1.00 75.44 300 ILE A O 1
ATOM 2361 N N . TYR A 1 301 ? -13.283 2.401 -18.317 1.00 80.31 301 TYR A N 1
ATOM 2362 C CA . TYR A 1 301 ? -12.137 1.928 -17.535 1.00 80.31 301 TYR A CA 1
ATOM 2363 C C . TYR A 1 301 ? -10.787 2.112 -18.240 1.00 80.31 301 TYR A C 1
ATOM 2365 O O . TYR A 1 301 ? -9.778 2.278 -17.553 1.00 80.31 301 TYR A O 1
ATOM 2373 N N . ARG A 1 302 ? -10.764 2.143 -19.583 1.00 86.38 302 ARG A N 1
ATOM 2374 C CA . ARG A 1 302 ? -9.555 2.330 -20.403 1.00 86.38 302 ARG A CA 1
ATOM 2375 C C . ARG A 1 302 ? -9.867 3.028 -21.746 1.00 86.38 302 ARG A C 1
ATOM 2377 O O . ARG A 1 302 ? -9.811 2.393 -22.801 1.00 86.38 302 ARG A O 1
ATOM 2384 N N . PRO A 1 303 ? -10.257 4.321 -21.724 1.00 80.56 303 PRO A N 1
ATOM 2385 C CA . PRO A 1 303 ? -10.722 5.028 -22.921 1.00 80.56 303 PRO A CA 1
ATOM 2386 C C . PRO A 1 303 ? -9.582 5.506 -23.834 1.00 80.56 303 PRO A C 1
ATOM 2388 O O . PRO A 1 303 ? -9.782 5.644 -25.037 1.00 80.56 303 PRO A O 1
ATOM 2391 N N . VAL A 1 304 ? -8.387 5.754 -23.291 1.00 81.94 304 VAL A N 1
ATOM 2392 C CA . VAL A 1 304 ? -7.210 6.188 -24.058 1.00 81.94 304 VAL A CA 1
ATOM 2393 C C . VAL A 1 304 ? -6.157 5.092 -23.985 1.00 81.94 304 VAL A C 1
ATOM 2395 O O . VAL A 1 304 ? -5.859 4.594 -22.905 1.00 81.94 304 VAL A O 1
ATOM 2398 N N . ASN A 1 305 ? -5.571 4.730 -25.122 1.00 83.69 305 ASN A N 1
ATOM 2399 C CA . ASN A 1 305 ? -4.459 3.789 -25.185 1.00 83.69 305 ASN A CA 1
ATOM 2400 C C . ASN A 1 305 ? -3.262 4.434 -25.874 1.00 83.69 305 ASN A C 1
ATOM 2402 O O . ASN A 1 305 ? -3.419 5.231 -26.795 1.00 83.69 305 ASN A O 1
ATOM 2406 N N . PHE A 1 306 ? -2.074 4.044 -25.424 1.00 88.00 306 PHE A N 1
ATOM 2407 C CA . PHE A 1 306 ? -0.794 4.407 -26.016 1.00 88.00 306 PHE A CA 1
ATOM 2408 C C . PHE A 1 306 ? -0.028 3.129 -26.352 1.00 88.00 306 PHE A C 1
ATOM 2410 O O . PHE A 1 306 ? -0.185 2.106 -25.676 1.00 88.00 306 PHE A O 1
ATOM 2417 N N . LEU A 1 307 ? 0.826 3.193 -27.373 1.00 91.56 307 LEU A N 1
ATOM 2418 C CA . LEU A 1 307 ? 1.888 2.205 -27.532 1.00 91.56 307 LEU A CA 1
ATOM 2419 C C . LEU A 1 307 ? 2.897 2.375 -26.383 1.00 91.56 307 LEU A C 1
ATOM 2421 O O . LEU A 1 307 ? 3.095 3.497 -25.905 1.00 91.56 307 LEU A O 1
ATOM 2425 N N . PRO A 1 308 ? 3.524 1.292 -25.898 1.00 95.06 308 PRO A N 1
ATOM 2426 C CA . PRO A 1 308 ? 4.587 1.423 -24.916 1.00 95.06 308 PRO A CA 1
ATOM 2427 C C . PRO A 1 308 ? 5.790 2.161 -25.515 1.00 95.06 308 PRO A C 1
ATOM 2429 O O . PRO A 1 308 ? 6.065 2.059 -26.712 1.00 95.06 308 PRO A O 1
ATOM 2432 N N . GLN A 1 309 ? 6.522 2.872 -24.661 1.00 94.06 309 GLN A N 1
ATOM 2433 C CA . GLN A 1 309 ? 7.827 3.430 -25.005 1.00 94.06 309 GLN A CA 1
ATOM 2434 C C . GLN A 1 309 ? 8.858 2.313 -25.224 1.00 94.06 309 GLN A C 1
ATOM 2436 O O . GLN A 1 309 ? 8.653 1.166 -24.826 1.00 94.06 309 GLN A O 1
ATOM 2441 N N . ASP A 1 310 ? 9.971 2.646 -25.870 1.00 90.75 310 ASP A N 1
ATOM 2442 C CA . ASP A 1 310 ? 11.054 1.706 -26.147 1.00 90.75 310 ASP A CA 1
ATOM 2443 C C . ASP A 1 310 ? 11.840 1.297 -24.880 1.00 90.75 310 ASP A C 1
ATOM 2445 O O . ASP A 1 310 ? 11.744 1.915 -23.814 1.00 90.75 310 ASP A O 1
ATOM 2449 N N . ARG A 1 311 ? 12.663 0.250 -25.021 1.00 92.00 311 ARG A N 1
ATOM 2450 C CA . ARG A 1 311 ? 13.483 -0.329 -23.941 1.00 92.00 311 ARG A CA 1
ATOM 2451 C C . ARG A 1 311 ? 14.456 0.676 -23.310 1.00 92.00 311 ARG A C 1
ATOM 2453 O O . ARG A 1 311 ? 14.639 0.642 -22.096 1.00 92.00 311 ARG A O 1
ATOM 2460 N N . ALA A 1 312 ? 15.064 1.564 -24.099 1.00 90.50 312 ALA A N 1
ATOM 2461 C CA . ALA A 1 312 ? 16.034 2.544 -23.608 1.00 90.50 312 ALA A CA 1
ATOM 2462 C C . ALA A 1 312 ? 15.350 3.708 -22.872 1.00 90.50 312 ALA A C 1
ATOM 2464 O O . ALA A 1 312 ? 15.888 4.206 -21.884 1.00 90.50 312 ALA A O 1
ATOM 2465 N N . THR A 1 313 ? 14.140 4.092 -23.287 1.00 91.69 313 THR A N 1
ATOM 2466 C CA . THR A 1 313 ? 13.311 5.070 -22.565 1.00 91.69 313 THR A CA 1
ATOM 2467 C C . THR A 1 313 ? 12.780 4.510 -21.242 1.00 91.69 313 THR A C 1
ATOM 2469 O O . THR A 1 313 ? 12.856 5.185 -20.215 1.00 91.69 313 THR A O 1
ATOM 2472 N N . ILE A 1 314 ? 12.260 3.275 -21.235 1.00 94.81 314 ILE A N 1
ATOM 2473 C CA . ILE A 1 314 ? 11.724 2.633 -20.018 1.00 94.81 314 ILE A CA 1
ATOM 2474 C C . ILE A 1 314 ? 12.845 2.245 -19.045 1.00 94.81 314 ILE A C 1
ATOM 2476 O O . ILE A 1 314 ? 12.647 2.330 -17.831 1.00 94.81 314 ILE A O 1
ATOM 2480 N N . HIS A 1 315 ? 14.007 1.853 -19.580 1.00 93.94 315 HIS A N 1
ATOM 2481 C CA . HIS A 1 315 ? 15.235 1.504 -18.864 1.00 93.94 315 HIS A CA 1
ATOM 2482 C C . HIS A 1 315 ? 14.987 0.565 -17.672 1.00 93.94 315 HIS A C 1
ATOM 2484 O O . HIS A 1 315 ? 15.255 0.909 -16.521 1.00 93.94 315 HIS A O 1
ATOM 2490 N N . THR A 1 316 ? 14.438 -0.618 -17.962 1.00 96.44 316 THR A N 1
ATOM 2491 C CA . THR A 1 316 ? 14.235 -1.688 -16.974 1.00 96.44 316 THR A CA 1
ATOM 2492 C C . THR A 1 316 ? 15.584 -2.244 -16.522 1.00 96.44 316 THR A C 1
ATOM 2494 O O . THR A 1 316 ? 16.379 -2.677 -17.355 1.00 96.44 316 THR A O 1
ATOM 2497 N N . ARG A 1 317 ? 15.834 -2.267 -15.211 1.00 96.31 317 ARG A N 1
ATOM 2498 C CA . ARG A 1 317 ? 17.088 -2.730 -14.598 1.00 96.31 317 ARG A CA 1
ATOM 2499 C C . ARG A 1 317 ? 16.809 -3.836 -13.588 1.00 96.31 317 ARG A C 1
ATOM 2501 O O . ARG A 1 317 ? 15.856 -3.739 -12.814 1.00 96.31 317 ARG A O 1
ATOM 2508 N N . PHE A 1 318 ? 17.658 -4.860 -13.566 1.00 97.69 318 PHE A N 1
ATOM 2509 C CA . PHE A 1 318 ? 17.528 -6.007 -12.669 1.00 97.69 318 PHE A CA 1
ATOM 2510 C C . PHE A 1 318 ? 18.701 -6.033 -11.691 1.00 97.69 318 PHE A C 1
ATOM 2512 O O . PHE A 1 318 ? 19.847 -6.201 -12.095 1.00 97.69 318 PHE A O 1
ATOM 2519 N N . PHE A 1 319 ? 18.428 -5.888 -10.397 1.00 96.56 319 PHE A N 1
ATOM 2520 C CA . PHE A 1 319 ? 19.452 -5.897 -9.352 1.00 96.56 319 PHE A CA 1
ATOM 2521 C C . PHE A 1 319 ? 19.378 -7.199 -8.555 1.00 96.56 319 PHE A C 1
ATOM 2523 O O . PHE A 1 319 ? 18.489 -7.356 -7.716 1.00 96.56 319 PHE A O 1
ATOM 2530 N N . LEU A 1 320 ? 20.303 -8.124 -8.816 1.00 97.50 320 LEU A N 1
ATOM 2531 C CA . LEU A 1 320 ? 20.444 -9.384 -8.091 1.00 97.50 320 LEU A CA 1
ATOM 2532 C C . LEU A 1 320 ? 21.145 -9.172 -6.748 1.00 97.50 320 LEU A C 1
ATOM 2534 O O . LEU A 1 320 ? 22.229 -8.594 -6.682 1.00 97.50 320 LEU A O 1
ATOM 2538 N N . TYR A 1 321 ? 20.574 -9.768 -5.708 1.00 97.06 321 TYR A N 1
ATOM 2539 C CA . TYR A 1 321 ? 21.136 -9.873 -4.372 1.00 97.06 321 TYR A CA 1
ATOM 2540 C C . TYR A 1 321 ? 21.067 -11.312 -3.867 1.00 97.06 321 TYR A C 1
ATOM 2542 O O . TYR A 1 321 ? 20.105 -12.040 -4.118 1.00 97.06 321 TYR A O 1
ATOM 2550 N N . MET A 1 322 ? 22.082 -11.685 -3.092 1.00 95.00 322 MET A N 1
ATOM 2551 C CA . MET A 1 322 ? 22.249 -13.016 -2.512 1.00 95.00 322 MET A CA 1
ATOM 2552 C C . MET A 1 322 ? 22.497 -12.888 -1.011 1.00 95.00 322 MET A C 1
ATOM 2554 O O . MET A 1 322 ? 22.995 -11.869 -0.542 1.00 95.00 322 MET A O 1
ATOM 2558 N N . ARG A 1 323 ? 22.234 -13.937 -0.231 1.00 94.31 323 ARG A N 1
ATOM 2559 C CA . ARG A 1 323 ? 22.484 -13.914 1.223 1.00 94.31 323 ARG A CA 1
ATOM 2560 C C . ARG A 1 323 ? 23.966 -13.745 1.579 1.00 94.31 323 ARG A C 1
ATOM 2562 O O . ARG A 1 323 ? 24.285 -13.153 2.604 1.00 94.31 323 ARG A O 1
ATOM 2569 N N . SER A 1 324 ? 24.857 -14.219 0.707 1.00 91.81 324 SER A N 1
ATOM 2570 C CA . SER A 1 324 ? 26.310 -14.028 0.786 1.00 91.81 324 SER A CA 1
ATOM 2571 C C . SER A 1 324 ? 26.763 -12.595 0.481 1.00 91.81 324 SER A C 1
ATOM 2573 O O . SER A 1 324 ? 27.800 -12.175 0.985 1.00 91.81 324 SER A O 1
ATOM 2575 N N . ASN A 1 325 ? 25.995 -11.836 -0.307 1.00 89.38 325 ASN A N 1
ATOM 2576 C CA . ASN A 1 325 ? 26.231 -10.416 -0.563 1.00 89.38 325 ASN A CA 1
ATOM 2577 C C . ASN A 1 325 ? 24.896 -9.644 -0.540 1.00 89.38 325 ASN A C 1
ATOM 2579 O O . ASN A 1 325 ? 24.303 -9.380 -1.587 1.00 89.38 325 ASN A O 1
ATOM 2583 N N . PRO A 1 326 ? 24.369 -9.323 0.658 1.00 90.25 326 PRO A N 1
ATOM 2584 C CA . PRO A 1 326 ? 23.053 -8.706 0.782 1.00 90.25 326 PRO A CA 1
ATOM 2585 C C . PRO A 1 326 ? 23.086 -7.184 0.579 1.00 90.25 326 PRO A C 1
ATOM 2587 O O . PRO A 1 326 ? 22.023 -6.578 0.447 1.00 90.25 326 PRO A O 1
ATOM 2590 N N . LYS A 1 327 ? 24.270 -6.552 0.590 1.00 89.88 327 LYS A N 1
ATOM 2591 C CA . LYS A 1 327 ? 24.429 -5.088 0.521 1.00 89.88 327 LYS A CA 1
ATOM 2592 C C . LYS A 1 327 ? 24.728 -4.587 -0.887 1.00 89.88 327 LYS A C 1
ATOM 2594 O O . LYS A 1 327 ? 24.183 -3.561 -1.290 1.00 89.88 327 LYS A O 1
ATOM 2599 N N . GLU A 1 328 ? 25.575 -5.292 -1.625 1.00 89.44 328 GLU A N 1
ATOM 2600 C CA . GLU A 1 328 ? 25.903 -4.954 -3.007 1.00 89.44 328 GLU A CA 1
ATOM 2601 C C . GLU A 1 328 ? 25.075 -5.819 -3.957 1.00 89.44 328 GLU A C 1
ATOM 2603 O O . GLU A 1 328 ? 24.652 -6.920 -3.611 1.00 89.44 328 GLU A O 1
ATOM 2608 N N . HIS A 1 329 ? 24.814 -5.290 -5.147 1.00 91.94 329 HIS A N 1
ATOM 2609 C CA . HIS A 1 329 ? 24.057 -5.977 -6.185 1.00 91.94 329 HIS A CA 1
ATOM 2610 C C . HIS A 1 329 ? 24.982 -6.358 -7.331 1.00 91.94 329 HIS A C 1
ATOM 2612 O O . HIS A 1 329 ? 25.889 -5.602 -7.675 1.00 91.94 329 HIS A O 1
ATOM 2618 N N . HIS A 1 330 ? 24.685 -7.484 -7.969 1.00 94.19 330 HIS A N 1
ATOM 2619 C CA . HIS A 1 330 ? 25.091 -7.707 -9.350 1.00 94.19 330 HIS A CA 1
ATOM 2620 C C . HIS A 1 330 ? 23.934 -7.189 -10.214 1.00 94.19 330 HIS A C 1
ATOM 2622 O O . HIS A 1 330 ? 22.798 -7.639 -10.061 1.00 94.19 330 HIS A O 1
ATOM 2628 N N . GLU A 1 331 ? 24.174 -6.188 -11.055 1.00 95.12 331 GLU A N 1
ATOM 2629 C CA . GLU A 1 331 ? 23.192 -5.820 -12.078 1.00 95.12 331 GLU A CA 1
ATOM 2630 C C . GLU A 1 331 ? 23.119 -6.924 -13.146 1.00 95.12 331 GLU A C 1
ATOM 2632 O O . GLU A 1 331 ? 24.099 -7.632 -13.345 1.00 95.12 331 GLU A O 1
ATOM 2637 N N . LEU A 1 332 ? 21.950 -7.133 -13.755 1.00 94.69 332 LEU A N 1
ATOM 2638 C CA . LEU A 1 332 ? 21.742 -8.132 -14.802 1.00 94.69 332 LEU A CA 1
ATOM 2639 C C . LEU A 1 332 ? 21.039 -7.502 -16.007 1.00 94.69 332 LEU A C 1
ATOM 2641 O O . LEU A 1 332 ? 19.899 -7.044 -15.905 1.00 94.69 332 LEU A O 1
ATOM 2645 N N . HIS A 1 333 ? 21.674 -7.556 -17.170 1.00 91.69 333 HIS A N 1
ATOM 2646 C CA . HIS A 1 333 ? 21.084 -7.154 -18.443 1.00 91.69 333 HIS A CA 1
ATOM 2647 C C . HIS A 1 333 ? 20.529 -8.373 -19.189 1.00 91.69 333 HIS A C 1
ATOM 2649 O O . HIS A 1 333 ? 21.241 -9.340 -19.460 1.00 91.69 333 HIS A O 1
ATOM 2655 N N . SER A 1 334 ? 19.242 -8.328 -19.551 1.00 82.62 334 SER A N 1
ATOM 2656 C CA . SER A 1 334 ? 18.537 -9.447 -20.199 1.00 82.62 334 SER A CA 1
ATOM 2657 C C . SER A 1 334 ? 19.114 -9.809 -21.577 1.00 82.62 334 SER A C 1
ATOM 2659 O O . SER A 1 334 ? 18.969 -10.937 -22.034 1.00 82.62 334 SER A O 1
ATOM 2661 N N . ASN A 1 335 ? 19.809 -8.873 -22.226 1.00 82.50 335 ASN A N 1
ATOM 2662 C CA . ASN A 1 335 ? 20.501 -9.046 -23.503 1.00 82.50 335 ASN A CA 1
ATOM 2663 C C . ASN A 1 335 ? 22.017 -9.315 -23.369 1.00 82.50 335 ASN A C 1
ATOM 2665 O O . ASN A 1 335 ? 22.710 -9.277 -24.384 1.00 82.50 335 ASN A O 1
ATOM 2669 N N . ASN A 1 336 ? 22.540 -9.585 -22.163 1.00 90.25 336 ASN A N 1
ATOM 2670 C CA . ASN A 1 336 ? 23.959 -9.887 -21.932 1.00 90.25 336 ASN A CA 1
ATOM 2671 C C . ASN A 1 336 ? 24.161 -11.304 -21.344 1.00 90.25 336 ASN A C 1
ATOM 2673 O O . ASN A 1 336 ? 24.221 -11.474 -20.120 1.00 90.25 336 ASN A O 1
ATOM 2677 N N . PRO A 1 337 ? 24.283 -12.347 -22.192 1.00 90.06 337 PRO A N 1
ATOM 2678 C CA . PRO A 1 337 ? 24.421 -13.726 -21.731 1.00 90.06 337 PRO A CA 1
ATOM 2679 C C . PRO A 1 337 ? 25.643 -13.984 -20.843 1.00 90.06 337 PRO A C 1
ATOM 2681 O O . PRO A 1 337 ? 25.557 -14.797 -19.924 1.00 90.06 337 PRO A O 1
ATOM 2684 N N . ASP A 1 338 ? 26.767 -13.300 -21.079 1.00 92.19 338 ASP A N 1
ATOM 2685 C CA . ASP A 1 338 ? 27.998 -13.507 -20.307 1.00 92.19 338 ASP A CA 1
ATOM 2686 C C . ASP A 1 338 ? 27.895 -12.945 -18.884 1.00 92.19 338 ASP A C 1
ATOM 2688 O O . ASP A 1 338 ? 28.382 -13.556 -17.933 1.00 92.19 338 ASP A O 1
ATOM 2692 N N . GLU A 1 339 ? 27.200 -11.825 -18.704 1.00 92.75 339 GLU A N 1
ATOM 2693 C CA . GLU A 1 339 ? 26.887 -11.254 -17.388 1.00 92.75 339 GLU A CA 1
ATOM 2694 C C . GLU A 1 339 ? 25.972 -12.190 -16.589 1.00 92.75 339 GLU A C 1
ATOM 2696 O O . GLU A 1 339 ? 26.273 -12.541 -15.445 1.00 92.75 339 GLU A O 1
ATOM 2701 N N . ILE A 1 340 ? 24.926 -12.725 -17.231 1.00 94.06 340 ILE A N 1
ATOM 2702 C CA . ILE A 1 340 ? 24.064 -13.748 -16.627 1.00 94.06 340 ILE A CA 1
ATOM 2703 C C . ILE A 1 340 ? 24.875 -15.003 -16.279 1.00 94.06 340 ILE A C 1
ATOM 2705 O O . ILE A 1 340 ? 24.754 -15.507 -15.161 1.00 94.06 340 ILE A O 1
ATOM 2709 N N . LYS A 1 341 ? 25.739 -15.490 -17.175 1.00 93.44 341 LYS A N 1
ATOM 2710 C CA . LYS A 1 341 ? 26.599 -16.670 -16.972 1.00 93.44 341 LYS A CA 1
ATOM 2711 C C . LYS A 1 341 ? 27.578 -16.498 -15.808 1.00 93.44 341 LYS A C 1
ATOM 2713 O O . LYS A 1 341 ? 27.738 -17.430 -15.016 1.00 93.44 341 LYS A O 1
ATOM 2718 N N . ASN A 1 342 ? 28.165 -15.312 -15.664 1.00 93.00 342 ASN A N 1
ATOM 2719 C CA . ASN A 1 342 ? 29.112 -14.968 -14.600 1.00 93.00 342 ASN A CA 1
ATOM 2720 C C . ASN A 1 342 ? 28.430 -14.509 -13.295 1.00 93.00 342 ASN A C 1
ATOM 2722 O O . ASN A 1 342 ? 29.101 -14.324 -12.280 1.00 93.00 342 ASN A O 1
ATOM 2726 N N . SER A 1 343 ? 27.102 -14.357 -13.283 1.00 93.06 343 SER A N 1
ATOM 2727 C CA . SER A 1 343 ? 26.346 -13.987 -12.083 1.00 93.06 343 SER A CA 1
ATOM 2728 C C . SER A 1 343 ? 26.393 -15.047 -10.976 1.00 93.06 343 SER A C 1
ATOM 2730 O O . SER A 1 343 ? 26.596 -16.240 -11.220 1.00 93.06 343 SER A O 1
ATOM 2732 N N . PHE A 1 344 ? 26.124 -14.621 -9.740 1.00 92.44 344 PHE A N 1
ATOM 2733 C CA . PHE A 1 344 ? 26.116 -15.480 -8.547 1.00 92.44 344 PHE A CA 1
ATOM 2734 C C . PHE A 1 344 ? 24.821 -16.296 -8.367 1.00 92.44 344 PHE A C 1
ATOM 2736 O O . PHE A 1 344 ? 24.601 -16.854 -7.292 1.00 92.44 344 PHE A O 1
ATOM 2743 N N . ILE A 1 345 ? 23.958 -16.350 -9.390 1.00 95.06 345 ILE A N 1
ATOM 2744 C CA . ILE A 1 345 ? 22.688 -17.088 -9.355 1.00 95.06 345 ILE A CA 1
ATOM 2745 C C . ILE A 1 345 ? 22.928 -18.580 -9.154 1.00 95.06 345 ILE A C 1
ATOM 2747 O O . ILE A 1 345 ? 23.774 -19.188 -9.815 1.00 95.06 345 ILE A O 1
ATOM 2751 N N . LYS A 1 346 ? 22.106 -19.152 -8.275 1.00 95.50 346 LYS A N 1
ATOM 2752 C CA . LYS A 1 346 ? 22.062 -20.567 -7.928 1.00 95.50 346 LYS A CA 1
ATOM 2753 C C . LYS A 1 346 ? 20.718 -21.170 -8.355 1.00 95.50 346 LYS A C 1
ATOM 2755 O O . LYS A 1 346 ? 19.700 -20.764 -7.790 1.00 95.50 346 LYS A O 1
ATOM 2760 N N . PRO A 1 347 ? 20.657 -22.077 -9.348 1.00 95.81 347 PRO A N 1
ATOM 2761 C CA . PRO A 1 347 ? 19.388 -22.605 -9.864 1.00 95.81 347 PRO A CA 1
ATOM 2762 C C . PRO A 1 347 ? 18.576 -23.405 -8.839 1.00 95.81 347 PRO A C 1
ATOM 2764 O O . PRO A 1 347 ? 17.351 -23.476 -8.946 1.00 95.81 347 PRO A O 1
ATOM 2767 N N . GLU A 1 348 ? 19.242 -23.969 -7.832 1.00 95.56 348 GLU A N 1
ATOM 2768 C CA . GLU A 1 348 ? 18.623 -24.681 -6.719 1.00 95.56 348 GLU A CA 1
ATOM 2769 C C . GLU A 1 348 ? 17.888 -23.748 -5.734 1.00 95.56 348 GLU A C 1
ATOM 2771 O O . GLU A 1 348 ? 16.964 -24.177 -5.044 1.00 95.56 348 GLU A O 1
ATOM 2776 N N . HIS A 1 349 ? 18.243 -22.459 -5.690 1.00 96.94 349 HIS A N 1
ATOM 2777 C CA . HIS A 1 349 ? 17.563 -21.459 -4.865 1.00 96.94 349 HIS A CA 1
ATOM 2778 C C . HIS A 1 349 ? 16.309 -20.908 -5.565 1.00 96.94 349 HIS A C 1
ATOM 2780 O O . HIS A 1 349 ? 16.323 -20.623 -6.764 1.00 96.94 349 HIS A O 1
ATOM 2786 N N . LYS A 1 350 ? 15.231 -20.672 -4.802 1.00 97.69 350 LYS A N 1
ATOM 2787 C CA . LYS A 1 350 ? 14.026 -19.983 -5.304 1.00 97.69 350 LYS A CA 1
ATOM 2788 C C . LYS A 1 350 ? 14.390 -18.556 -5.730 1.00 97.69 350 LYS A C 1
ATOM 2790 O O . LYS A 1 350 ? 15.058 -17.830 -4.986 1.00 97.69 350 LYS A O 1
ATOM 2795 N N . THR A 1 351 ? 13.956 -18.158 -6.922 1.00 98.56 351 THR A N 1
ATOM 2796 C CA . THR A 1 351 ? 14.262 -16.842 -7.503 1.00 98.56 351 THR A CA 1
ATOM 2797 C C . THR A 1 351 ? 13.076 -15.910 -7.302 1.00 98.56 351 THR A C 1
ATOM 2799 O O . THR A 1 351 ? 11.981 -16.181 -7.791 1.00 98.56 351 THR A O 1
ATOM 2802 N N . VAL A 1 352 ? 13.271 -14.819 -6.561 1.00 98.75 352 VAL A N 1
ATOM 2803 C CA . VAL A 1 352 ? 12.195 -13.905 -6.159 1.00 98.75 352 VAL A CA 1
ATOM 2804 C C . VAL A 1 352 ? 12.390 -12.545 -6.819 1.00 98.75 352 VAL A C 1
ATOM 2806 O O . VAL A 1 352 ? 13.344 -11.836 -6.506 1.00 98.75 352 VAL A O 1
ATOM 2809 N N . PHE A 1 353 ? 11.471 -12.168 -7.704 1.00 98.81 353 PHE A N 1
ATOM 2810 C CA . PHE A 1 353 ? 11.443 -10.849 -8.335 1.00 98.81 353 PHE A CA 1
ATOM 2811 C C . PHE A 1 353 ? 10.581 -9.890 -7.507 1.00 98.81 353 PHE A C 1
ATOM 2813 O O . PHE A 1 353 ? 9.476 -10.250 -7.109 1.00 98.81 353 PHE A O 1
ATOM 2820 N N . ILE A 1 354 ? 11.057 -8.667 -7.270 1.00 98.62 354 ILE A N 1
ATOM 2821 C CA . ILE A 1 354 ? 10.311 -7.605 -6.576 1.00 98.62 354 ILE A CA 1
ATOM 2822 C C . ILE A 1 354 ? 10.104 -6.445 -7.551 1.00 98.62 354 ILE A C 1
ATOM 2824 O O . ILE A 1 354 ? 11.081 -5.866 -8.027 1.00 98.62 354 ILE A O 1
ATOM 2828 N N . ILE A 1 355 ? 8.845 -6.102 -7.840 1.00 98.50 355 ILE A N 1
ATOM 2829 C CA . ILE A 1 355 ? 8.464 -5.108 -8.854 1.00 98.50 355 ILE A CA 1
ATOM 2830 C C . ILE A 1 355 ? 7.605 -4.004 -8.227 1.00 98.50 355 ILE A C 1
ATOM 2832 O O . ILE A 1 355 ? 6.583 -4.274 -7.591 1.00 98.50 355 ILE A O 1
ATOM 2836 N N . HIS A 1 356 ? 8.008 -2.749 -8.424 1.00 95.56 356 HIS A N 1
ATOM 2837 C CA . HIS A 1 356 ? 7.339 -1.582 -7.844 1.00 95.56 356 HIS A CA 1
ATOM 2838 C C . HIS A 1 356 ? 6.246 -0.968 -8.732 1.00 95.56 356 HIS A C 1
ATOM 2840 O O . HIS A 1 356 ? 6.113 -1.287 -9.913 1.00 95.56 356 HIS A O 1
ATOM 2846 N N . GLY A 1 357 ? 5.483 -0.042 -8.148 1.00 91.44 357 GLY A N 1
ATOM 2847 C CA . GLY A 1 357 ? 4.343 0.628 -8.771 1.00 91.44 357 GLY A CA 1
ATOM 2848 C C . GLY A 1 357 ? 4.641 1.945 -9.495 1.00 91.44 357 GLY A C 1
ATOM 2849 O O . GLY A 1 357 ? 5.788 2.287 -9.789 1.00 91.44 357 GLY A O 1
ATOM 2850 N N . PHE A 1 358 ? 3.564 2.701 -9.739 1.00 85.62 358 PHE A N 1
ATOM 2851 C CA . PHE A 1 358 ? 3.547 4.041 -10.345 1.00 85.62 358 PHE A CA 1
ATOM 2852 C C . PHE A 1 358 ? 4.348 5.068 -9.526 1.00 85.62 358 PHE A C 1
ATOM 2854 O O . PHE A 1 358 ? 4.224 5.123 -8.302 1.00 85.62 358 PHE A O 1
ATOM 2861 N N . PHE A 1 359 ? 5.156 5.897 -10.198 1.00 79.00 359 PHE A N 1
ATOM 2862 C CA . PHE A 1 359 ? 6.118 6.850 -9.616 1.00 79.00 359 PHE A CA 1
ATOM 2863 C C . PHE A 1 359 ? 7.160 6.284 -8.627 1.00 79.00 359 PHE A C 1
ATOM 2865 O O . PHE A 1 359 ? 7.993 7.049 -8.137 1.00 79.00 359 PHE A O 1
ATOM 2872 N N . ASP A 1 360 ? 7.113 5.014 -8.229 1.00 72.19 360 ASP A N 1
ATOM 2873 C CA . ASP A 1 360 ? 8.046 4.455 -7.246 1.00 72.19 360 ASP A CA 1
ATOM 2874 C C . ASP A 1 360 ? 9.422 4.126 -7.858 1.00 72.19 360 ASP A C 1
ATOM 2876 O O . ASP A 1 360 ? 9.602 4.202 -9.070 1.00 72.19 360 ASP A O 1
ATOM 2880 N N . SER A 1 361 ? 10.428 3.827 -7.043 1.00 74.00 361 SER A N 1
ATOM 2881 C CA . SER A 1 361 ? 11.745 3.391 -7.537 1.00 74.00 361 SER A CA 1
ATOM 2882 C C . SER A 1 361 ? 12.525 2.710 -6.431 1.00 74.00 361 SER A C 1
ATOM 2884 O O . SER A 1 361 ? 12.218 2.914 -5.258 1.00 74.00 361 SER A O 1
ATOM 2886 N N . ARG A 1 362 ? 13.592 1.981 -6.758 1.00 70.88 362 ARG A N 1
ATOM 2887 C CA . ARG A 1 362 ? 14.509 1.437 -5.748 1.00 70.88 362 ARG A CA 1
ATOM 2888 C C . ARG A 1 362 ? 15.037 2.525 -4.793 1.00 70.88 362 ARG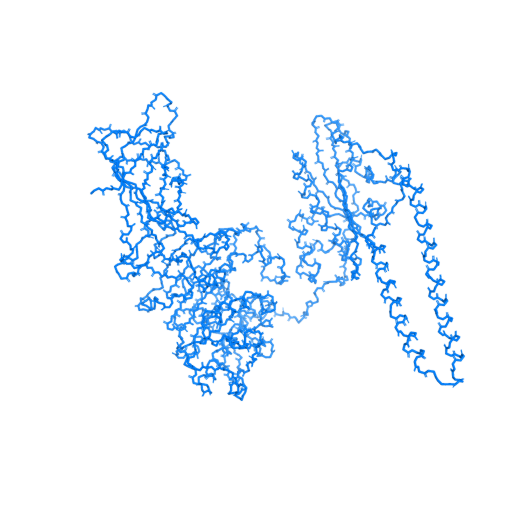 A C 1
ATOM 2890 O O . ARG A 1 362 ? 15.187 2.276 -3.601 1.00 70.88 362 ARG A O 1
ATOM 2897 N N . PHE A 1 363 ? 15.285 3.738 -5.295 1.00 57.69 363 PHE A N 1
ATOM 2898 C CA . PHE A 1 363 ? 15.844 4.848 -4.509 1.00 57.69 363 PHE A CA 1
ATOM 2899 C C . PHE A 1 363 ? 14.838 5.511 -3.553 1.00 57.69 363 PHE A C 1
ATOM 2901 O O . PHE A 1 363 ? 15.237 5.994 -2.491 1.00 57.69 363 PHE A O 1
ATOM 2908 N N . TYR A 1 364 ? 13.549 5.552 -3.910 1.00 53.50 364 TYR A N 1
ATOM 2909 C CA . TYR A 1 364 ? 12.498 6.177 -3.090 1.00 53.50 364 TYR A CA 1
ATOM 2910 C C . TYR A 1 364 ? 11.703 5.142 -2.269 1.00 53.50 364 TYR A C 1
ATOM 2912 O O . TYR A 1 364 ? 11.325 5.395 -1.122 1.00 53.50 364 TYR A O 1
ATOM 2920 N N . GLY A 1 365 ? 11.508 3.947 -2.820 1.00 60.75 365 GLY A N 1
ATOM 2921 C CA . GLY A 1 365 ? 10.794 2.814 -2.243 1.00 60.75 365 GLY A CA 1
ATOM 2922 C C . GLY A 1 365 ? 11.682 1.933 -1.367 1.00 60.75 365 GLY A C 1
ATOM 2923 O O . GLY A 1 365 ? 11.916 0.769 -1.686 1.00 60.75 365 GLY A O 1
ATOM 2924 N N . LYS A 1 366 ? 12.119 2.450 -0.205 1.00 78.88 366 LYS A N 1
ATOM 2925 C CA . LYS A 1 366 ? 12.912 1.690 0.796 1.00 78.88 366 LYS A CA 1
ATOM 2926 C C . LYS A 1 366 ? 12.316 0.328 1.180 1.00 78.88 366 LYS A C 1
ATOM 2928 O O . LYS A 1 366 ? 13.042 -0.546 1.648 1.00 78.88 366 LYS A O 1
ATOM 2933 N N . TRP A 1 367 ? 11.008 0.149 0.993 1.00 88.38 367 TRP A N 1
ATOM 2934 C CA . TRP A 1 367 ? 10.316 -1.115 1.222 1.00 88.38 367 TRP A CA 1
ATOM 2935 C C . TRP A 1 367 ? 10.891 -2.269 0.387 1.00 88.38 367 TRP A C 1
ATOM 2937 O O . TRP A 1 367 ? 10.897 -3.392 0.877 1.00 88.38 367 TRP A O 1
ATOM 2947 N N . MET A 1 368 ? 11.414 -2.018 -0.822 1.00 91.06 368 MET A N 1
ATOM 2948 C CA . MET A 1 368 ? 12.020 -3.063 -1.658 1.00 91.06 368 MET A CA 1
ATOM 2949 C C . MET A 1 368 ? 13.319 -3.585 -1.052 1.00 91.06 368 MET A C 1
ATOM 2951 O O . MET A 1 368 ? 13.500 -4.794 -0.940 1.00 91.06 368 MET A O 1
ATOM 2955 N N . GLU A 1 369 ? 14.201 -2.684 -0.604 1.00 90.81 369 GLU A N 1
ATOM 2956 C CA . GLU A 1 369 ? 15.445 -3.075 0.067 1.00 90.81 369 GLU A CA 1
ATOM 2957 C C . GLU A 1 369 ? 15.142 -3.784 1.399 1.00 90.81 369 GLU A C 1
ATOM 2959 O O . GLU A 1 369 ? 15.713 -4.839 1.661 1.00 90.81 369 GLU A O 1
ATOM 2964 N N . MET A 1 370 ? 14.155 -3.306 2.169 1.00 91.38 370 MET A N 1
ATOM 2965 C CA . MET A 1 370 ? 13.692 -3.975 3.394 1.00 91.38 370 MET A CA 1
ATOM 2966 C C . MET A 1 370 ? 13.069 -5.357 3.131 1.00 91.38 370 MET A C 1
ATOM 2968 O O . MET A 1 370 ? 13.322 -6.298 3.879 1.00 91.38 370 MET A O 1
ATOM 2972 N N . MET A 1 371 ? 12.258 -5.513 2.080 1.00 94.75 371 MET A N 1
ATOM 2973 C CA . MET A 1 371 ? 11.661 -6.801 1.709 1.00 94.75 371 MET A CA 1
ATOM 2974 C C . MET A 1 371 ? 12.741 -7.786 1.256 1.00 94.75 371 MET A C 1
ATOM 2976 O O . MET A 1 371 ? 12.755 -8.919 1.727 1.00 94.75 371 MET A O 1
ATOM 2980 N N . LYS A 1 372 ? 13.686 -7.337 0.423 1.00 95.38 372 LYS A N 1
ATOM 2981 C CA . LYS A 1 372 ? 14.887 -8.085 0.030 1.00 95.38 372 LYS A CA 1
ATOM 2982 C C . LYS A 1 372 ? 15.709 -8.519 1.247 1.00 95.38 372 LYS A C 1
ATOM 2984 O O . LYS A 1 372 ? 16.066 -9.689 1.334 1.00 95.38 372 LYS A O 1
ATOM 2989 N N . ASP A 1 373 ? 15.991 -7.618 2.190 1.00 94.69 373 ASP A N 1
ATOM 2990 C CA . ASP A 1 373 ? 16.690 -7.961 3.438 1.00 94.69 373 ASP A CA 1
ATOM 2991 C C . ASP A 1 373 ? 15.934 -9.043 4.215 1.00 94.69 373 ASP A C 1
ATOM 2993 O O . ASP A 1 373 ? 16.520 -10.052 4.592 1.00 94.69 373 ASP A O 1
ATOM 2997 N N . ASN A 1 374 ? 14.621 -8.891 4.395 1.00 94.00 374 ASN A N 1
ATOM 2998 C CA . ASN A 1 374 ? 13.804 -9.869 5.114 1.00 94.00 374 ASN A CA 1
ATOM 2999 C C . ASN A 1 374 ? 13.762 -11.234 4.407 1.00 94.00 374 ASN A C 1
ATOM 3001 O O . ASN A 1 374 ? 13.844 -12.266 5.070 1.00 94.00 374 ASN A O 1
ATOM 3005 N N . LEU A 1 375 ? 13.680 -11.262 3.075 1.00 95.94 375 LEU A N 1
ATOM 3006 C CA . LEU A 1 375 ? 13.755 -12.492 2.282 1.00 95.94 375 LEU A CA 1
ATOM 3007 C C . LEU A 1 375 ? 15.101 -13.206 2.492 1.00 95.94 375 LEU A C 1
ATOM 3009 O O . LEU A 1 375 ? 15.112 -14.372 2.886 1.00 95.94 375 LEU A O 1
ATOM 3013 N N . LEU A 1 376 ? 16.218 -12.493 2.309 1.00 95.62 376 LEU A N 1
ATOM 3014 C CA . LEU A 1 376 ? 17.575 -13.035 2.456 1.00 95.62 376 LEU A CA 1
ATOM 3015 C C . LEU A 1 376 ? 17.932 -13.397 3.907 1.00 95.62 376 LEU A C 1
ATOM 3017 O O . LEU A 1 376 ? 18.737 -14.293 4.145 1.00 95.62 376 LEU A O 1
ATOM 3021 N N . LEU A 1 377 ? 17.342 -12.737 4.905 1.00 94.25 377 LEU A N 1
ATOM 3022 C CA . LEU A 1 377 ? 17.539 -13.102 6.310 1.00 94.25 377 LEU A CA 1
ATOM 3023 C C . LEU A 1 377 ? 16.926 -14.471 6.637 1.00 94.25 377 LEU A C 1
ATOM 3025 O O . LEU A 1 377 ? 17.528 -15.224 7.405 1.00 94.25 377 LEU A O 1
ATOM 3029 N N . ASN A 1 378 ? 15.779 -14.822 6.047 1.00 90.69 378 ASN A N 1
ATOM 3030 C CA . ASN A 1 378 ? 15.042 -16.041 6.399 1.00 90.69 378 ASN A CA 1
ATOM 3031 C C . ASN A 1 378 ? 15.353 -17.245 5.493 1.00 90.69 378 ASN A C 1
ATOM 3033 O O . ASN A 1 378 ? 15.259 -18.372 5.971 1.00 90.69 378 ASN A O 1
ATOM 3037 N N . ASN A 1 379 ? 15.743 -17.043 4.229 1.00 92.00 379 ASN A N 1
ATOM 3038 C CA . ASN A 1 379 ? 16.043 -18.136 3.297 1.00 92.00 379 ASN A CA 1
ATOM 3039 C C . ASN A 1 379 ? 17.150 -17.797 2.293 1.00 92.00 379 ASN A C 1
ATOM 3041 O O . ASN A 1 379 ? 17.453 -16.634 2.025 1.00 92.00 379 ASN A O 1
ATOM 3045 N N . ASP A 1 380 ? 17.725 -18.844 1.706 1.00 95.69 380 ASP A N 1
ATOM 3046 C CA . ASP A 1 380 ? 18.681 -18.734 0.610 1.00 95.69 380 ASP A CA 1
ATOM 3047 C C . ASP A 1 380 ? 17.934 -18.575 -0.728 1.00 95.69 380 ASP A C 1
ATOM 3049 O O . ASP A 1 380 ? 17.487 -19.540 -1.346 1.00 95.69 380 ASP A O 1
ATOM 3053 N N . TYR A 1 381 ? 17.765 -17.323 -1.160 1.00 97.50 381 TYR A N 1
ATOM 3054 C CA . TYR A 1 381 ? 17.059 -16.946 -2.390 1.00 97.50 381 TYR A CA 1
ATOM 3055 C C . TYR A 1 381 ? 17.969 -16.192 -3.368 1.00 97.50 381 TYR A C 1
ATOM 3057 O O . TYR A 1 381 ? 18.892 -15.493 -2.944 1.00 97.50 381 TYR A O 1
ATOM 3065 N N . ASN A 1 382 ? 17.649 -16.263 -4.665 1.00 98.00 382 ASN A N 1
ATOM 3066 C CA . ASN A 1 382 ? 18.125 -15.290 -5.653 1.00 98.00 382 ASN A CA 1
ATOM 3067 C C . ASN A 1 382 ? 17.112 -14.128 -5.673 1.00 98.00 382 ASN A C 1
ATOM 3069 O O . ASN A 1 382 ? 16.043 -14.272 -6.266 1.00 98.00 382 ASN A O 1
ATOM 3073 N N . VAL A 1 383 ? 17.375 -13.006 -4.994 1.00 98.38 383 VAL A N 1
ATOM 3074 C CA . VAL A 1 383 ? 16.409 -11.887 -4.938 1.00 98.38 383 VAL A CA 1
ATOM 3075 C C . VAL A 1 383 ? 16.760 -10.843 -5.988 1.00 98.38 383 VAL A C 1
ATOM 3077 O O . VAL A 1 383 ? 17.853 -10.287 -5.953 1.00 98.38 383 VAL A O 1
ATOM 3080 N N . ILE A 1 384 ? 15.835 -10.550 -6.900 1.00 98.44 384 ILE A N 1
ATOM 3081 C CA . ILE A 1 384 ? 16.028 -9.605 -8.004 1.00 98.44 384 ILE A CA 1
ATOM 3082 C C . ILE A 1 384 ? 15.048 -8.437 -7.847 1.00 98.44 384 ILE A C 1
ATOM 3084 O O . ILE A 1 384 ? 13.837 -8.609 -7.974 1.00 98.44 384 ILE A O 1
ATOM 3088 N N . ILE A 1 385 ? 15.556 -7.232 -7.584 1.00 98.00 385 ILE A N 1
ATOM 3089 C CA . ILE A 1 385 ? 14.738 -6.008 -7.625 1.00 98.00 385 ILE A CA 1
ATOM 3090 C C . ILE A 1 385 ? 14.660 -5.528 -9.077 1.00 98.00 385 ILE A C 1
ATOM 3092 O O . ILE A 1 385 ? 15.696 -5.347 -9.715 1.00 98.00 385 ILE A O 1
ATOM 3096 N N . VAL A 1 386 ? 13.445 -5.301 -9.576 1.00 98.19 386 VAL A N 1
ATOM 3097 C CA . VAL A 1 386 ? 13.178 -4.760 -10.915 1.00 98.19 386 VAL A CA 1
ATOM 3098 C C . VAL A 1 386 ? 12.865 -3.270 -10.789 1.00 98.19 386 VAL A C 1
ATOM 3100 O O . VAL A 1 386 ? 11.787 -2.896 -10.322 1.00 98.19 386 VAL A O 1
ATOM 3103 N N . ASP A 1 387 ? 13.807 -2.415 -11.192 1.00 96.38 387 ASP A N 1
ATOM 3104 C CA . ASP A 1 387 ? 13.591 -0.967 -11.268 1.00 96.38 387 ASP A CA 1
ATOM 3105 C C . ASP A 1 387 ? 13.204 -0.575 -12.696 1.00 96.38 387 ASP A C 1
ATOM 3107 O O . ASP A 1 387 ? 13.923 -0.860 -13.649 1.00 96.38 387 ASP A O 1
ATOM 3111 N N . TRP A 1 388 ? 12.055 0.080 -12.838 1.00 96.38 388 TRP A N 1
ATOM 3112 C CA . TRP A 1 388 ? 11.548 0.615 -14.109 1.00 96.38 388 TRP A CA 1
ATOM 3113 C C . TRP A 1 388 ? 11.179 2.099 -13.955 1.00 96.38 388 TRP A C 1
ATOM 3115 O O . TRP A 1 388 ? 10.250 2.620 -14.575 1.00 96.38 388 TRP A O 1
ATOM 3125 N N . SER A 1 389 ? 11.913 2.797 -13.081 1.00 91.38 389 SER A N 1
ATOM 3126 C CA . SER A 1 389 ? 11.604 4.152 -12.602 1.00 91.38 389 SER A CA 1
ATOM 3127 C C . SER A 1 389 ? 11.685 5.258 -13.663 1.00 91.38 389 SER A C 1
ATOM 3129 O O . SER A 1 389 ? 11.266 6.390 -13.416 1.00 91.38 389 SER A O 1
ATOM 3131 N N . LYS A 1 390 ? 12.202 4.955 -14.862 1.00 91.31 390 LYS A N 1
ATOM 3132 C CA . LYS A 1 390 ? 12.139 5.852 -16.026 1.00 91.31 390 LYS A CA 1
ATOM 3133 C C . LYS A 1 390 ? 10.820 5.722 -16.794 1.00 91.31 390 LYS A C 1
ATOM 3135 O O . LYS A 1 390 ? 10.323 6.725 -17.297 1.00 91.31 390 LYS A O 1
ATOM 3140 N N . GLY A 1 391 ? 10.221 4.529 -16.823 1.00 90.00 391 GLY A N 1
ATOM 3141 C CA . GLY A 1 391 ? 8.969 4.242 -17.531 1.00 90.00 391 GLY A CA 1
ATOM 3142 C C . GLY A 1 391 ? 7.686 4.357 -16.698 1.00 90.00 391 GLY A C 1
ATOM 3143 O O . GLY A 1 391 ? 6.604 4.188 -17.260 1.00 90.00 391 GLY A O 1
ATOM 3144 N N . ASN A 1 392 ? 7.765 4.624 -15.389 1.00 86.81 392 ASN A N 1
ATOM 3145 C CA . ASN A 1 392 ? 6.611 4.601 -14.476 1.00 86.81 392 ASN A CA 1
ATOM 3146 C C . ASN A 1 392 ? 6.069 5.978 -14.046 1.00 86.81 392 ASN A C 1
ATOM 3148 O O . ASN A 1 392 ? 5.248 6.053 -13.126 1.00 86.81 392 ASN A O 1
ATOM 3152 N N . GLY A 1 393 ? 6.566 7.059 -14.650 1.00 76.94 393 GLY A N 1
ATOM 3153 C CA . GLY A 1 393 ? 6.146 8.431 -14.365 1.00 76.94 393 GLY A CA 1
ATOM 3154 C C . GLY A 1 393 ? 4.830 8.823 -15.044 1.00 76.94 393 GLY A C 1
ATOM 3155 O O . GLY A 1 393 ? 4.166 8.018 -15.693 1.00 76.94 393 GLY A O 1
ATOM 3156 N N . ALA A 1 394 ? 4.442 10.093 -14.904 1.00 70.56 394 ALA A N 1
ATOM 3157 C CA . ALA A 1 394 ? 3.303 10.642 -15.640 1.00 70.56 394 ALA A CA 1
ATOM 3158 C C . ALA A 1 394 ? 3.608 10.768 -17.154 1.00 70.56 394 ALA A C 1
ATOM 3160 O O . ALA A 1 394 ? 4.757 11.034 -17.505 1.00 70.56 394 ALA A O 1
ATOM 3161 N N . PRO A 1 395 ? 2.591 10.655 -18.034 1.00 77.12 395 PRO A N 1
ATOM 3162 C CA . PRO A 1 395 ? 1.180 10.411 -17.723 1.00 77.12 395 PRO A CA 1
ATOM 3163 C C . PRO A 1 395 ? 0.907 8.946 -17.341 1.00 77.12 395 PRO A C 1
ATOM 3165 O O . PRO A 1 395 ? 1.513 8.025 -17.883 1.00 77.12 395 PRO A O 1
ATOM 3168 N N . TYR A 1 396 ? -0.045 8.722 -16.425 1.00 77.00 396 TYR A N 1
ATOM 3169 C CA . TYR A 1 396 ? -0.396 7.376 -15.933 1.00 77.00 396 TYR A CA 1
ATOM 3170 C C . TYR A 1 396 ? -0.745 6.407 -17.072 1.00 77.00 396 TYR A C 1
ATOM 3172 O O . TYR A 1 396 ? -0.347 5.246 -17.057 1.00 77.00 396 TYR A O 1
ATOM 3180 N N . THR A 1 397 ? -1.420 6.912 -18.104 1.00 83.88 397 THR A N 1
ATOM 3181 C CA . THR A 1 397 ? -1.767 6.175 -19.324 1.00 83.88 397 THR A CA 1
ATOM 3182 C C . THR A 1 397 ? -0.539 5.565 -20.007 1.00 83.88 397 THR A C 1
ATOM 3184 O O . THR A 1 397 ? -0.566 4.385 -20.356 1.00 83.88 397 THR A O 1
ATOM 3187 N N . GLN A 1 398 ? 0.564 6.314 -20.117 1.00 90.88 398 GLN A N 1
ATOM 3188 C CA . GLN A 1 398 ? 1.821 5.821 -20.680 1.00 90.88 398 GLN A CA 1
ATOM 3189 C C . GLN A 1 398 ? 2.486 4.800 -19.752 1.00 90.88 398 GLN A C 1
ATOM 3191 O O . GLN A 1 398 ? 2.928 3.757 -20.226 1.00 90.88 398 GLN A O 1
ATOM 3196 N N . ALA A 1 399 ? 2.478 5.027 -18.433 1.00 90.25 399 ALA A N 1
ATOM 3197 C CA . ALA A 1 399 ? 2.975 4.041 -17.471 1.00 90.25 399 ALA A CA 1
ATOM 3198 C C . ALA A 1 399 ? 2.223 2.697 -17.583 1.00 90.25 399 ALA A C 1
ATOM 3200 O O . ALA A 1 399 ? 2.858 1.643 -17.568 1.00 90.25 399 ALA A O 1
ATOM 3201 N N . THR A 1 400 ? 0.896 2.709 -17.782 1.00 94.44 400 THR A N 1
ATOM 3202 C CA . THR A 1 400 ? 0.112 1.471 -17.991 1.00 94.44 400 THR A CA 1
ATOM 3203 C C . THR A 1 400 ? 0.409 0.768 -19.317 1.00 94.44 400 THR A C 1
ATOM 3205 O O . THR A 1 400 ? 0.290 -0.453 -19.395 1.00 94.44 400 THR A O 1
ATOM 3208 N N . ALA A 1 401 ? 0.817 1.503 -20.358 1.00 95.50 401 ALA A N 1
ATOM 3209 C CA . ALA A 1 401 ? 1.298 0.909 -21.603 1.00 95.50 401 ALA A CA 1
ATOM 3210 C C . ALA A 1 401 ? 2.688 0.283 -21.396 1.00 95.50 401 ALA A C 1
ATOM 3212 O O . ALA A 1 401 ? 2.896 -0.886 -21.723 1.00 95.50 401 ALA A O 1
ATOM 3213 N N . ASN A 1 402 ? 3.604 1.028 -20.770 1.00 97.94 402 ASN A N 1
ATOM 3214 C CA . ASN A 1 402 ? 4.978 0.615 -20.479 1.00 97.94 402 ASN A CA 1
ATOM 3215 C C . ASN A 1 402 ? 5.054 -0.665 -19.630 1.00 97.94 402 ASN A C 1
ATOM 3217 O O . ASN A 1 402 ? 5.963 -1.468 -19.836 1.00 97.94 402 ASN A O 1
ATOM 3221 N N . CYS A 1 403 ? 4.069 -0.914 -18.754 1.00 98.19 403 CYS A N 1
ATOM 3222 C CA . CYS A 1 403 ? 3.949 -2.164 -17.991 1.00 98.19 403 CYS A CA 1
ATOM 3223 C C . CYS A 1 403 ? 4.079 -3.423 -18.869 1.00 98.19 403 CYS A C 1
ATOM 3225 O O . CYS A 1 403 ? 4.666 -4.413 -18.437 1.00 98.19 403 CYS A O 1
ATOM 3227 N N . ARG A 1 404 ? 3.587 -3.383 -20.117 1.00 97.44 404 ARG A N 1
ATOM 3228 C CA . ARG A 1 404 ? 3.660 -4.510 -21.062 1.00 97.44 404 ARG A CA 1
ATOM 3229 C C . ARG A 1 404 ? 5.101 -4.845 -21.454 1.00 97.44 404 ARG A C 1
ATOM 3231 O O . ARG A 1 404 ? 5.444 -6.020 -21.550 1.00 97.44 404 ARG A O 1
ATOM 3238 N N . VAL A 1 405 ? 5.938 -3.825 -21.662 1.00 97.81 405 VAL A N 1
ATOM 3239 C CA . VAL A 1 405 ? 7.363 -3.991 -22.000 1.00 97.81 405 VAL A CA 1
ATOM 3240 C C . VAL A 1 405 ? 8.152 -4.447 -20.782 1.00 97.81 405 VAL A C 1
ATOM 3242 O O . VAL A 1 405 ? 8.955 -5.362 -20.911 1.00 97.81 405 VAL A O 1
ATOM 3245 N N . VAL A 1 406 ? 7.883 -3.897 -19.591 1.00 98.44 406 VAL A N 1
ATOM 3246 C CA . VAL A 1 406 ? 8.537 -4.372 -18.358 1.00 98.44 406 VAL A CA 1
ATOM 3247 C C . VAL A 1 406 ? 8.180 -5.839 -18.082 1.00 98.44 406 VAL A C 1
ATOM 3249 O O . VAL A 1 406 ? 9.061 -6.623 -17.745 1.00 98.44 406 VAL A O 1
ATOM 3252 N N . GLY A 1 407 ? 6.924 -6.250 -18.301 1.00 98.44 407 GLY A N 1
ATOM 3253 C CA . GLY A 1 407 ? 6.518 -7.656 -18.182 1.00 98.44 407 GLY A CA 1
ATOM 3254 C C . GLY A 1 407 ? 7.245 -8.560 -19.183 1.00 98.44 407 GLY A C 1
ATOM 3255 O O . GLY A 1 407 ? 7.752 -9.618 -18.814 1.00 98.44 407 GLY A O 1
ATOM 3256 N N . ALA A 1 408 ? 7.394 -8.106 -20.431 1.00 98.00 408 ALA A N 1
ATOM 3257 C CA . ALA A 1 408 ? 8.178 -8.818 -21.438 1.00 98.00 408 ALA A CA 1
ATOM 3258 C C . ALA A 1 408 ? 9.674 -8.915 -21.082 1.00 98.00 408 ALA A C 1
ATOM 3260 O O . ALA A 1 408 ? 10.258 -9.978 -21.269 1.00 98.00 408 ALA A O 1
ATOM 3261 N N . GLU A 1 409 ? 10.285 -7.864 -20.525 1.00 97.75 409 GLU A N 1
ATOM 3262 C CA . GLU A 1 409 ? 11.670 -7.890 -20.023 1.00 97.75 409 GLU A CA 1
ATOM 3263 C C . GLU A 1 409 ? 11.841 -8.888 -18.871 1.00 97.75 409 GLU A C 1
ATOM 3265 O O . GLU A 1 409 ? 12.812 -9.640 -18.850 1.00 97.75 409 GLU A O 1
ATOM 3270 N N . VAL A 1 410 ? 10.896 -8.938 -17.923 1.00 98.44 410 VAL A N 1
ATOM 3271 C CA . VAL A 1 410 ? 10.925 -9.898 -16.804 1.00 98.44 410 VAL A CA 1
ATOM 3272 C C . VAL A 1 410 ? 10.783 -11.334 -17.317 1.00 98.44 410 VAL A C 1
ATOM 3274 O O . VAL A 1 410 ? 11.562 -12.203 -16.922 1.00 98.44 410 VAL A O 1
ATOM 3277 N N . ALA A 1 411 ? 9.856 -11.590 -18.246 1.00 98.31 411 ALA A N 1
ATOM 3278 C CA . ALA A 1 411 ? 9.717 -12.896 -18.890 1.00 98.31 411 ALA A CA 1
ATOM 3279 C C . ALA A 1 411 ? 10.971 -13.289 -19.689 1.00 98.31 411 ALA A C 1
ATOM 3281 O O . ALA A 1 411 ? 11.405 -14.439 -19.634 1.00 98.31 411 ALA A O 1
ATOM 3282 N N . PHE A 1 412 ? 11.575 -12.344 -20.414 1.00 97.25 412 PHE A N 1
ATOM 3283 C CA . PHE A 1 412 ? 12.800 -12.581 -21.174 1.00 97.25 412 PHE A CA 1
ATOM 3284 C C . PHE A 1 412 ? 13.985 -12.874 -20.244 1.00 97.25 412 PHE A C 1
ATOM 3286 O O . PHE A 1 412 ? 14.680 -13.864 -20.458 1.00 97.25 412 PHE A O 1
ATOM 3293 N N . MET A 1 413 ? 14.146 -12.120 -19.151 1.00 97.81 413 MET A N 1
ATOM 3294 C CA . MET A 1 413 ? 15.129 -12.411 -18.103 1.00 97.81 413 MET A CA 1
ATOM 3295 C C . MET A 1 413 ? 14.933 -13.823 -17.530 1.00 97.81 413 MET A C 1
ATOM 3297 O O . MET A 1 413 ? 15.888 -14.592 -17.493 1.00 97.81 413 MET A O 1
ATOM 3301 N N . ILE A 1 414 ? 13.707 -14.222 -17.164 1.00 98.31 414 ILE A N 1
ATOM 3302 C CA . ILE A 1 414 ? 13.425 -15.583 -16.662 1.00 98.31 414 ILE A CA 1
ATOM 3303 C C . ILE A 1 414 ? 13.823 -16.659 -17.688 1.00 98.31 414 ILE A C 1
ATOM 3305 O O . ILE A 1 414 ? 14.458 -17.643 -17.310 1.00 98.31 414 ILE A O 1
ATOM 3309 N N . LYS A 1 415 ? 13.543 -16.457 -18.984 1.00 97.00 415 LYS A N 1
ATOM 3310 C CA . LYS A 1 415 ? 13.985 -17.373 -20.056 1.00 97.00 415 LYS A CA 1
ATOM 3311 C C . LYS A 1 415 ? 15.511 -17.451 -20.161 1.00 97.00 415 LYS A C 1
ATOM 3313 O O . LYS A 1 415 ? 16.048 -18.546 -20.294 1.00 97.00 415 LYS A O 1
ATOM 3318 N N . GLN A 1 416 ? 16.226 -16.332 -20.041 1.00 96.25 416 GLN A N 1
ATOM 3319 C CA . GLN A 1 416 ? 17.695 -16.337 -20.034 1.00 96.25 416 GLN A CA 1
ATOM 3320 C C . GLN A 1 416 ? 18.266 -17.043 -18.795 1.00 96.25 416 GLN A C 1
ATOM 3322 O O . GLN A 1 416 ? 19.203 -17.829 -18.917 1.00 96.25 416 GLN A O 1
ATOM 3327 N N . LEU A 1 417 ? 17.673 -16.850 -17.611 1.00 97.25 417 LEU A N 1
ATOM 3328 C CA . LEU A 1 417 ? 18.058 -17.585 -16.400 1.00 97.25 417 LEU A CA 1
ATOM 3329 C C . LEU A 1 417 ? 17.813 -19.097 -16.538 1.00 97.25 417 LEU A C 1
ATOM 3331 O O . LEU A 1 417 ? 18.627 -19.897 -16.073 1.00 97.25 417 LEU A O 1
ATOM 3335 N N . GLN A 1 418 ? 16.734 -19.500 -17.210 1.00 96.94 418 GLN A N 1
ATOM 3336 C CA . GLN A 1 418 ? 16.462 -20.902 -17.522 1.00 96.94 418 GLN A CA 1
ATOM 3337 C C . GLN A 1 418 ? 17.514 -21.484 -18.476 1.00 96.94 418 GLN A C 1
ATOM 3339 O O . GLN A 1 418 ? 18.088 -22.528 -18.179 1.00 96.94 418 GLN A O 1
ATOM 3344 N N . ILE A 1 419 ? 17.806 -20.796 -19.584 1.00 95.69 419 ILE A N 1
ATOM 3345 C CA . ILE A 1 419 ? 18.728 -21.269 -20.630 1.00 95.69 419 ILE A CA 1
ATOM 3346 C C . ILE A 1 419 ? 20.189 -21.290 -20.149 1.00 95.69 419 ILE A C 1
ATOM 3348 O O . ILE A 1 419 ? 20.905 -22.253 -20.404 1.00 95.69 419 ILE A O 1
ATOM 3352 N N . ILE A 1 420 ? 20.642 -20.236 -19.462 1.00 96.56 420 ILE A N 1
ATOM 3353 C CA . ILE A 1 420 ? 22.064 -20.022 -19.136 1.00 96.56 420 ILE A CA 1
ATOM 3354 C C . ILE A 1 420 ? 22.437 -20.605 -17.768 1.00 96.56 420 ILE A C 1
ATOM 3356 O O . ILE A 1 420 ? 23.551 -21.096 -17.586 1.00 96.56 420 ILE A O 1
ATOM 3360 N N . LYS A 1 421 ? 21.527 -20.531 -16.787 1.00 96.00 421 LYS A N 1
ATOM 3361 C CA . LYS A 1 421 ? 21.779 -20.948 -15.396 1.00 96.00 421 LYS A CA 1
ATOM 3362 C C . LYS A 1 421 ? 21.000 -22.189 -14.967 1.00 96.00 421 LYS A C 1
ATOM 3364 O O . LYS A 1 421 ? 21.294 -22.710 -13.897 1.00 96.00 421 LYS A O 1
ATOM 3369 N N . GLY A 1 422 ? 20.036 -22.670 -15.755 1.00 96.88 422 GLY A N 1
ATOM 3370 C CA . GLY A 1 422 ? 19.182 -23.801 -15.377 1.00 96.88 422 GLY A CA 1
ATOM 3371 C C . GLY A 1 422 ? 18.117 -23.459 -14.328 1.00 96.88 422 GLY A C 1
ATOM 3372 O O . GLY A 1 422 ? 17.592 -24.360 -13.678 1.00 96.88 422 GLY A O 1
ATOM 3373 N N . VAL A 1 423 ? 17.792 -22.174 -14.127 1.00 97.62 423 VAL A N 1
ATOM 3374 C CA . VAL A 1 423 ? 16.726 -21.760 -13.198 1.00 97.62 423 VAL A CA 1
ATOM 3375 C C . VAL A 1 423 ? 15.374 -22.210 -13.754 1.00 97.62 423 VAL A C 1
ATOM 3377 O O . VAL A 1 423 ? 14.944 -21.736 -14.803 1.00 97.62 423 VAL A O 1
ATOM 3380 N N . SER A 1 424 ? 14.669 -23.095 -13.050 1.00 97.81 424 SER A N 1
ATOM 3381 C CA . SER A 1 424 ? 13.305 -23.467 -13.445 1.00 97.81 424 SER A CA 1
ATOM 3382 C C . SER A 1 424 ? 12.338 -22.284 -13.254 1.00 97.81 424 SER A C 1
ATOM 3384 O O . SER A 1 424 ? 12.279 -21.748 -12.143 1.00 97.81 424 SER A O 1
ATOM 3386 N N . PRO A 1 425 ? 11.520 -21.908 -14.259 1.00 98.12 425 PRO A N 1
ATOM 3387 C CA . PRO A 1 425 ? 10.457 -20.910 -14.102 1.00 98.12 425 PRO A CA 1
ATOM 3388 C C . PRO A 1 425 ? 9.435 -21.271 -13.011 1.00 98.12 425 PRO A C 1
ATOM 3390 O O . PRO A 1 425 ? 8.888 -20.390 -12.347 1.00 98.12 425 PRO A O 1
ATOM 3393 N N . MET A 1 426 ? 9.239 -22.566 -12.740 1.00 97.44 426 MET A N 1
ATOM 3394 C CA . MET A 1 426 ? 8.418 -23.055 -11.624 1.00 97.44 426 MET A CA 1
ATOM 3395 C C . MET A 1 426 ? 9.037 -22.792 -10.238 1.00 97.44 426 MET A C 1
ATOM 3397 O O . MET A 1 426 ? 8.331 -22.844 -9.232 1.00 97.44 426 MET A O 1
ATOM 3401 N N . ASN A 1 427 ? 10.331 -22.457 -10.177 1.00 97.12 427 ASN A N 1
ATOM 3402 C CA . ASN A 1 427 ? 11.033 -21.991 -8.976 1.00 97.12 427 ASN A CA 1
ATOM 3403 C C . ASN A 1 427 ? 11.141 -20.448 -8.913 1.00 97.12 427 ASN A C 1
ATOM 3405 O O . ASN A 1 427 ? 11.833 -19.904 -8.048 1.00 97.12 427 ASN A O 1
ATOM 3409 N N . CYS A 1 428 ? 10.466 -19.726 -9.817 1.00 98.56 428 CYS A N 1
ATOM 3410 C CA . CYS A 1 428 ? 10.363 -18.268 -9.789 1.00 98.56 428 CYS A CA 1
ATOM 3411 C C . CYS A 1 428 ? 9.092 -17.802 -9.058 1.00 98.56 428 CYS A C 1
ATOM 3413 O O . CYS A 1 428 ? 8.014 -18.383 -9.199 1.00 98.56 428 CYS A O 1
ATOM 3415 N N . HIS A 1 429 ? 9.217 -16.714 -8.297 1.00 98.75 429 HIS A N 1
ATOM 3416 C CA . HIS A 1 429 ? 8.116 -16.025 -7.620 1.00 98.75 429 HIS A CA 1
ATOM 3417 C C . HIS A 1 429 ? 8.207 -14.526 -7.904 1.00 98.75 429 HIS A C 1
ATOM 3419 O O . HIS A 1 429 ? 9.193 -13.892 -7.537 1.00 98.75 429 HIS A O 1
ATOM 3425 N N . ILE A 1 430 ? 7.194 -13.950 -8.550 1.00 98.88 430 ILE A N 1
ATOM 3426 C CA . ILE A 1 430 ? 7.132 -12.508 -8.815 1.00 98.88 430 ILE A CA 1
ATOM 3427 C C . ILE A 1 430 ? 6.220 -11.835 -7.784 1.00 98.88 430 ILE A C 1
ATOM 3429 O O . ILE A 1 430 ? 5.050 -12.186 -7.661 1.00 98.88 430 ILE A O 1
ATOM 3433 N N . ILE A 1 431 ? 6.744 -10.859 -7.048 1.00 98.88 431 ILE A N 1
ATOM 3434 C CA . ILE A 1 431 ? 6.008 -10.028 -6.092 1.00 98.88 431 ILE A CA 1
ATOM 3435 C C . ILE A 1 431 ? 5.863 -8.637 -6.710 1.00 98.88 431 ILE A C 1
ATOM 3437 O O . ILE A 1 431 ? 6.851 -7.918 -6.868 1.00 98.88 431 ILE A O 1
ATOM 3441 N N . GLY A 1 432 ? 4.640 -8.254 -7.070 1.00 98.56 432 GLY A N 1
ATOM 3442 C CA . GLY A 1 432 ? 4.358 -6.995 -7.758 1.00 98.56 432 GLY A CA 1
ATOM 3443 C C . GLY A 1 432 ? 3.437 -6.087 -6.952 1.00 98.56 432 GLY A C 1
ATOM 3444 O O . GLY A 1 432 ? 2.353 -6.512 -6.571 1.00 98.56 432 GLY A O 1
ATOM 3445 N N . HIS A 1 433 ? 3.832 -4.833 -6.713 1.00 97.56 433 HIS A N 1
ATOM 3446 C CA . HIS A 1 433 ? 2.989 -3.831 -6.042 1.00 97.56 433 HIS A CA 1
ATOM 3447 C C . HIS A 1 433 ? 2.349 -2.860 -7.033 1.00 97.56 433 HIS A C 1
ATOM 3449 O O . HIS A 1 433 ? 3.044 -2.332 -7.904 1.00 97.56 433 HIS A O 1
ATOM 3455 N N . SER A 1 434 ? 1.052 -2.563 -6.877 1.00 95.06 434 SER A N 1
ATOM 3456 C CA . SER A 1 434 ? 0.335 -1.593 -7.718 1.00 95.06 434 SER A CA 1
ATOM 3457 C C . SER A 1 434 ? 0.421 -1.980 -9.209 1.00 95.06 434 SER A C 1
ATOM 3459 O O . SER A 1 434 ? 0.098 -3.111 -9.567 1.00 95.06 434 SER A O 1
ATOM 3461 N N . LEU A 1 435 ? 0.908 -1.094 -10.090 1.00 97.12 435 LEU A N 1
ATOM 3462 C CA . LEU A 1 435 ? 1.234 -1.422 -11.491 1.00 97.12 435 LEU A CA 1
ATOM 3463 C C . LEU A 1 435 ? 2.192 -2.625 -11.634 1.00 97.12 435 LEU A C 1
ATOM 3465 O O . LEU A 1 435 ? 2.086 -3.380 -12.598 1.00 97.12 435 LEU A O 1
ATOM 3469 N N . GLY A 1 436 ? 3.074 -2.852 -10.656 1.00 98.38 436 GLY A N 1
ATOM 3470 C CA . GLY A 1 436 ? 3.971 -4.007 -10.599 1.00 98.38 436 GLY A CA 1
ATOM 3471 C C . GLY A 1 436 ? 3.245 -5.356 -10.573 1.00 98.38 436 GLY A C 1
ATOM 3472 O O . GLY A 1 436 ? 3.787 -6.337 -11.075 1.00 98.38 436 GLY A O 1
ATOM 3473 N N . ALA A 1 437 ? 2.010 -5.417 -10.060 1.00 98.75 437 ALA A N 1
ATOM 3474 C CA . ALA A 1 437 ? 1.193 -6.633 -10.101 1.00 98.75 437 ALA A CA 1
ATOM 3475 C C . ALA A 1 437 ? 0.774 -6.994 -11.540 1.00 98.75 437 ALA A C 1
ATOM 3477 O O . ALA A 1 437 ? 0.777 -8.162 -11.914 1.00 98.75 437 ALA A O 1
ATOM 3478 N N . HIS A 1 438 ? 0.480 -5.998 -12.380 1.00 98.75 438 HIS A N 1
ATOM 3479 C CA . HIS A 1 438 ? 0.149 -6.216 -13.794 1.00 98.75 438 HIS A CA 1
ATOM 3480 C C . HIS A 1 438 ? 1.388 -6.474 -14.649 1.00 98.75 438 HIS A C 1
ATOM 3482 O O . HIS A 1 438 ? 1.325 -7.250 -15.594 1.00 98.75 438 HIS A O 1
ATOM 3488 N N . ILE A 1 439 ? 2.537 -5.903 -14.276 1.00 98.88 439 ILE A N 1
ATOM 3489 C CA . ILE A 1 439 ? 3.838 -6.285 -14.844 1.00 98.88 439 ILE A CA 1
ATOM 3490 C C . ILE A 1 439 ? 4.126 -7.771 -14.578 1.00 98.88 439 ILE A C 1
ATOM 3492 O O . ILE A 1 439 ? 4.602 -8.460 -15.477 1.00 98.88 439 ILE A O 1
ATOM 3496 N N . ALA A 1 440 ? 3.806 -8.275 -13.381 1.00 98.88 440 ALA A N 1
ATOM 3497 C CA . ALA A 1 440 ? 3.924 -9.696 -13.064 1.00 98.88 440 ALA A CA 1
ATOM 3498 C C . ALA A 1 440 ? 2.984 -10.564 -13.921 1.00 98.88 440 ALA A C 1
ATOM 3500 O O . ALA A 1 440 ? 3.439 -11.571 -14.457 1.00 98.88 440 ALA A O 1
ATOM 3501 N N . GLY A 1 441 ? 1.729 -10.141 -14.120 1.00 98.62 441 GLY A N 1
ATOM 3502 C CA . GLY A 1 441 ? 0.778 -10.815 -15.017 1.00 98.62 441 GLY A CA 1
ATOM 3503 C C . GLY A 1 441 ? 1.274 -10.890 -16.465 1.00 98.62 441 GLY A C 1
ATOM 3504 O O . GLY A 1 441 ? 1.447 -11.977 -17.008 1.00 98.62 441 GLY A O 1
ATOM 3505 N N . TYR A 1 442 ? 1.669 -9.752 -17.052 1.00 98.56 442 TYR A N 1
ATOM 3506 C CA . TYR A 1 442 ? 2.261 -9.695 -18.400 1.00 98.56 442 TYR A CA 1
ATOM 3507 C C . TYR A 1 442 ? 3.586 -10.467 -18.541 1.00 98.56 442 TYR A C 1
ATOM 3509 O O . TYR A 1 442 ? 3.997 -10.772 -19.663 1.00 98.56 442 TYR A O 1
ATOM 3517 N N . ALA A 1 443 ? 4.300 -10.736 -17.443 1.00 98.69 443 ALA A N 1
ATOM 3518 C CA . ALA A 1 443 ? 5.454 -11.631 -17.456 1.00 98.69 443 ALA A CA 1
ATOM 3519 C C . ALA A 1 443 ? 5.011 -13.103 -17.473 1.00 98.69 443 ALA A C 1
ATOM 3521 O O . ALA A 1 443 ? 5.546 -13.891 -18.251 1.00 98.69 443 ALA A O 1
ATOM 3522 N N . GLY A 1 444 ? 4.011 -13.445 -16.657 1.00 98.25 444 GLY A N 1
ATOM 3523 C CA . GLY A 1 444 ? 3.370 -14.756 -16.593 1.00 98.25 444 GLY A CA 1
ATOM 3524 C C . GLY A 1 444 ? 2.758 -15.203 -17.919 1.00 98.25 444 GLY A C 1
ATOM 3525 O O . GLY A 1 444 ? 3.152 -16.239 -18.441 1.00 98.25 444 GLY A O 1
ATOM 3526 N N . GLU A 1 445 ? 1.920 -14.364 -18.537 1.00 96.50 445 GLU A N 1
ATOM 3527 C CA . GLU A 1 445 ? 1.292 -14.578 -19.860 1.00 96.50 445 GLU A CA 1
ATOM 3528 C C . GLU A 1 445 ? 2.306 -14.962 -20.963 1.00 96.50 445 GLU A C 1
ATOM 3530 O O . GLU A 1 445 ? 1.980 -15.626 -21.948 1.00 96.50 445 GLU A O 1
ATOM 3535 N N . ARG A 1 446 ? 3.571 -14.544 -20.814 1.00 96.56 446 ARG A N 1
ATOM 3536 C CA . ARG A 1 446 ? 4.655 -14.755 -21.789 1.00 96.56 446 ARG A CA 1
ATOM 3537 C C . ARG A 1 446 ? 5.542 -15.962 -21.481 1.00 96.56 446 ARG A C 1
ATOM 3539 O O . ARG A 1 446 ? 6.509 -16.205 -22.218 1.00 96.56 446 ARG A O 1
ATOM 3546 N N . LEU A 1 447 ? 5.248 -16.695 -20.413 1.00 96.25 447 LEU A N 1
ATOM 3547 C CA . LEU A 1 447 ? 5.933 -17.904 -19.973 1.00 96.25 447 LEU A CA 1
ATOM 3548 C C . LEU A 1 447 ? 4.968 -19.092 -20.066 1.00 96.25 447 LEU A C 1
ATOM 3550 O O . LEU A 1 447 ? 3.805 -18.987 -19.707 1.00 96.25 447 LEU A O 1
ATOM 3554 N N . ASN A 1 448 ? 5.462 -20.248 -20.514 1.00 90.44 448 ASN A N 1
ATOM 3555 C CA . ASN A 1 448 ? 4.642 -21.466 -20.545 1.00 90.44 448 ASN A CA 1
ATOM 3556 C C . ASN A 1 448 ? 4.358 -21.997 -19.127 1.00 90.44 448 ASN A C 1
ATOM 3558 O O . ASN A 1 448 ? 3.377 -22.699 -18.911 1.00 90.44 448 ASN A O 1
ATOM 3562 N N . GLU A 1 449 ? 5.248 -21.686 -18.181 1.00 94.25 449 GLU A N 1
ATOM 3563 C CA . GLU A 1 449 ? 5.187 -22.083 -16.779 1.00 94.25 449 GLU A CA 1
ATOM 3564 C C . GLU A 1 449 ? 5.769 -20.953 -15.915 1.00 94.25 449 GLU A C 1
ATOM 3566 O O . GLU A 1 449 ? 6.811 -20.384 -16.252 1.00 94.25 449 GLU A O 1
ATOM 3571 N N . LEU A 1 450 ? 5.132 -20.646 -14.783 1.00 98.25 450 LEU A N 1
ATOM 3572 C CA . LEU A 1 450 ? 5.639 -19.717 -13.770 1.00 98.25 450 LEU A CA 1
ATOM 3573 C C . LEU A 1 450 ? 5.180 -20.178 -12.381 1.00 98.25 450 LEU A C 1
ATOM 3575 O O . LEU A 1 450 ? 4.009 -20.489 -12.179 1.00 98.25 450 LEU A O 1
ATOM 3579 N N . GLY A 1 451 ? 6.096 -20.224 -11.411 1.00 97.81 451 GLY A N 1
ATOM 3580 C CA . GLY A 1 451 ? 5.857 -20.869 -10.115 1.00 97.81 451 GLY A CA 1
ATOM 3581 C C . GLY A 1 451 ? 4.855 -20.168 -9.194 1.00 97.81 451 GLY A C 1
ATOM 3582 O O . GLY A 1 451 ? 4.075 -20.851 -8.514 1.00 97.81 451 GLY A O 1
ATOM 3583 N N . ARG A 1 452 ? 4.910 -18.827 -9.124 1.00 98.25 452 ARG A N 1
ATOM 3584 C CA . ARG A 1 452 ? 3.994 -17.988 -8.329 1.00 98.25 452 ARG A CA 1
ATOM 3585 C C . ARG A 1 452 ? 4.011 -16.508 -8.733 1.00 98.25 452 ARG A C 1
ATOM 3587 O O . ARG A 1 452 ? 5.085 -15.944 -8.946 1.00 98.25 452 ARG A O 1
ATOM 3594 N N . ILE A 1 453 ? 2.856 -15.848 -8.672 1.00 98.81 453 ILE A N 1
ATOM 3595 C CA . ILE A 1 453 ? 2.738 -14.382 -8.594 1.00 98.81 453 ILE A CA 1
ATOM 3596 C C . ILE A 1 453 ? 2.059 -13.991 -7.274 1.00 98.81 453 ILE A C 1
ATOM 3598 O O . ILE A 1 453 ? 1.083 -14.619 -6.875 1.00 98.81 453 ILE A O 1
ATOM 3602 N N . SER A 1 454 ? 2.542 -12.937 -6.611 1.00 98.81 454 SER A N 1
ATOM 3603 C CA . SER A 1 454 ? 1.817 -12.276 -5.519 1.00 98.81 454 SER A CA 1
ATOM 3604 C C . SER A 1 454 ? 1.527 -10.814 -5.862 1.00 98.81 454 SER A C 1
ATOM 3606 O O . SER A 1 454 ? 2.455 -10.008 -5.982 1.00 98.81 454 SER A O 1
ATOM 3608 N N . GLY A 1 455 ? 0.246 -10.469 -6.013 1.00 98.62 455 GLY A N 1
ATOM 3609 C CA . GLY A 1 455 ? -0.218 -9.118 -6.326 1.00 98.62 455 GLY A CA 1
ATOM 3610 C C . GLY A 1 455 ? -0.494 -8.301 -5.065 1.00 98.62 455 GLY A C 1
ATOM 3611 O O . GLY A 1 455 ? -1.463 -8.528 -4.342 1.00 98.62 455 GLY A O 1
ATOM 3612 N N . LEU A 1 456 ? 0.357 -7.319 -4.785 1.00 98.19 456 LEU A N 1
ATOM 3613 C CA . LEU A 1 456 ? 0.223 -6.430 -3.635 1.00 98.19 456 LEU A CA 1
ATOM 3614 C C . LEU A 1 456 ? -0.587 -5.199 -4.054 1.00 98.19 456 LEU A C 1
ATOM 3616 O O . LEU A 1 456 ? -0.066 -4.300 -4.711 1.00 98.19 456 LEU A O 1
ATOM 3620 N N . ASP A 1 457 ? -1.867 -5.196 -3.688 1.00 97.19 457 ASP A N 1
ATOM 3621 C CA . ASP A 1 457 ? -2.892 -4.214 -4.058 1.00 97.19 457 ASP A CA 1
ATOM 3622 C C . ASP A 1 457 ? -2.852 -3.832 -5.558 1.00 97.19 457 ASP A C 1
ATOM 3624 O O . ASP A 1 457 ? -2.469 -2.707 -5.897 1.00 97.19 457 ASP A O 1
ATOM 3628 N N . PRO A 1 458 ? -3.187 -4.768 -6.477 1.00 97.75 458 PRO A N 1
ATOM 3629 C CA . PRO A 1 458 ? -3.137 -4.536 -7.925 1.00 97.75 458 PRO A CA 1
ATOM 3630 C C . PRO A 1 458 ? -3.910 -3.274 -8.330 1.00 97.75 458 PRO A C 1
ATOM 3632 O O . PRO A 1 458 ? -4.977 -3.002 -7.782 1.00 97.75 458 PRO A O 1
ATOM 3635 N N . ALA A 1 459 ? -3.376 -2.474 -9.254 1.00 93.88 459 ALA A N 1
ATOM 3636 C CA . ALA A 1 459 ? -3.879 -1.124 -9.508 1.00 93.88 459 ALA A CA 1
ATOM 3637 C C . ALA A 1 459 ? -5.261 -1.106 -10.193 1.00 93.88 459 ALA A C 1
ATOM 3639 O O . ALA A 1 459 ? -5.467 -1.729 -11.226 1.00 93.88 459 ALA A O 1
ATOM 3640 N N . HIS A 1 460 ? -6.213 -0.330 -9.669 1.00 90.00 460 HIS A N 1
ATOM 3641 C CA . HIS A 1 460 ? -7.567 -0.238 -10.231 1.00 90.00 460 HIS A CA 1
ATOM 3642 C C . HIS A 1 460 ? -7.638 0.443 -11.613 1.00 90.00 460 HIS A C 1
ATOM 3644 O O . HIS A 1 460 ? -8.223 -0.143 -12.532 1.00 90.00 460 HIS A O 1
ATOM 3650 N N . PRO A 1 461 ? -7.146 1.687 -11.803 1.00 87.38 461 PRO A N 1
ATOM 3651 C CA . PRO A 1 461 ? -7.378 2.409 -13.053 1.00 87.38 461 PRO A CA 1
ATOM 3652 C C . PRO A 1 461 ? -6.705 1.694 -14.232 1.00 87.38 461 PRO A C 1
ATOM 3654 O O . PRO A 1 461 ? -5.556 1.291 -14.116 1.00 87.38 461 PRO A O 1
ATOM 3657 N N . TYR A 1 462 ? -7.399 1.567 -15.369 1.00 90.38 462 TYR A N 1
ATOM 3658 C CA . TYR A 1 462 ? -6.919 0.915 -16.604 1.00 90.38 462 TYR A CA 1
ATOM 3659 C C . TYR A 1 462 ? -6.759 -0.620 -16.547 1.00 90.38 462 TYR A C 1
ATOM 3661 O O . TYR A 1 462 ? -6.377 -1.214 -17.559 1.00 90.38 462 TYR A O 1
ATOM 3669 N N . PHE A 1 463 ? -7.114 -1.269 -15.429 1.00 95.25 463 PHE A N 1
ATOM 3670 C CA . PHE A 1 463 ? -7.062 -2.733 -15.275 1.00 95.25 463 PHE A CA 1
ATOM 3671 C C . PHE A 1 463 ? -8.347 -3.342 -14.705 1.00 95.25 463 PHE A C 1
ATOM 3673 O O . PHE A 1 463 ? -8.730 -4.438 -15.115 1.00 95.25 463 PHE A O 1
ATOM 3680 N N . GLN A 1 464 ? -9.052 -2.653 -13.800 1.00 91.69 464 GLN A N 1
ATOM 3681 C CA . GLN A 1 464 ? -10.305 -3.178 -13.260 1.00 91.69 464 GLN A CA 1
ATOM 3682 C C . GLN A 1 464 ? -11.375 -3.332 -14.353 1.00 91.69 464 GLN A C 1
ATOM 3684 O O . GLN A 1 464 ? -11.595 -2.431 -15.159 1.00 91.69 464 GLN A O 1
ATOM 3689 N N . TYR A 1 465 ? -12.046 -4.486 -14.335 1.00 91.19 465 TYR A N 1
ATOM 3690 C CA . TYR A 1 465 ? -13.032 -4.962 -15.309 1.00 91.19 465 TYR A CA 1
ATOM 3691 C C . TYR A 1 465 ? -12.502 -5.174 -16.736 1.00 91.19 465 TYR A C 1
ATOM 3693 O O . TYR A 1 465 ? -13.285 -5.503 -17.626 1.00 91.19 465 TYR A O 1
ATOM 3701 N N . MET A 1 466 ? -11.190 -5.060 -16.962 1.00 94.50 466 MET A N 1
ATOM 3702 C CA . MET A 1 466 ? -10.581 -5.413 -18.244 1.00 94.50 466 MET A CA 1
ATOM 3703 C C . MET A 1 466 ? -10.433 -6.949 -18.390 1.00 94.50 466 MET A C 1
ATOM 3705 O O . MET A 1 466 ? -10.395 -7.667 -17.376 1.00 94.50 466 MET A O 1
ATOM 3709 N N . PRO A 1 467 ? -10.346 -7.480 -19.627 1.00 95.50 467 PRO A N 1
ATOM 3710 C CA . PRO A 1 467 ? -10.099 -8.904 -19.879 1.00 95.50 467 PRO A CA 1
ATOM 3711 C C . PRO A 1 467 ? -8.768 -9.395 -19.276 1.00 95.50 467 PRO A C 1
ATOM 3713 O O . PRO A 1 467 ? -7.874 -8.572 -19.073 1.00 95.50 467 PRO A O 1
ATOM 3716 N N . PRO A 1 468 ? -8.600 -10.712 -19.019 1.00 95.50 468 PRO A N 1
ATOM 3717 C CA . PRO A 1 468 ? -7.344 -11.293 -18.526 1.00 95.50 468 PRO A CA 1
ATOM 3718 C C . PRO A 1 468 ? -6.095 -10.810 -19.282 1.00 95.50 468 PRO A C 1
ATOM 3720 O O . PRO A 1 468 ? -5.162 -10.345 -18.643 1.00 95.50 468 PRO A O 1
ATOM 3723 N N . SER A 1 469 ? -6.151 -10.745 -20.620 1.00 95.06 469 SER A N 1
ATOM 3724 C CA . SER A 1 469 ? -5.100 -10.248 -21.538 1.00 95.06 469 SER A CA 1
ATOM 3725 C C . SER A 1 469 ? -4.597 -8.812 -21.278 1.00 95.06 469 SER A C 1
ATOM 3727 O O . SER A 1 469 ? -3.649 -8.342 -21.910 1.00 95.06 469 SER A O 1
ATOM 3729 N N . VAL A 1 470 ? -5.242 -8.071 -20.373 1.00 96.69 470 VAL A N 1
ATOM 3730 C CA . VAL A 1 470 ? -4.920 -6.677 -20.046 1.00 96.69 470 VAL A CA 1
ATOM 3731 C C . VAL A 1 470 ? -4.457 -6.509 -18.596 1.00 96.69 470 VAL A C 1
ATOM 3733 O O . VAL A 1 470 ? -3.881 -5.466 -18.300 1.00 96.69 470 VAL A O 1
ATOM 3736 N N . ARG A 1 471 ? -4.663 -7.478 -17.695 1.00 97.19 471 ARG A N 1
ATOM 3737 C CA . ARG A 1 471 ? -4.436 -7.341 -16.239 1.00 97.19 471 ARG A CA 1
ATOM 3738 C C . ARG A 1 471 ? -3.733 -8.570 -15.646 1.00 97.19 471 ARG A C 1
ATOM 3740 O O . ARG A 1 471 ? -3.296 -9.440 -16.371 1.00 97.19 471 ARG A O 1
ATOM 3747 N N . LEU A 1 472 ? -3.622 -8.608 -14.315 1.00 98.25 472 LEU A N 1
ATOM 3748 C CA . LEU A 1 472 ? -3.249 -9.825 -13.588 1.00 98.25 472 LEU A CA 1
ATOM 3749 C C . LEU A 1 472 ? -4.474 -10.747 -13.518 1.00 98.25 472 LEU A C 1
ATOM 3751 O O . LEU A 1 472 ? -5.572 -10.257 -13.221 1.00 98.25 472 LEU A O 1
ATOM 3755 N N . ASP A 1 473 ? -4.290 -12.038 -13.771 1.00 96.31 473 ASP A N 1
ATOM 3756 C CA . ASP A 1 473 ? -5.319 -13.081 -13.731 1.00 96.31 473 ASP A CA 1
ATOM 3757 C C . ASP A 1 473 ? -4.755 -14.402 -13.153 1.00 96.31 473 ASP A C 1
ATOM 3759 O O . ASP A 1 473 ? -3.539 -14.612 -13.182 1.00 96.31 473 ASP A O 1
ATOM 3763 N N . PRO A 1 474 ? -5.588 -15.328 -12.629 1.00 96.06 474 PRO A N 1
ATOM 3764 C CA . PRO A 1 474 ? -5.096 -16.609 -12.118 1.00 96.06 474 PRO A CA 1
ATOM 3765 C C . PRO A 1 474 ? -4.305 -17.440 -13.138 1.00 96.06 474 PRO A C 1
ATOM 3767 O O . PRO A 1 474 ? -3.458 -18.226 -12.728 1.00 96.06 474 PRO A O 1
ATOM 3770 N N . THR A 1 475 ? -4.531 -17.260 -14.445 1.00 95.56 475 THR A N 1
ATOM 3771 C CA . THR A 1 475 ? -3.805 -17.987 -15.502 1.00 95.56 475 THR A CA 1
ATOM 3772 C C . THR A 1 475 ? -2.317 -17.658 -15.598 1.00 95.56 475 THR A C 1
ATOM 3774 O O . THR A 1 475 ? -1.573 -18.423 -16.206 1.00 95.56 475 THR A O 1
ATOM 3777 N N . ASP A 1 476 ? -1.867 -16.548 -15.010 1.00 97.94 476 ASP A N 1
ATOM 3778 C CA . ASP A 1 476 ? -0.520 -16.012 -15.237 1.00 97.94 476 ASP A CA 1
ATOM 3779 C C . ASP A 1 476 ? 0.582 -16.796 -14.490 1.00 97.94 476 ASP A C 1
ATOM 3781 O O . ASP A 1 476 ? 1.772 -16.600 -14.738 1.00 97.94 476 ASP A O 1
ATOM 3785 N N . ALA A 1 477 ? 0.220 -17.685 -13.559 1.00 97.62 477 ALA A N 1
ATOM 3786 C CA . ALA A 1 477 ? 1.149 -18.587 -12.878 1.00 97.62 477 ALA A CA 1
ATOM 3787 C C . ALA A 1 477 ? 0.431 -19.817 -12.298 1.00 97.62 477 ALA A C 1
ATOM 3789 O O . ALA A 1 477 ? -0.766 -19.787 -12.031 1.00 97.62 477 ALA A O 1
ATOM 3790 N N . ASP A 1 478 ? 1.190 -20.867 -11.963 1.00 95.88 478 ASP A N 1
ATOM 3791 C CA . ASP A 1 478 ? 0.699 -22.056 -11.239 1.00 95.88 478 ASP A CA 1
ATOM 3792 C C . ASP A 1 478 ? 0.029 -21.714 -9.893 1.00 95.88 478 ASP A C 1
ATOM 3794 O O . ASP A 1 478 ? -0.765 -22.488 -9.357 1.00 95.88 478 ASP A O 1
ATOM 3798 N N . PHE A 1 479 ? 0.354 -20.548 -9.330 1.00 97.38 479 PHE A N 1
ATOM 3799 C CA . PHE A 1 479 ? -0.341 -19.986 -8.185 1.00 97.38 479 PHE A CA 1
ATOM 3800 C C . PHE A 1 479 ? -0.292 -18.455 -8.201 1.00 97.38 479 PHE A C 1
ATOM 3802 O O . PHE A 1 479 ? 0.753 -17.862 -8.466 1.00 97.38 479 PHE A O 1
ATOM 3809 N N . VAL A 1 480 ? -1.413 -17.815 -7.871 1.00 98.00 480 VAL A N 1
ATOM 3810 C CA . VAL A 1 480 ? -1.561 -16.353 -7.875 1.00 98.00 480 VAL A CA 1
ATOM 3811 C C . VAL A 1 480 ? -2.297 -15.956 -6.604 1.00 98.00 480 VAL A C 1
ATOM 3813 O O . VAL A 1 480 ? -3.410 -16.436 -6.378 1.00 98.00 480 VAL A O 1
ATOM 3816 N N . ASP A 1 481 ? -1.687 -15.116 -5.770 1.00 98.25 481 ASP A N 1
ATOM 3817 C CA . ASP A 1 481 ? -2.279 -14.652 -4.513 1.00 98.25 481 ASP A CA 1
ATOM 3818 C C . ASP A 1 481 ? -2.238 -13.125 -4.369 1.00 98.25 481 ASP A C 1
ATOM 3820 O O . ASP A 1 481 ? -1.175 -12.512 -4.442 1.00 98.25 481 ASP A O 1
ATOM 3824 N N . ASN A 1 482 ? -3.394 -12.499 -4.143 1.00 98.12 482 ASN A N 1
ATOM 3825 C CA . ASN A 1 482 ? -3.510 -11.041 -4.071 1.00 98.12 482 ASN A CA 1
ATOM 3826 C C . ASN A 1 482 ? -3.832 -10.551 -2.663 1.00 98.12 482 ASN A C 1
ATOM 3828 O O . ASN A 1 482 ? -4.590 -11.183 -1.933 1.00 98.12 482 ASN A O 1
ATOM 3832 N N . ILE A 1 483 ? -3.305 -9.385 -2.290 1.00 98.38 483 ILE A N 1
ATOM 3833 C CA . ILE A 1 483 ? -3.633 -8.701 -1.035 1.00 98.38 483 ILE A CA 1
ATOM 3834 C C . ILE A 1 483 ? -4.246 -7.345 -1.378 1.00 98.38 483 ILE A C 1
ATOM 3836 O O . ILE A 1 483 ? -3.533 -6.436 -1.791 1.00 98.38 483 ILE A O 1
ATOM 3840 N N . HIS A 1 484 ? -5.554 -7.210 -1.184 1.00 97.31 484 HIS A N 1
ATOM 3841 C CA . HIS A 1 484 ? -6.311 -5.987 -1.441 1.00 97.31 484 HIS A CA 1
ATOM 3842 C C . HIS A 1 484 ? -6.339 -5.120 -0.187 1.00 97.31 484 HIS A C 1
ATOM 3844 O O . HIS A 1 484 ? -6.704 -5.591 0.893 1.00 97.31 484 HIS A O 1
ATOM 3850 N N . THR A 1 485 ? -5.970 -3.849 -0.314 1.00 94.06 485 THR A N 1
ATOM 3851 C CA . THR A 1 485 ? -5.903 -2.912 0.814 1.00 94.06 485 THR A CA 1
ATOM 3852 C C . THR A 1 485 ? -6.550 -1.555 0.574 1.00 94.06 485 THR A C 1
ATOM 3854 O O . THR A 1 485 ? -6.947 -0.940 1.568 1.00 94.06 485 THR A O 1
ATOM 3857 N N . ASP A 1 486 ? -6.710 -1.119 -0.679 1.00 89.25 486 ASP A N 1
ATOM 3858 C CA . ASP A 1 486 ? -7.355 0.151 -1.047 1.00 89.25 486 ASP A CA 1
ATOM 3859 C C . ASP A 1 486 ? -8.446 -0.023 -2.124 1.00 89.25 486 ASP A C 1
ATOM 3861 O O . ASP A 1 486 ? -8.490 0.711 -3.107 1.00 89.25 486 ASP A O 1
ATOM 3865 N N . SER A 1 487 ? -9.334 -1.009 -1.961 1.00 79.50 487 SER A N 1
ATOM 3866 C CA . SER A 1 487 ? -10.308 -1.438 -2.979 1.00 79.50 487 SER A CA 1
ATOM 3867 C C . SER A 1 487 ? -11.690 -0.749 -2.920 1.00 79.50 487 SER A C 1
ATOM 3869 O O . SER A 1 487 ? -12.686 -1.297 -3.395 1.00 79.50 487 SER A O 1
ATOM 3871 N N . GLY A 1 488 ? -11.792 0.428 -2.287 1.00 68.75 488 GLY A N 1
ATOM 3872 C CA . GLY A 1 488 ? -13.023 1.224 -2.075 1.00 68.75 488 GLY A CA 1
ATOM 3873 C C . GLY A 1 488 ? -13.083 1.798 -0.649 1.00 68.75 488 GLY A C 1
ATOM 3874 O O . GLY A 1 488 ? -12.182 1.563 0.140 1.00 68.75 488 GLY A O 1
ATOM 3875 N N . SER A 1 489 ? -14.094 2.534 -0.176 1.00 52.62 489 SER A N 1
ATOM 3876 C CA . SER A 1 489 ? -15.283 3.199 -0.750 1.00 52.62 489 SER A CA 1
ATOM 3877 C C . SER A 1 489 ? -15.658 4.346 0.236 1.00 52.62 489 SER A C 1
ATOM 3879 O O . SER A 1 489 ? -15.081 4.443 1.317 1.00 52.62 489 SER A O 1
ATOM 3881 N N . HIS A 1 490 ? -16.561 5.308 0.021 1.00 43.38 490 HIS A N 1
ATOM 3882 C CA . HIS A 1 490 ? -17.643 5.494 -0.959 1.00 43.38 490 HIS A CA 1
ATOM 3883 C C . HIS A 1 490 ? -17.621 6.894 -1.623 1.00 43.38 490 HIS A C 1
ATOM 3885 O O . HIS A 1 490 ? -18.489 7.200 -2.434 1.00 43.38 490 HIS A O 1
ATOM 3891 N N . LYS A 1 491 ? -16.682 7.769 -1.224 1.00 40.66 491 LYS A N 1
ATOM 3892 C CA . LYS A 1 491 ? -16.565 9.189 -1.634 1.00 40.66 491 LYS A CA 1
ATOM 3893 C C . LYS A 1 491 ? -15.210 9.526 -2.289 1.00 40.66 491 LYS A C 1
ATOM 3895 O O . LYS A 1 491 ? -14.852 10.695 -2.390 1.00 40.66 491 LYS A O 1
ATOM 3900 N N . LEU A 1 492 ? -14.429 8.514 -2.667 1.00 49.91 492 LEU A N 1
ATOM 3901 C CA . LEU A 1 492 ? -13.079 8.660 -3.216 1.00 49.91 492 LEU A CA 1
ATOM 3902 C C . LEU A 1 492 ? -12.801 7.527 -4.215 1.00 49.91 492 LEU A C 1
ATOM 3904 O O . LEU A 1 492 ? -13.329 6.427 -4.048 1.00 49.91 492 LEU A O 1
ATOM 3908 N N . LEU A 1 493 ? -11.984 7.805 -5.233 1.00 59.41 493 LEU A N 1
ATOM 3909 C CA . LEU A 1 493 ? -11.500 6.812 -6.195 1.00 59.41 493 LEU A CA 1
ATOM 3910 C C . LEU A 1 493 ? -10.434 5.908 -5.537 1.00 59.41 493 LEU A C 1
ATOM 3912 O O . LEU A 1 493 ? -9.455 6.457 -5.028 1.00 59.41 493 LEU A O 1
ATOM 3916 N N . PRO A 1 494 ? -10.608 4.572 -5.536 1.00 71.81 494 PRO A N 1
ATOM 3917 C CA . PRO A 1 494 ? -9.627 3.628 -4.996 1.00 71.81 494 PRO A CA 1
ATOM 3918 C C . PRO A 1 494 ? -8.373 3.516 -5.872 1.00 71.81 494 PRO A C 1
ATOM 3920 O O . PRO A 1 494 ? -8.455 3.642 -7.098 1.00 71.81 494 PRO A O 1
ATOM 3923 N N . LEU A 1 495 ? -7.222 3.234 -5.254 1.00 84.00 495 LEU A N 1
ATOM 3924 C CA . LEU A 1 495 ? -5.984 2.899 -5.965 1.00 84.00 495 LEU A CA 1
ATOM 3925 C C . LEU A 1 495 ? -5.903 1.405 -6.310 1.00 84.00 495 LEU A C 1
ATOM 3927 O O . LEU A 1 495 ? -5.343 1.070 -7.354 1.00 84.00 495 LEU A O 1
ATOM 3931 N N . GLY A 1 496 ? -6.466 0.529 -5.471 1.00 88.88 496 GLY A N 1
ATOM 3932 C CA . GLY A 1 496 ? -6.442 -0.930 -5.626 1.00 88.88 496 GLY A CA 1
ATOM 3933 C C . GLY A 1 496 ? -7.722 -1.512 -6.240 1.00 88.88 496 GLY A C 1
ATOM 3934 O O . GLY A 1 496 ? -8.820 -0.981 -6.058 1.00 88.88 496 GLY A O 1
ATOM 3935 N N . MET A 1 497 ? -7.603 -2.617 -6.979 1.00 92.12 497 MET A N 1
ATOM 3936 C CA . MET A 1 497 ? -8.735 -3.365 -7.542 1.00 92.12 497 MET A CA 1
ATOM 3937 C C . MET A 1 497 ? -9.604 -3.984 -6.437 1.00 92.12 497 MET A C 1
ATOM 3939 O O . MET A 1 497 ? -9.088 -4.451 -5.427 1.00 92.12 497 MET A O 1
ATOM 3943 N N . ILE A 1 498 ? -10.922 -4.060 -6.651 1.00 90.56 498 ILE A N 1
ATOM 3944 C CA . ILE A 1 498 ? -11.862 -4.880 -5.854 1.00 90.56 498 ILE A CA 1
ATOM 3945 C C . ILE A 1 498 ? -12.195 -6.217 -6.529 1.00 90.56 498 ILE A C 1
ATOM 3947 O O . ILE A 1 498 ? -12.700 -7.139 -5.885 1.00 90.56 498 ILE A O 1
ATOM 3951 N N . GLN A 1 499 ? -11.948 -6.307 -7.837 1.00 92.25 499 GLN A N 1
ATOM 3952 C CA . GLN A 1 499 ? -12.117 -7.524 -8.617 1.00 92.25 499 GLN A CA 1
ATOM 3953 C C . GLN A 1 499 ? -11.121 -8.592 -8.152 1.00 92.25 499 GLN A C 1
ATOM 3955 O O . GLN A 1 499 ? -9.937 -8.303 -7.988 1.00 92.25 499 GLN A O 1
ATOM 3960 N N . LEU A 1 500 ? -11.622 -9.818 -7.979 1.00 94.62 500 LEU A N 1
ATOM 3961 C CA . LEU A 1 500 ? -10.808 -11.005 -7.725 1.00 94.62 500 LEU A CA 1
ATOM 3962 C C . LEU A 1 500 ? -9.937 -11.286 -8.956 1.00 94.62 500 LEU A C 1
ATOM 3964 O O . LEU A 1 500 ? -10.450 -11.302 -10.077 1.00 94.62 500 LEU A O 1
ATOM 3968 N N . ALA A 1 501 ? -8.639 -11.463 -8.743 1.00 94.88 501 ALA A N 1
ATOM 3969 C CA . ALA A 1 501 ? -7.636 -11.593 -9.800 1.00 94.88 501 ALA A CA 1
ATOM 3970 C C . ALA A 1 501 ? -6.593 -12.682 -9.487 1.00 94.88 501 ALA A C 1
ATOM 3972 O O . ALA A 1 501 ? -5.563 -12.757 -10.152 1.00 94.88 501 ALA A O 1
ATOM 3973 N N . GLY A 1 502 ? -6.819 -13.491 -8.449 1.00 95.75 502 GLY A N 1
ATOM 3974 C CA . GLY A 1 502 ? -5.924 -14.561 -8.023 1.00 95.75 502 GLY A CA 1
ATOM 3975 C C . GLY A 1 502 ? -6.672 -15.870 -7.800 1.00 95.75 502 GLY A C 1
ATOM 3976 O O . GLY A 1 502 ? -7.896 -15.948 -7.896 1.00 95.75 502 GLY A O 1
ATOM 3977 N N . HIS A 1 503 ? -5.929 -16.928 -7.505 1.00 96.19 503 HIS A N 1
ATOM 3978 C CA . HIS A 1 503 ? -6.505 -18.151 -6.953 1.00 96.19 503 HIS A CA 1
ATOM 3979 C C . HIS A 1 503 ? -7.021 -17.886 -5.528 1.00 96.19 503 HIS A C 1
ATOM 3981 O O . HIS A 1 503 ? -8.081 -18.373 -5.134 1.00 96.19 503 HIS A O 1
ATOM 3987 N N . ILE A 1 504 ? -6.298 -17.041 -4.783 1.00 95.25 504 ILE A N 1
ATOM 3988 C CA . ILE A 1 504 ? -6.709 -16.504 -3.485 1.00 95.25 504 ILE A CA 1
ATOM 3989 C C . ILE A 1 504 ? -6.594 -14.979 -3.511 1.00 95.25 504 ILE A C 1
ATOM 3991 O O . ILE A 1 504 ? -5.541 -14.439 -3.844 1.00 95.25 504 ILE A O 1
ATOM 3995 N N . ASP A 1 505 ? -7.640 -14.287 -3.076 1.00 96.94 505 ASP A N 1
ATOM 3996 C CA . ASP A 1 505 ? -7.647 -12.835 -2.920 1.00 96.94 505 ASP A CA 1
ATOM 3997 C C . ASP A 1 505 ? -7.966 -12.492 -1.451 1.00 96.94 505 ASP A C 1
ATOM 3999 O O . ASP A 1 505 ? -9.070 -12.730 -0.946 1.00 96.94 505 ASP A O 1
ATOM 4003 N N . PHE A 1 506 ? -6.973 -11.958 -0.737 1.00 97.62 506 PHE A N 1
ATOM 4004 C CA . PHE A 1 506 ? -7.046 -11.565 0.669 1.00 97.62 506 PHE A CA 1
ATOM 4005 C C . PHE A 1 506 ? -7.556 -10.125 0.819 1.00 97.62 506 PHE A C 1
ATOM 4007 O O . PHE A 1 506 ? -7.015 -9.202 0.218 1.00 97.62 506 PHE A O 1
ATOM 4014 N N . PHE A 1 507 ? -8.538 -9.914 1.698 1.00 96.94 507 PHE A N 1
ATOM 4015 C CA . PHE A 1 507 ? -9.142 -8.613 2.013 1.00 96.94 507 PHE A CA 1
ATOM 4016 C C . PHE A 1 507 ? -8.952 -8.258 3.504 1.00 96.94 507 PHE A C 1
ATOM 4018 O O . PHE A 1 507 ? -9.930 -8.249 4.266 1.00 96.94 507 PHE A O 1
ATOM 4025 N N . PRO A 1 508 ? -7.713 -7.976 3.965 1.00 95.38 508 PRO A N 1
ATOM 4026 C CA . PRO A 1 508 ? -7.464 -7.462 5.312 1.00 95.38 508 PRO A CA 1
ATOM 4027 C C . PRO A 1 508 ? -8.289 -6.198 5.569 1.00 95.38 508 PRO A C 1
ATOM 4029 O O . PRO A 1 508 ? -8.264 -5.248 4.787 1.00 95.38 508 PRO A O 1
ATOM 4032 N N . ASN A 1 509 ? -9.048 -6.186 6.666 1.00 93.38 509 ASN A N 1
ATOM 4033 C CA . ASN A 1 509 ? -9.890 -5.055 7.073 1.00 93.38 509 ASN A CA 1
ATOM 4034 C C . ASN A 1 509 ? -10.894 -4.627 5.977 1.00 93.38 509 ASN A C 1
ATOM 4036 O O . ASN A 1 509 ? -11.018 -3.447 5.642 1.00 93.38 509 ASN A O 1
ATOM 4040 N N . ASN A 1 510 ? -11.587 -5.611 5.387 1.00 92.44 510 ASN A N 1
ATOM 4041 C CA . ASN A 1 510 ? -12.440 -5.490 4.190 1.00 92.44 510 ASN A CA 1
ATOM 4042 C C . ASN A 1 510 ? -11.698 -5.107 2.891 1.00 92.44 510 ASN A C 1
ATOM 4044 O O . ASN A 1 510 ? -12.340 -4.872 1.871 1.00 92.44 510 ASN A O 1
ATOM 4048 N N . GLY A 1 511 ? -10.369 -5.003 2.920 1.00 91.31 511 GLY A N 1
ATOM 4049 C CA . GLY A 1 511 ? -9.532 -4.557 1.804 1.00 91.31 511 GLY A CA 1
ATOM 4050 C C . GLY A 1 511 ? -9.748 -3.104 1.374 1.00 91.31 511 GLY A C 1
ATOM 4051 O O . GLY A 1 511 ? -9.332 -2.733 0.288 1.00 91.31 511 GLY A O 1
ATOM 4052 N N . MET A 1 512 ? -10.402 -2.281 2.203 1.00 84.94 512 MET A N 1
ATOM 4053 C CA . MET A 1 512 ? -10.878 -0.941 1.824 1.00 84.94 512 MET A CA 1
ATOM 4054 C C . MET A 1 512 ? -10.158 0.203 2.547 1.00 84.94 512 MET A C 1
ATOM 4056 O O . MET A 1 512 ? -9.535 1.053 1.927 1.00 84.94 512 MET A O 1
ATOM 4060 N N . SER A 1 513 ? -10.266 0.253 3.877 1.00 84.69 513 SER A N 1
ATOM 4061 C CA . SER A 1 513 ? -9.675 1.315 4.695 1.00 84.69 513 SER A CA 1
ATOM 4062 C C . SER A 1 513 ? -8.922 0.666 5.838 1.00 84.69 513 SER A C 1
ATOM 4064 O O . SER A 1 513 ? -9.528 0.103 6.751 1.00 84.69 513 SER A O 1
ATOM 4066 N N . GLN A 1 514 ? -7.600 0.755 5.791 1.00 89.56 514 GLN A N 1
ATOM 4067 C CA . GLN A 1 514 ? -6.743 0.020 6.704 1.00 89.56 514 GLN A CA 1
ATOM 4068 C C . GLN A 1 514 ? -6.592 0.762 8.040 1.00 89.56 514 GLN A C 1
ATOM 4070 O O . GLN A 1 514 ? -6.461 1.991 8.061 1.00 89.56 514 GLN A O 1
ATOM 4075 N N . PRO A 1 515 ? -6.585 0.054 9.183 1.00 89.00 515 PRO A N 1
ATOM 4076 C CA . PRO A 1 515 ? -6.313 0.663 10.475 1.00 89.00 515 PRO A CA 1
ATOM 4077 C C . PRO A 1 515 ? -4.973 1.422 10.485 1.00 89.00 515 PRO A C 1
ATOM 4079 O O . PRO A 1 515 ? -3.989 1.037 9.844 1.00 89.00 515 PRO A O 1
ATOM 4082 N N . GLY A 1 516 ? -4.939 2.541 11.210 1.00 83.94 516 GLY A N 1
ATOM 4083 C CA . GLY A 1 516 ? -3.792 3.456 11.247 1.00 83.94 516 GLY A CA 1
ATOM 4084 C C . GLY A 1 516 ? -3.655 4.387 10.033 1.00 83.94 516 GLY A C 1
ATOM 4085 O O . GLY A 1 516 ? -2.874 5.332 10.104 1.00 83.94 516 GLY A O 1
ATOM 4086 N N . CYS A 1 517 ? -4.429 4.188 8.961 1.00 77.50 517 CYS A N 1
ATOM 4087 C CA . CYS A 1 517 ? -4.520 5.140 7.857 1.00 77.50 517 CYS A CA 1
ATOM 4088 C C . CYS A 1 517 ? -5.643 6.161 8.099 1.00 77.50 517 CYS A C 1
ATOM 4090 O O . CYS A 1 517 ? -6.746 5.819 8.529 1.00 77.50 517 CYS A O 1
ATOM 4092 N N . ALA A 1 518 ? -5.362 7.439 7.833 1.00 63.38 518 ALA A N 1
ATOM 4093 C CA . ALA A 1 518 ? -6.359 8.501 7.935 1.00 63.38 518 ALA A CA 1
ATOM 4094 C C . ALA A 1 518 ? -7.356 8.430 6.766 1.00 63.38 518 ALA A C 1
ATOM 4096 O O . ALA A 1 518 ? -6.973 8.149 5.632 1.00 63.38 518 ALA A O 1
ATOM 4097 N N . LYS A 1 519 ? -8.634 8.743 7.021 1.00 51.34 519 LYS A N 1
ATOM 4098 C CA . LYS A 1 519 ? -9.639 8.872 5.955 1.00 51.34 519 LYS A CA 1
ATOM 4099 C C . LYS A 1 519 ? -9.321 10.105 5.105 1.00 51.34 519 LYS A C 1
ATOM 4101 O O . LYS A 1 519 ? -9.504 11.230 5.564 1.00 51.34 519 LYS A O 1
ATOM 4106 N N . SER A 1 520 ? -8.826 9.879 3.891 1.00 39.94 520 SER A N 1
ATOM 4107 C CA . SER A 1 520 ? -8.454 10.934 2.944 1.00 39.94 520 SER A CA 1
ATOM 4108 C C . SER A 1 520 ? -9.662 11.777 2.512 1.00 39.94 520 SER A C 1
ATOM 4110 O O . SER A 1 520 ? -10.755 11.248 2.290 1.00 39.94 520 SER A O 1
ATOM 4112 N N . VAL A 1 521 ? -9.452 13.088 2.363 1.00 34.41 521 VAL A N 1
ATOM 4113 C CA . VAL A 1 521 ? -10.424 14.040 1.810 1.00 34.41 521 VAL A CA 1
ATOM 4114 C C . VAL A 1 521 ? -9.932 14.512 0.437 1.00 34.41 521 VAL A C 1
ATOM 4116 O O . VAL A 1 521 ? -8.977 15.271 0.348 1.00 34.41 521 VAL A O 1
ATOM 4119 N N . ILE A 1 522 ? -10.636 14.038 -0.595 1.00 38.91 522 ILE A N 1
ATOM 4120 C CA . ILE A 1 522 ? -10.777 14.551 -1.975 1.00 38.91 522 ILE A CA 1
ATOM 4121 C C . ILE A 1 522 ? -9.499 14.811 -2.811 1.00 38.91 522 ILE A C 1
ATOM 4123 O O . ILE A 1 522 ? -8.837 15.838 -2.741 1.00 38.91 522 ILE A O 1
ATOM 4127 N N . HIS A 1 523 ? -9.264 13.855 -3.712 1.00 29.42 523 HIS A N 1
ATOM 4128 C CA . HIS A 1 523 ? -9.031 13.988 -5.160 1.00 29.42 523 HIS A CA 1
ATOM 4129 C C . HIS A 1 523 ? -8.707 15.371 -5.794 1.00 29.42 523 HIS A C 1
ATOM 4131 O O . HIS A 1 523 ? -9.608 16.153 -6.085 1.00 29.42 523 HIS A O 1
ATOM 4137 N N . SER A 1 524 ? -7.447 15.555 -6.216 1.00 28.22 524 SER A N 1
ATOM 4138 C CA . SER A 1 524 ? -7.077 16.337 -7.422 1.00 28.22 524 SER A CA 1
ATOM 4139 C C . SER A 1 524 ? -5.735 15.897 -8.047 1.00 28.22 524 SER A C 1
ATOM 4141 O O . SER A 1 524 ? -5.012 16.704 -8.624 1.00 28.22 524 SER A O 1
ATOM 4143 N N . ILE A 1 525 ? -5.340 14.623 -7.896 1.00 36.12 525 ILE A N 1
ATOM 4144 C CA . ILE A 1 525 ? -4.016 14.133 -8.329 1.00 36.12 525 ILE A CA 1
ATOM 4145 C C . ILE A 1 525 ? -4.145 12.748 -8.978 1.00 36.12 525 ILE A C 1
ATOM 4147 O O . ILE A 1 525 ? -4.053 11.730 -8.297 1.00 36.12 525 ILE A O 1
ATOM 4151 N N . PHE A 1 526 ? -4.331 12.712 -10.299 1.00 31.58 526 PHE A N 1
ATOM 4152 C CA . PHE A 1 526 ? -4.048 11.515 -11.114 1.00 31.58 526 PHE A CA 1
ATOM 4153 C C . PHE A 1 526 ? -3.365 11.801 -12.462 1.00 31.58 526 PHE A C 1
ATOM 4155 O O . PHE A 1 526 ? -2.924 10.875 -13.140 1.00 31.58 526 PHE A O 1
ATOM 4162 N N . LEU A 1 527 ? -3.164 13.077 -12.798 1.00 33.94 527 LEU A N 1
ATOM 4163 C CA . LEU A 1 527 ? -2.120 13.523 -13.715 1.00 33.94 527 LEU A CA 1
ATOM 4164 C C . LEU A 1 527 ? -1.183 14.480 -12.954 1.00 33.94 527 LEU A C 1
ATOM 4166 O O . LEU A 1 527 ? -1.628 15.250 -12.109 1.00 33.94 527 LEU A O 1
ATOM 4170 N N . GLU A 1 528 ? 0.117 14.363 -13.235 1.00 31.89 528 GLU A N 1
ATOM 4171 C CA . GLU A 1 528 ? 1.226 15.193 -12.722 1.00 31.89 528 GLU A CA 1
ATOM 4172 C C . GLU A 1 528 ? 1.636 15.108 -11.229 1.00 31.89 528 GLU A C 1
ATOM 4174 O O . GLU A 1 528 ? 1.605 16.069 -10.464 1.00 31.89 528 GLU A O 1
ATOM 4179 N N . GLY A 1 529 ? 2.219 13.963 -10.865 1.00 37.38 529 GLY A N 1
ATOM 4180 C CA . GLY A 1 529 ? 3.535 13.890 -10.200 1.00 37.38 529 GLY A CA 1
ATOM 4181 C C . GLY A 1 529 ? 3.848 14.754 -8.966 1.00 37.38 529 GLY A C 1
ATOM 4182 O O . GLY A 1 529 ? 4.423 15.847 -9.072 1.00 37.38 529 GLY A O 1
ATOM 4183 N N . LEU A 1 530 ? 3.682 14.141 -7.787 1.00 29.94 530 LEU A N 1
ATOM 4184 C CA . LEU A 1 530 ? 4.251 14.575 -6.504 1.00 29.94 530 LEU A CA 1
ATOM 4185 C C . LEU A 1 530 ? 4.903 13.401 -5.749 1.00 29.94 530 LEU A C 1
ATOM 4187 O O . LEU A 1 530 ? 4.316 12.328 -5.621 1.00 29.94 530 LEU A O 1
ATOM 4191 N N . ILE A 1 531 ? 6.095 13.634 -5.189 1.00 35.97 531 ILE A N 1
ATOM 4192 C CA . ILE A 1 531 ? 6.833 12.700 -4.322 1.00 35.97 531 ILE A CA 1
ATOM 4193 C C . ILE A 1 531 ? 7.409 13.497 -3.140 1.00 35.97 531 ILE A C 1
ATOM 4195 O O . ILE A 1 531 ? 8.208 14.413 -3.328 1.00 35.97 531 ILE A O 1
ATOM 4199 N N . ASP A 1 532 ? 6.912 13.240 -1.926 1.00 32.91 532 ASP A N 1
ATOM 4200 C CA . ASP A 1 532 ? 7.584 12.366 -0.936 1.00 32.91 532 ASP A CA 1
ATOM 4201 C C . ASP A 1 532 ? 6.843 12.447 0.413 1.00 32.91 532 ASP A C 1
ATOM 4203 O O . ASP A 1 532 ? 6.469 11.441 1.014 1.00 32.91 532 ASP A O 1
ATOM 4207 N N . ALA A 1 533 ? 6.516 13.667 0.852 1.00 29.72 533 ALA A N 1
ATOM 4208 C CA . ALA A 1 533 ? 5.771 13.904 2.094 1.00 29.72 533 ALA A CA 1
ATOM 4209 C C . ALA A 1 533 ? 4.264 13.589 1.970 1.00 29.72 533 ALA A C 1
ATOM 4211 O O . ALA A 1 533 ? 3.632 13.196 2.949 1.00 29.72 533 ALA A O 1
ATOM 4212 N N . SER A 1 534 ? 3.692 13.731 0.770 1.00 35.97 534 SER A N 1
ATOM 4213 C CA . SER A 1 534 ? 2.292 13.395 0.460 1.00 35.97 534 SER A CA 1
ATOM 4214 C C . SER A 1 534 ? 2.042 11.886 0.361 1.00 35.97 534 SER A C 1
ATOM 4216 O O . SER A 1 534 ? 0.953 11.425 0.707 1.00 35.97 534 SER A O 1
ATOM 4218 N N . ARG A 1 535 ? 3.054 11.100 -0.043 1.00 37.84 535 ARG A N 1
ATOM 4219 C CA . ARG A 1 535 ? 2.953 9.639 -0.228 1.00 37.84 535 ARG A CA 1
ATOM 4220 C C . ARG A 1 535 ? 2.451 8.927 1.025 1.00 37.84 535 ARG A C 1
ATOM 4222 O O . ARG A 1 535 ? 1.510 8.147 0.945 1.00 37.84 535 ARG A O 1
ATOM 4229 N N . ARG A 1 536 ? 3.008 9.269 2.192 1.00 35.72 536 ARG A N 1
ATOM 4230 C CA . ARG A 1 536 ? 2.623 8.681 3.490 1.00 35.72 536 ARG A CA 1
ATOM 4231 C C . ARG A 1 536 ? 1.175 8.949 3.917 1.00 35.72 536 ARG A C 1
ATOM 4233 O O . ARG A 1 536 ? 0.685 8.230 4.779 1.00 35.72 536 ARG A O 1
ATOM 4240 N N . PHE A 1 537 ? 0.503 9.949 3.344 1.00 33.59 537 PHE A N 1
ATOM 4241 C CA . PHE A 1 537 ? -0.888 10.280 3.677 1.00 33.59 537 PHE A CA 1
ATOM 4242 C C . PHE A 1 537 ? -1.895 9.835 2.611 1.00 33.59 537 PHE A C 1
ATOM 4244 O O . PHE A 1 537 ? -3.005 9.460 2.972 1.00 33.59 537 PHE A O 1
ATOM 4251 N N . ILE A 1 538 ? -1.524 9.846 1.326 1.00 45.38 538 ILE A N 1
ATOM 4252 C CA . ILE A 1 538 ? -2.441 9.514 0.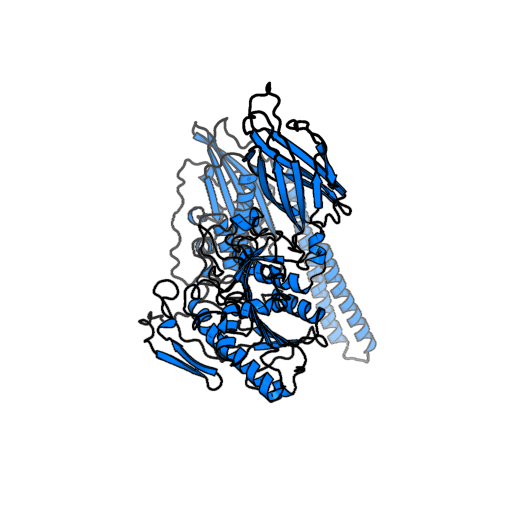219 1.00 45.38 538 ILE A CA 1
ATOM 4253 C C . ILE A 1 538 ? -2.374 8.024 -0.153 1.00 45.38 538 ILE A C 1
ATOM 4255 O O . ILE A 1 538 ? -3.400 7.436 -0.466 1.00 45.38 538 ILE A O 1
ATOM 4259 N N . ALA A 1 539 ? -1.202 7.387 -0.054 1.00 64.06 539 ALA A N 1
ATOM 4260 C CA . ALA A 1 539 ? -1.009 5.976 -0.401 1.00 64.06 539 ALA A CA 1
ATOM 4261 C C . ALA A 1 539 ? -0.978 5.038 0.824 1.00 64.06 539 ALA A C 1
ATOM 4263 O O . ALA A 1 539 ? -0.517 3.909 0.708 1.00 64.06 539 ALA A O 1
ATOM 4264 N N . CYS A 1 540 ? -1.435 5.477 2.007 1.00 75.88 540 CYS A N 1
ATOM 4265 C CA . CYS A 1 540 ? -1.320 4.677 3.236 1.00 75.88 540 CYS A CA 1
ATOM 4266 C C . CYS A 1 540 ? -2.030 3.319 3.122 1.00 75.88 540 CYS A C 1
ATOM 4268 O O . CYS A 1 540 ? -1.404 2.296 3.380 1.00 75.88 540 CYS A O 1
ATOM 4270 N N . ASN A 1 541 ? -3.297 3.299 2.683 1.00 85.12 541 ASN A N 1
ATOM 4271 C CA . ASN A 1 541 ? -4.015 2.049 2.417 1.00 85.12 541 ASN A CA 1
ATOM 4272 C C . ASN A 1 541 ? -3.268 1.217 1.365 1.00 85.12 541 ASN A C 1
ATOM 4274 O O . ASN A 1 541 ? -2.959 0.062 1.609 1.00 85.12 541 ASN A O 1
ATOM 4278 N N . HIS A 1 542 ? -2.901 1.829 0.238 1.00 88.69 542 HIS A N 1
ATOM 4279 C CA . HIS A 1 542 ? -2.270 1.146 -0.893 1.00 88.69 542 HIS A CA 1
ATOM 4280 C C . HIS A 1 542 ? -0.896 0.529 -0.571 1.00 88.69 542 HIS A C 1
ATOM 4282 O O . HIS A 1 542 ? -0.506 -0.490 -1.135 1.00 88.69 542 HIS A O 1
ATOM 4288 N N . GLN A 1 543 ? -0.156 1.115 0.374 1.00 87.56 543 GLN A N 1
ATOM 4289 C CA . GLN A 1 543 ? 1.124 0.594 0.856 1.00 87.56 543 GLN A CA 1
ATOM 4290 C C . GLN A 1 543 ? 0.953 -0.596 1.818 1.00 87.56 543 GLN A C 1
ATOM 4292 O O . GLN A 1 543 ? 1.892 -1.371 2.006 1.00 87.56 543 GLN A O 1
ATOM 4297 N N . ARG A 1 544 ? -0.223 -0.781 2.434 1.00 91.75 544 ARG A N 1
ATOM 4298 C CA . ARG A 1 544 ? -0.422 -1.810 3.467 1.00 91.75 544 ARG A CA 1
ATOM 4299 C C . ARG A 1 544 ? -0.290 -3.234 2.952 1.00 91.75 544 ARG A C 1
ATOM 4301 O O . ARG A 1 544 ? 0.169 -4.076 3.714 1.00 91.75 544 ARG A O 1
ATOM 4308 N N . ALA A 1 545 ? -0.606 -3.513 1.688 1.00 95.19 545 ALA A N 1
ATOM 4309 C CA . ALA A 1 545 ? -0.351 -4.834 1.113 1.00 95.19 545 ALA A CA 1
ATOM 4310 C C . ALA A 1 545 ? 1.143 -5.208 1.178 1.00 95.19 545 ALA A C 1
ATOM 4312 O O . ALA A 1 545 ? 1.484 -6.344 1.507 1.00 95.19 545 ALA A O 1
ATOM 4313 N N . VAL A 1 546 ? 2.033 -4.229 0.966 1.00 94.12 546 VAL A N 1
ATOM 4314 C CA . VAL A 1 546 ? 3.486 -4.386 1.133 1.00 94.12 546 VAL A CA 1
ATOM 4315 C C . VAL A 1 546 ? 3.863 -4.578 2.598 1.00 94.12 546 VAL A C 1
ATOM 4317 O O . VAL A 1 546 ? 4.634 -5.488 2.898 1.00 94.12 546 VAL A O 1
ATOM 4320 N N . ASP A 1 547 ? 3.307 -3.773 3.512 1.00 92.38 547 ASP A N 1
ATOM 4321 C CA . ASP A 1 547 ? 3.534 -3.933 4.956 1.00 92.38 547 ASP A CA 1
ATOM 4322 C C . ASP A 1 547 ? 3.153 -5.355 5.412 1.00 92.38 547 ASP A C 1
ATOM 4324 O O . ASP A 1 547 ? 3.968 -6.058 6.011 1.00 92.38 547 ASP A O 1
ATOM 4328 N N . TYR A 1 548 ? 1.936 -5.813 5.102 1.00 94.44 548 TYR A N 1
ATOM 4329 C CA . TYR A 1 548 ? 1.431 -7.120 5.527 1.00 94.44 548 TYR A CA 1
ATOM 4330 C C . TYR A 1 548 ? 2.239 -8.274 4.924 1.00 94.44 548 TYR A C 1
ATOM 4332 O O . TYR A 1 548 ? 2.651 -9.176 5.658 1.00 94.44 548 TYR A O 1
ATOM 4340 N N . PHE A 1 549 ? 2.558 -8.219 3.624 1.00 95.44 549 PHE A N 1
ATOM 4341 C CA . PHE A 1 549 ? 3.422 -9.223 3.001 1.00 95.44 549 PHE A CA 1
ATOM 4342 C C . PHE A 1 549 ? 4.813 -9.237 3.651 1.00 95.44 549 PHE A C 1
ATOM 4344 O O . PHE A 1 549 ? 5.311 -10.299 4.018 1.00 95.44 549 PHE A O 1
ATOM 4351 N N . MET A 1 550 ? 5.427 -8.075 3.882 1.00 92.25 550 MET A N 1
ATOM 4352 C CA . MET A 1 550 ? 6.749 -7.983 4.503 1.00 92.25 550 MET A CA 1
ATOM 4353 C C . MET A 1 550 ? 6.766 -8.533 5.941 1.00 92.25 550 MET A C 1
ATOM 4355 O O . MET A 1 550 ? 7.692 -9.256 6.312 1.00 92.25 550 MET A O 1
ATOM 4359 N N . TYR A 1 551 ? 5.735 -8.252 6.746 1.00 91.00 551 TYR A N 1
ATOM 4360 C CA . TYR A 1 551 ? 5.612 -8.799 8.104 1.00 91.00 551 TYR A CA 1
ATOM 4361 C C . TYR A 1 551 ? 5.286 -10.301 8.130 1.00 91.00 551 TYR A C 1
ATOM 4363 O O . TYR A 1 551 ? 5.640 -10.968 9.103 1.00 91.00 551 TYR A O 1
ATOM 4371 N N . SER A 1 552 ? 4.704 -10.861 7.061 1.00 92.00 552 SER A N 1
ATOM 4372 C CA . SER A 1 552 ? 4.528 -12.316 6.919 1.00 92.00 552 SER A CA 1
ATOM 4373 C C . SER A 1 552 ? 5.854 -13.079 6.748 1.00 92.00 552 SER A C 1
ATOM 4375 O O . SER A 1 552 ? 5.925 -14.254 7.105 1.00 92.00 552 SER A O 1
ATOM 4377 N N . ILE A 1 553 ? 6.914 -12.419 6.253 1.00 91.38 553 ILE A N 1
ATOM 4378 C CA . ILE A 1 553 ? 8.247 -13.022 6.064 1.00 91.38 553 ILE A CA 1
ATOM 4379 C C . ILE A 1 553 ? 8.946 -13.232 7.411 1.00 91.38 553 ILE A C 1
ATOM 4381 O O . ILE A 1 553 ? 9.415 -14.326 7.705 1.00 91.38 553 ILE A O 1
ATOM 4385 N N . ASN A 1 554 ? 8.966 -12.204 8.263 1.00 76.06 554 ASN A N 1
ATOM 4386 C CA . ASN A 1 554 ? 9.596 -12.236 9.591 1.00 76.06 554 ASN A CA 1
ATOM 4387 C C . ASN A 1 554 ? 8.664 -12.790 10.684 1.00 76.06 554 ASN A C 1
ATOM 4389 O O . ASN A 1 554 ? 8.685 -12.333 11.833 1.00 76.06 554 ASN A O 1
ATOM 4393 N N . TYR A 1 555 ? 7.799 -13.733 10.327 1.00 66.81 555 TYR A N 1
ATOM 4394 C CA . TYR A 1 555 ? 6.735 -14.201 11.198 1.00 66.81 555 TYR A CA 1
ATOM 4395 C C . TYR A 1 555 ? 7.266 -14.943 12.444 1.00 66.81 555 TYR A C 1
ATOM 4397 O O . TYR A 1 555 ? 7.988 -15.930 12.325 1.00 66.81 555 TYR A O 1
ATOM 4405 N N . LYS A 1 556 ? 6.899 -14.475 13.653 1.00 61.00 556 LYS A N 1
ATOM 4406 C CA . LYS A 1 556 ? 7.404 -15.022 14.937 1.00 61.00 556 LYS A CA 1
ATOM 4407 C C . LYS A 1 556 ? 6.379 -15.173 16.082 1.00 61.00 556 LYS A C 1
ATOM 4409 O O . LYS A 1 556 ? 6.794 -15.592 17.158 1.00 61.00 556 LYS A O 1
ATOM 4414 N N . LYS A 1 557 ? 5.093 -14.802 15.922 1.00 68.88 557 LYS A N 1
ATOM 4415 C CA . LYS A 1 557 ? 4.104 -14.804 17.039 1.00 68.88 557 LYS A CA 1
ATOM 4416 C C . LYS A 1 557 ? 2.683 -15.303 16.706 1.00 68.88 557 LYS A C 1
ATOM 4418 O O . LYS A 1 557 ? 2.358 -16.410 17.112 1.00 68.88 557 LYS A O 1
ATOM 4423 N N . ALA A 1 558 ? 1.850 -14.517 16.006 1.00 73.50 558 ALA A N 1
ATOM 4424 C CA . ALA A 1 558 ? 0.434 -14.844 15.729 1.00 73.50 558 ALA A CA 1
ATOM 4425 C C . ALA A 1 558 ? 0.106 -14.983 14.226 1.00 73.50 558 ALA A C 1
ATOM 4427 O O . ALA A 1 558 ? 0.234 -14.008 13.479 1.00 73.50 558 ALA A O 1
ATOM 4428 N N . LEU A 1 559 ? -0.309 -16.171 13.762 1.00 83.31 559 LEU A N 1
ATOM 4429 C CA . LEU A 1 559 ? -0.516 -16.426 12.330 1.00 83.31 559 LEU A CA 1
ATOM 4430 C C . LEU A 1 559 ? -1.620 -15.520 11.774 1.00 83.31 559 LEU A C 1
ATOM 4432 O O . LEU A 1 559 ? -2.719 -15.449 12.329 1.00 83.31 559 LEU A O 1
ATOM 4436 N N . GLN A 1 560 ? -1.343 -14.871 10.642 1.00 88.56 560 GLN A N 1
ATOM 4437 C CA . GLN A 1 560 ? -2.315 -14.061 9.904 1.00 88.56 560 GLN A CA 1
ATOM 4438 C C . GLN A 1 560 ? -3.198 -14.979 9.045 1.00 88.56 560 GLN A C 1
ATOM 4440 O O . GLN A 1 560 ? -3.089 -15.023 7.819 1.00 88.56 560 GLN A O 1
ATOM 4445 N N . VAL A 1 561 ? -4.021 -15.780 9.727 1.00 91.12 561 VAL A N 1
ATOM 4446 C CA . VAL A 1 561 ? -4.985 -16.699 9.114 1.00 91.12 561 VAL A CA 1
ATOM 4447 C C . VAL A 1 561 ? -6.158 -15.896 8.567 1.00 91.12 561 VAL A C 1
ATOM 4449 O O . VAL A 1 561 ? -6.827 -15.178 9.311 1.00 91.12 561 VAL A O 1
ATOM 4452 N N . ALA A 1 562 ? -6.413 -16.040 7.273 1.00 93.94 562 ALA A N 1
ATOM 4453 C CA . ALA A 1 562 ? -7.581 -15.495 6.609 1.00 93.94 562 ALA A CA 1
ATOM 4454 C C . ALA A 1 562 ? -8.614 -16.593 6.351 1.00 93.94 562 ALA A C 1
ATOM 4456 O O . ALA A 1 562 ? -8.258 -17.738 6.069 1.00 93.94 562 ALA A O 1
ATOM 4457 N N . TYR A 1 563 ? -9.886 -16.217 6.444 1.00 93.19 563 TYR A N 1
ATOM 4458 C CA . TYR A 1 563 ? -11.042 -17.103 6.394 1.00 93.19 563 TYR A CA 1
ATOM 4459 C C . TYR A 1 563 ? -11.884 -16.833 5.151 1.00 93.19 563 TYR A C 1
ATOM 4461 O O . TYR A 1 563 ? -12.245 -15.686 4.869 1.00 93.19 563 TYR A O 1
ATOM 4469 N N . GLN A 1 564 ? -12.253 -17.893 4.439 1.00 93.31 564 GLN A N 1
ATOM 4470 C CA . GLN A 1 564 ? -13.199 -17.827 3.333 1.00 93.31 564 GLN A CA 1
ATOM 4471 C C . GLN A 1 564 ? -14.563 -17.398 3.873 1.00 93.31 564 GLN A C 1
ATOM 4473 O O . GLN A 1 564 ? -15.089 -18.005 4.810 1.00 93.31 564 GLN A O 1
ATOM 4478 N N . CYS A 1 565 ? -15.142 -16.346 3.296 1.00 92.00 565 CYS A N 1
ATOM 4479 C CA . CYS A 1 565 ? -16.414 -15.815 3.772 1.00 92.00 565 CYS A CA 1
ATOM 4480 C C . CYS A 1 565 ? -17.209 -15.122 2.664 1.00 92.00 565 CYS A C 1
ATOM 4482 O O . CYS A 1 565 ? -16.641 -14.490 1.774 1.00 92.00 565 CYS A O 1
ATOM 4484 N N . THR A 1 566 ? -18.536 -15.206 2.753 1.00 88.88 566 THR A N 1
ATOM 4485 C CA . THR A 1 566 ? -19.493 -14.574 1.832 1.00 88.88 566 THR A CA 1
ATOM 4486 C C . THR A 1 566 ? -19.428 -13.052 1.867 1.00 88.88 566 THR A C 1
ATOM 4488 O O . THR A 1 566 ? -19.544 -12.403 0.829 1.00 88.88 566 THR A O 1
ATOM 4491 N N . SER A 1 567 ? -19.225 -12.468 3.048 1.00 90.94 567 SER A N 1
ATOM 4492 C CA . SER A 1 567 ? -19.113 -11.024 3.216 1.00 90.94 567 SER A CA 1
ATOM 4493 C C . SER A 1 567 ? -18.218 -10.648 4.395 1.00 90.94 567 SER A C 1
ATOM 4495 O O . SER A 1 567 ? -18.017 -11.415 5.337 1.00 90.94 567 SER A O 1
ATOM 4497 N N . TRP A 1 568 ? -17.733 -9.406 4.385 1.00 91.31 568 TRP A N 1
ATOM 4498 C CA . TRP A 1 568 ? -17.042 -8.827 5.537 1.00 91.31 568 TRP A CA 1
ATOM 4499 C C . TRP A 1 568 ? -17.913 -8.783 6.797 1.00 91.31 568 TRP A C 1
ATOM 4501 O O . TRP A 1 568 ? -17.398 -8.943 7.899 1.00 91.31 568 TRP A O 1
ATOM 4511 N N . HIS A 1 569 ? -19.228 -8.585 6.643 1.00 90.69 569 HIS A N 1
ATOM 4512 C CA . HIS A 1 569 ? -20.165 -8.540 7.764 1.00 90.69 569 HIS A CA 1
ATOM 4513 C C . HIS A 1 569 ? -20.261 -9.895 8.479 1.00 90.69 569 HIS A C 1
ATOM 4515 O O . HIS A 1 569 ? -20.204 -9.947 9.709 1.00 90.69 569 HIS A O 1
ATOM 4521 N N . ASP A 1 570 ? -20.333 -10.982 7.711 1.00 91.00 570 ASP A N 1
ATOM 4522 C CA . ASP A 1 570 ? -20.356 -12.350 8.234 1.00 91.00 570 ASP A CA 1
ATOM 4523 C C . ASP A 1 570 ? -19.040 -12.696 8.950 1.00 91.00 570 ASP A C 1
ATOM 4525 O O . ASP A 1 570 ? -19.055 -13.291 10.031 1.00 91.00 570 ASP A O 1
ATOM 4529 N N . TYR A 1 571 ? -17.903 -12.248 8.400 1.00 91.81 571 TYR A N 1
ATOM 4530 C CA . TYR A 1 571 ? -16.588 -12.411 9.023 1.00 91.81 571 TYR A CA 1
ATOM 4531 C C . TYR A 1 571 ? -16.493 -11.677 10.374 1.00 91.81 571 TYR A C 1
ATOM 4533 O O . TYR A 1 571 ? -16.192 -12.308 11.387 1.00 91.81 571 TYR A O 1
ATOM 4541 N N . ILE A 1 572 ? -16.813 -10.375 10.441 1.00 89.38 572 ILE A N 1
ATOM 4542 C CA . ILE A 1 572 ? -16.719 -9.612 11.707 1.00 89.38 572 ILE A CA 1
ATOM 4543 C C . ILE A 1 572 ? -17.781 -10.003 12.744 1.00 89.38 572 ILE A C 1
ATOM 4545 O O . ILE A 1 572 ? -17.608 -9.728 13.930 1.00 89.38 572 ILE A O 1
ATOM 4549 N N . SER A 1 573 ? -18.858 -10.665 12.317 1.00 86.38 573 SER A N 1
ATOM 4550 C CA . SER A 1 573 ? -19.852 -11.276 13.210 1.00 86.38 573 SER A CA 1
ATOM 4551 C C . SER A 1 573 ? -19.427 -12.672 13.700 1.00 86.38 573 SER A C 1
ATOM 4553 O O . SER A 1 573 ? -20.136 -13.296 14.481 1.00 86.38 573 SER A O 1
ATOM 4555 N N . GLY A 1 574 ? -18.265 -13.180 13.272 1.00 87.81 574 GLY A N 1
ATOM 4556 C CA . GLY A 1 574 ? -17.721 -14.474 13.695 1.00 87.81 574 GLY A CA 1
ATOM 4557 C C . GLY A 1 574 ? -18.401 -15.695 13.063 1.00 87.81 574 GLY A C 1
ATOM 4558 O O . GLY A 1 574 ? -18.193 -16.815 13.534 1.00 87.81 574 GLY A O 1
ATOM 4559 N N . HIS A 1 575 ? -19.195 -15.517 12.000 1.00 89.25 575 HIS A N 1
ATOM 4560 C CA . HIS A 1 575 ? -19.836 -16.626 11.281 1.00 89.25 575 HIS A CA 1
ATOM 4561 C C . HIS A 1 575 ? -18.836 -17.429 10.426 1.00 89.25 575 HIS A C 1
ATOM 4563 O O . HIS A 1 575 ? -19.035 -18.621 10.204 1.00 89.25 575 HIS A O 1
ATOM 4569 N N . CYS A 1 576 ? -17.729 -16.808 10.008 1.00 88.38 576 CYS A N 1
ATOM 4570 C CA . CYS A 1 576 ? -16.659 -17.427 9.220 1.00 88.38 576 CYS A CA 1
ATOM 4571 C C . CYS A 1 576 ? -15.393 -17.622 10.070 1.00 88.38 576 CYS A C 1
ATOM 4573 O O . CYS A 1 576 ? -14.428 -16.874 9.941 1.00 88.38 576 CYS A O 1
ATOM 4575 N N . ALA A 1 577 ? -15.431 -18.600 10.979 1.00 83.56 577 ALA A N 1
ATOM 4576 C CA . ALA A 1 577 ? -14.398 -18.823 12.001 1.00 83.56 577 ALA A CA 1
ATOM 4577 C C . ALA A 1 577 ? -13.908 -20.284 12.088 1.00 83.56 577 ALA A C 1
ATOM 4579 O O . ALA A 1 577 ? -13.424 -20.743 13.127 1.00 83.56 577 ALA A O 1
ATOM 4580 N N . GLU A 1 578 ? -14.088 -21.052 11.013 1.00 84.25 578 GLU A N 1
ATOM 4581 C CA . GLU A 1 578 ? -13.753 -22.476 10.957 1.00 84.25 578 GLU A CA 1
ATOM 4582 C C . GLU A 1 578 ? -13.111 -22.813 9.611 1.00 84.25 578 GLU A C 1
ATOM 4584 O O . GLU A 1 578 ? -13.711 -22.597 8.559 1.00 84.25 578 GLU A O 1
ATOM 4589 N N . CYS A 1 579 ? -11.896 -23.365 9.651 1.00 83.38 579 CYS A N 1
ATOM 4590 C CA . CYS A 1 579 ? -11.147 -23.713 8.447 1.00 83.38 579 CYS A CA 1
ATOM 4591 C C . CYS A 1 579 ? -11.663 -24.982 7.745 1.00 83.38 579 CYS A C 1
ATOM 4593 O O . CYS A 1 579 ? -11.264 -25.240 6.621 1.00 83.38 579 CYS A O 1
ATOM 4595 N N . GLY A 1 580 ? -12.550 -25.771 8.360 1.00 78.44 580 GLY A N 1
ATOM 4596 C CA . GLY A 1 580 ? -12.923 -27.099 7.852 1.00 78.44 580 GLY A CA 1
ATOM 4597 C C . GLY A 1 580 ? -11.870 -28.174 8.162 1.00 78.44 580 GLY A C 1
ATOM 4598 O O . GLY A 1 580 ? -10.762 -27.854 8.592 1.00 78.44 580 GLY A O 1
ATOM 4599 N N . LYS A 1 581 ? -12.231 -29.447 7.948 1.00 68.56 581 LYS A N 1
ATOM 4600 C CA . LYS A 1 581 ? -11.483 -30.623 8.448 1.00 68.56 581 LYS A CA 1
ATOM 4601 C C . LYS A 1 581 ? -10.080 -30.799 7.864 1.00 68.56 581 LYS A C 1
ATOM 4603 O O . LYS A 1 581 ? -9.168 -31.282 8.519 1.00 68.56 581 LYS A O 1
ATOM 4608 N N . ASP A 1 582 ? -9.910 -30.386 6.620 1.00 70.62 582 ASP A N 1
ATOM 4609 C CA . ASP A 1 582 ? -8.655 -30.339 5.868 1.00 70.62 582 ASP A CA 1
ATOM 4610 C C . ASP A 1 582 ? -8.054 -28.917 5.844 1.00 70.62 582 ASP A C 1
ATOM 4612 O O . ASP A 1 582 ? -7.117 -28.616 5.103 1.00 70.62 582 ASP A O 1
ATOM 4616 N N . GLY A 1 583 ? -8.642 -27.990 6.602 1.00 74.19 583 GLY A N 1
ATOM 4617 C CA . GLY A 1 583 ? -8.335 -26.569 6.554 1.00 74.19 583 GLY A CA 1
ATOM 4618 C C . GLY A 1 583 ? -8.827 -25.840 5.295 1.00 74.19 583 GLY A C 1
ATOM 4619 O O . GLY A 1 583 ? -8.427 -24.688 5.128 1.00 74.19 583 GLY A O 1
ATOM 4620 N N . SER A 1 584 ? -9.640 -26.462 4.419 1.00 77.88 584 SER A N 1
ATOM 4621 C CA . SER A 1 584 ? -10.132 -25.957 3.107 1.00 77.88 584 SER A CA 1
ATOM 4622 C C . SER A 1 584 ? -10.626 -24.514 3.046 1.00 77.88 584 SER A C 1
ATOM 4624 O O . SER A 1 584 ? -10.612 -23.928 1.972 1.00 77.88 584 SER A O 1
ATOM 4626 N N . LYS A 1 585 ? -11.051 -23.917 4.157 1.00 88.69 585 LYS A N 1
ATOM 4627 C CA . LYS A 1 585 ? -11.631 -22.565 4.216 1.00 88.69 585 LYS A CA 1
ATOM 4628 C C . LYS A 1 585 ? -10.670 -21.504 4.748 1.00 88.69 585 LYS A C 1
ATOM 4630 O O . LYS A 1 585 ? -11.103 -20.394 5.043 1.00 88.69 585 LYS A O 1
ATOM 4635 N N . CYS A 1 586 ? -9.388 -21.835 4.895 1.00 90.94 586 CYS A N 1
ATOM 4636 C CA . CYS A 1 586 ? -8.361 -20.918 5.379 1.00 90.94 586 CYS A CA 1
ATOM 4637 C C . CYS A 1 586 ? -7.114 -20.895 4.492 1.00 90.94 586 CYS A C 1
ATOM 4639 O O . CYS A 1 586 ? -6.773 -21.884 3.836 1.00 90.94 586 CYS A O 1
ATOM 4641 N N . ALA A 1 587 ? -6.410 -19.765 4.547 1.00 91.94 587 ALA A N 1
ATOM 4642 C CA . ALA A 1 587 ? -5.057 -19.584 4.029 1.00 91.94 587 ALA A CA 1
ATOM 4643 C C . ALA A 1 587 ? -4.273 -18.605 4.922 1.00 91.94 587 ALA A C 1
ATOM 4645 O O . ALA A 1 587 ? -4.862 -17.753 5.589 1.00 91.94 587 ALA A O 1
ATOM 4646 N N . ILE A 1 588 ? -2.942 -18.714 4.943 1.00 92.25 588 ILE A N 1
ATOM 4647 C CA . ILE A 1 588 ? -2.067 -17.745 5.624 1.00 92.25 588 ILE A CA 1
ATOM 4648 C C . ILE A 1 588 ? -1.746 -16.616 4.642 1.00 92.25 588 ILE A C 1
ATOM 4650 O O . ILE A 1 588 ? -1.295 -16.887 3.531 1.00 92.25 588 ILE A O 1
ATOM 4654 N N . LEU A 1 589 ? -1.946 -15.361 5.053 1.00 93.75 589 LEU A N 1
ATOM 4655 C CA . LEU A 1 589 ? -1.608 -14.200 4.229 1.00 93.75 589 LEU A CA 1
ATOM 4656 C C . LEU A 1 589 ? -0.090 -14.096 3.985 1.00 93.75 589 LEU A C 1
ATOM 4658 O O . LEU A 1 589 ? 0.718 -14.236 4.906 1.00 93.75 589 LEU A O 1
ATOM 4662 N N . GLY A 1 590 ? 0.288 -13.763 2.748 1.00 94.69 590 GLY A N 1
ATOM 4663 C CA . GLY A 1 590 ? 1.651 -13.384 2.376 1.00 94.69 590 GLY A CA 1
ATOM 4664 C C . GLY A 1 590 ? 2.543 -14.566 1.995 1.00 94.69 590 GLY A C 1
ATOM 4665 O O . GLY A 1 590 ? 2.137 -15.448 1.240 1.00 94.69 590 GLY A O 1
ATOM 4666 N N . ILE A 1 591 ? 3.791 -14.591 2.471 1.00 93.69 591 ILE A N 1
ATOM 4667 C CA . ILE A 1 591 ? 4.834 -15.482 1.931 1.00 93.69 591 ILE A CA 1
ATOM 4668 C C . ILE A 1 591 ? 4.463 -16.972 1.997 1.00 93.69 591 ILE A C 1
ATOM 4670 O O . ILE A 1 591 ? 4.852 -17.713 1.106 1.00 93.69 591 ILE A O 1
ATOM 4674 N N . GLN A 1 592 ? 3.663 -17.395 2.983 1.00 91.50 592 GLN A N 1
ATOM 4675 C CA . GLN A 1 592 ? 3.233 -18.789 3.177 1.00 91.50 592 GLN A CA 1
ATOM 4676 C C . GLN A 1 592 ? 1.955 -19.181 2.410 1.00 91.50 592 GLN A C 1
ATOM 4678 O O . GLN A 1 592 ? 1.491 -20.312 2.551 1.00 91.50 592 GLN A O 1
ATOM 4683 N N . ALA A 1 593 ? 1.368 -18.290 1.601 1.00 91.94 593 ALA A N 1
ATOM 4684 C CA . ALA A 1 593 ? 0.139 -18.599 0.867 1.00 91.94 593 ALA A CA 1
ATOM 4685 C C . ALA A 1 593 ? 0.308 -19.743 -0.161 1.00 91.94 593 ALA A C 1
ATOM 4687 O O . ALA A 1 593 ? -0.667 -20.418 -0.481 1.00 91.94 593 ALA A O 1
ATOM 4688 N N . ASP A 1 594 ? 1.532 -20.038 -0.619 1.00 84.38 594 ASP A N 1
ATOM 4689 C CA . ASP A 1 594 ? 1.824 -21.174 -1.511 1.00 84.38 594 ASP A CA 1
ATOM 4690 C C . ASP A 1 594 ? 1.697 -22.556 -0.851 1.00 84.38 594 ASP A C 1
ATOM 4692 O O . ASP A 1 594 ? 1.573 -23.555 -1.558 1.00 84.38 594 ASP A O 1
ATOM 4696 N N . GLN A 1 595 ? 1.587 -22.635 0.479 1.00 86.25 595 GLN A N 1
ATOM 4697 C CA . GLN A 1 595 ? 1.138 -23.857 1.164 1.00 86.25 595 GLN A CA 1
ATOM 4698 C C . GLN A 1 595 ? -0.318 -24.224 0.806 1.00 86.25 595 GLN A C 1
ATOM 4700 O O . GLN A 1 595 ? -0.755 -25.348 1.043 1.00 86.25 595 GLN A O 1
ATOM 4705 N N . TYR A 1 596 ? -1.068 -23.293 0.206 1.00 82.19 596 TYR A N 1
ATOM 4706 C CA . TYR A 1 596 ? -2.488 -23.424 -0.113 1.00 82.19 596 TYR A CA 1
ATOM 4707 C C . TYR A 1 596 ? -2.753 -23.572 -1.623 1.00 82.19 596 TYR A C 1
ATOM 4709 O O . TYR A 1 596 ? -3.871 -23.343 -2.081 1.00 82.19 596 TYR A O 1
ATOM 4717 N N . LYS A 1 597 ? -1.766 -24.053 -2.398 1.00 76.12 597 LYS A N 1
ATOM 4718 C CA . LYS A 1 597 ? -1.882 -24.337 -3.847 1.00 76.12 597 LYS A CA 1
ATOM 4719 C C . LYS A 1 597 ? -3.075 -25.211 -4.267 1.00 76.12 597 LYS A C 1
ATOM 4721 O O . LYS A 1 597 ? -3.432 -25.197 -5.438 1.00 76.12 597 LYS A O 1
ATOM 4726 N N . ARG A 1 598 ? -3.744 -25.920 -3.346 1.00 77.62 598 ARG A N 1
ATOM 4727 C CA . ARG A 1 598 ? -5.018 -26.621 -3.615 1.00 77.62 598 ARG A CA 1
ATOM 4728 C C . ARG A 1 598 ? -6.082 -25.725 -4.265 1.00 77.62 598 ARG A C 1
ATOM 4730 O O . ARG A 1 598 ? -6.810 -26.210 -5.121 1.00 77.62 598 ARG A O 1
ATOM 4737 N N . PHE A 1 599 ? -6.117 -24.432 -3.918 1.00 77.62 599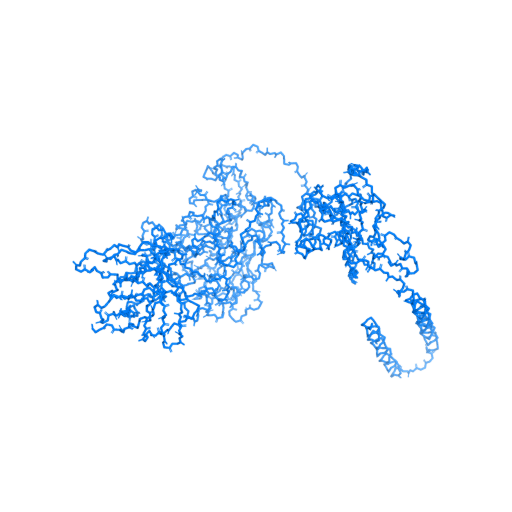 PHE A N 1
ATOM 4738 C CA . PHE A 1 599 ? -7.070 -23.468 -4.478 1.00 77.62 599 PHE A CA 1
ATOM 4739 C C . PHE A 1 599 ? -6.816 -23.184 -5.973 1.00 77.62 599 PHE A C 1
ATOM 4741 O O . PHE A 1 599 ? -7.647 -22.553 -6.613 1.00 77.62 599 PHE A O 1
ATOM 4748 N N . LYS A 1 600 ? -5.716 -23.686 -6.567 1.00 78.38 600 LYS A N 1
ATOM 4749 C CA . LYS A 1 600 ? -5.535 -23.681 -8.029 1.00 78.38 600 LYS A CA 1
ATOM 4750 C C . LYS A 1 600 ? -6.497 -24.622 -8.760 1.00 78.38 600 LYS A C 1
ATOM 4752 O O . LYS A 1 600 ? -6.788 -24.421 -9.931 1.00 78.38 600 LYS A O 1
ATOM 4757 N N . ASN A 1 601 ? -6.965 -25.668 -8.076 1.00 76.69 601 ASN A N 1
ATOM 4758 C CA . ASN A 1 601 ? -7.887 -26.649 -8.646 1.00 76.69 601 ASN A CA 1
ATOM 4759 C C . ASN A 1 601 ? -9.356 -26.213 -8.499 1.00 76.69 601 ASN A C 1
ATOM 4761 O O . ASN A 1 601 ? -10.245 -26.882 -9.027 1.00 76.69 601 ASN A O 1
ATOM 4765 N N . ASP A 1 602 ? -9.627 -25.119 -7.779 1.00 74.00 602 ASP A N 1
ATOM 4766 C CA . ASP A 1 602 ? -10.964 -24.548 -7.685 1.00 74.00 602 ASP A CA 1
ATOM 4767 C C . ASP A 1 602 ? -11.310 -23.781 -8.962 1.00 74.00 602 ASP A C 1
ATOM 4769 O O . ASP A 1 602 ? -10.541 -22.976 -9.477 1.00 74.00 602 ASP A O 1
ATOM 4773 N N . THR A 1 603 ? -12.533 -23.979 -9.452 1.00 65.62 603 THR A N 1
ATOM 4774 C CA . THR A 1 603 ? -13.025 -23.347 -10.692 1.00 65.62 603 THR A CA 1
ATOM 4775 C C . THR A 1 603 ? -13.247 -21.830 -10.589 1.00 65.62 603 THR A C 1
ATOM 4777 O O . THR A 1 603 ? -13.739 -21.218 -11.539 1.00 65.62 603 THR A O 1
ATOM 4780 N N . ARG A 1 604 ? -12.972 -21.215 -9.428 1.00 81.94 604 ARG A N 1
ATOM 4781 C CA . ARG A 1 604 ? -13.238 -19.802 -9.117 1.00 81.94 604 ARG A CA 1
ATOM 4782 C C . ARG A 1 604 ? -12.248 -19.271 -8.081 1.00 81.94 604 ARG A C 1
ATOM 4784 O O . ARG A 1 604 ? -11.999 -19.939 -7.082 1.00 81.94 604 ARG A O 1
ATOM 4791 N N . SER A 1 605 ? -11.806 -18.027 -8.263 1.00 89.50 605 SER A N 1
ATOM 4792 C CA . SER A 1 605 ? -11.043 -17.252 -7.276 1.00 89.50 605 SER A CA 1
ATOM 4793 C C . SER A 1 605 ? -11.708 -17.228 -5.898 1.00 89.50 605 SER A C 1
ATOM 4795 O O . SER A 1 605 ? -12.915 -16.981 -5.783 1.00 89.50 605 SER A O 1
ATOM 4797 N N . VAL A 1 606 ? -10.921 -17.436 -4.839 1.00 91.00 606 VAL A N 1
ATOM 4798 C CA . VAL A 1 606 ? -11.436 -17.531 -3.468 1.00 91.00 606 VAL A CA 1
ATOM 4799 C C . VAL A 1 606 ? -11.185 -16.251 -2.676 1.00 91.00 606 VAL A C 1
ATOM 4801 O O . VAL A 1 606 ? -10.047 -15.855 -2.424 1.00 91.00 606 VAL A O 1
ATOM 4804 N N . LYS A 1 607 ? -12.275 -15.636 -2.205 1.00 93.31 607 LYS A N 1
ATOM 4805 C CA . LYS A 1 607 ? -12.235 -14.440 -1.359 1.00 93.31 607 LYS A CA 1
ATOM 4806 C C . LYS A 1 607 ? -11.999 -14.792 0.111 1.00 93.31 607 LYS A C 1
ATOM 4808 O O . LYS A 1 607 ? -12.834 -15.450 0.737 1.00 93.31 607 LYS A O 1
ATOM 4813 N N . MET A 1 608 ? -10.899 -14.293 0.669 1.00 94.56 608 MET A N 1
ATOM 4814 C CA . MET A 1 608 ? -10.487 -14.515 2.057 1.00 94.56 608 MET A CA 1
ATOM 4815 C C . MET A 1 608 ? -10.509 -13.210 2.856 1.00 94.56 608 MET A C 1
ATOM 4817 O O . MET A 1 608 ? -10.020 -12.182 2.394 1.00 94.56 608 MET A O 1
ATOM 4821 N N . TYR A 1 609 ? -11.014 -13.246 4.086 1.00 95.12 609 TYR A N 1
ATOM 4822 C CA . TYR A 1 609 ? -11.053 -12.096 4.989 1.00 95.12 609 TYR A CA 1
ATOM 4823 C C . TYR A 1 609 ? -10.210 -12.325 6.240 1.00 95.12 609 TYR A C 1
ATOM 4825 O O . TYR A 1 609 ? -10.180 -13.418 6.801 1.00 95.12 609 TYR A O 1
ATOM 4833 N N . LEU A 1 610 ? -9.551 -11.261 6.693 1.00 93.69 610 LEU A N 1
ATOM 4834 C CA . LEU A 1 610 ? -8.879 -11.193 7.985 1.00 93.69 610 LEU A CA 1
ATOM 4835 C C . LEU A 1 610 ? -8.943 -9.771 8.548 1.00 93.69 610 LEU A C 1
ATOM 4837 O O . LEU A 1 610 ? -9.267 -8.810 7.846 1.00 93.69 610 LEU A O 1
ATOM 4841 N N . THR A 1 611 ? -8.603 -9.632 9.820 1.00 91.31 611 THR A N 1
ATOM 4842 C CA . THR A 1 611 ? -8.327 -8.344 10.469 1.00 91.31 611 THR A CA 1
ATOM 4843 C C . THR A 1 611 ? -6.820 -8.139 10.618 1.00 91.31 611 THR A C 1
ATOM 4845 O O . THR A 1 611 ? -6.054 -9.096 10.538 1.00 91.31 611 THR A O 1
ATOM 4848 N N . THR A 1 612 ? -6.400 -6.890 10.828 1.00 91.25 612 THR A N 1
ATOM 4849 C CA . THR A 1 612 ? -5.048 -6.530 11.286 1.00 91.25 612 THR A CA 1
ATOM 4850 C C . THR A 1 612 ? -5.142 -5.347 12.253 1.00 91.25 612 THR A C 1
ATOM 4852 O O . THR A 1 612 ? -6.094 -4.564 12.191 1.00 91.25 612 THR A O 1
ATOM 4855 N N . SER A 1 613 ? -4.109 -5.121 13.064 1.00 89.31 613 SER A N 1
ATOM 4856 C CA . SER A 1 613 ? -3.966 -3.861 13.804 1.00 89.31 613 SER A CA 1
ATOM 4857 C C . SER A 1 613 ? -3.503 -2.712 12.894 1.00 89.31 613 SER A C 1
ATOM 4859 O O . SER A 1 613 ? -3.208 -2.901 11.708 1.00 89.31 613 SER A O 1
ATOM 4861 N N . GLY A 1 614 ? -3.476 -1.488 13.438 1.00 87.12 614 GLY A N 1
ATOM 4862 C CA . GLY A 1 614 ? -3.121 -0.264 12.702 1.00 87.12 614 GLY A CA 1
ATOM 4863 C C . GLY A 1 614 ? -1.648 0.136 12.730 1.00 87.12 614 GLY A C 1
ATOM 4864 O O . GLY A 1 614 ? -1.275 1.169 12.173 1.00 87.12 614 GLY A O 1
ATOM 4865 N N . SER A 1 615 ? -0.803 -0.661 13.368 1.00 85.31 615 SER A N 1
ATOM 4866 C CA . SER A 1 615 ? 0.629 -0.414 13.509 1.00 85.31 615 SER A CA 1
ATOM 4867 C C . SER A 1 615 ? 1.384 -1.733 13.484 1.00 85.31 615 SER A C 1
ATOM 4869 O O . SER A 1 615 ? 0.837 -2.769 13.860 1.00 85.31 615 SER A O 1
ATOM 4871 N N . ALA A 1 616 ? 2.656 -1.695 13.090 1.00 84.00 616 ALA A N 1
ATOM 4872 C CA . ALA A 1 616 ? 3.530 -2.853 13.199 1.00 84.00 616 ALA A CA 1
ATOM 4873 C C . ALA A 1 616 ? 3.474 -3.439 14.628 1.00 84.00 616 ALA A C 1
ATOM 4875 O O . ALA A 1 616 ? 3.494 -2.667 15.590 1.00 84.00 616 ALA A O 1
ATOM 4876 N N . PRO A 1 617 ? 3.400 -4.773 14.788 1.00 83.75 617 PRO A N 1
ATOM 4877 C CA . PRO A 1 617 ? 3.632 -5.799 13.766 1.00 83.75 617 PRO A CA 1
ATOM 4878 C C . PRO A 1 617 ? 2.385 -6.277 12.985 1.00 83.75 617 PRO A C 1
ATOM 4880 O O . PRO A 1 617 ? 2.441 -7.316 12.331 1.00 83.75 617 PRO A O 1
ATOM 4883 N N . PHE A 1 618 ? 1.272 -5.536 13.029 1.00 87.94 618 PHE A N 1
ATOM 4884 C CA . PHE A 1 618 ? 0.017 -5.763 12.288 1.00 87.94 618 PHE A CA 1
ATOM 4885 C C . PHE A 1 618 ? -0.796 -7.022 12.626 1.00 87.94 618 PHE A C 1
ATOM 4887 O O . PHE A 1 618 ? -2.015 -6.992 12.477 1.00 87.94 618 PHE A O 1
ATOM 4894 N N . TRP A 1 619 ? -0.192 -8.100 13.124 1.00 84.31 619 TRP A N 1
ATOM 4895 C CA . TRP A 1 619 ? -0.951 -9.248 13.625 1.00 84.31 619 TRP A CA 1
ATOM 4896 C C . TRP A 1 619 ? -1.712 -8.910 14.921 1.00 84.31 619 TRP A C 1
ATOM 4898 O O . TRP A 1 619 ? -1.256 -8.110 15.739 1.00 84.31 619 TRP A O 1
ATOM 4908 N N . GLU A 1 620 ? -2.857 -9.560 15.123 1.00 84.38 620 GLU A N 1
ATOM 4909 C CA . GLU A 1 620 ? -3.601 -9.604 16.388 1.00 84.38 620 GLU A CA 1
ATOM 4910 C C . GLU A 1 620 ? -4.088 -11.048 16.609 1.00 84.38 620 GLU A C 1
ATOM 4912 O O . GLU A 1 620 ? -4.129 -11.856 15.674 1.00 84.38 620 GLU A O 1
ATOM 4917 N N . TYR A 1 621 ? -4.473 -11.369 17.840 1.00 85.88 621 TYR A N 1
ATOM 4918 C CA . TYR A 1 621 ? -5.121 -12.626 18.193 1.00 85.88 621 TYR A CA 1
ATOM 4919 C C . TYR A 1 621 ? -6.639 -12.497 18.072 1.00 85.88 621 TYR A C 1
ATOM 4921 O O . TYR A 1 621 ? -7.240 -11.513 18.512 1.00 85.88 621 TYR A O 1
ATOM 4929 N N . TYR A 1 622 ? -7.256 -13.516 17.489 1.00 87.19 622 TYR A N 1
ATOM 4930 C CA . TYR A 1 622 ? -8.664 -13.559 17.128 1.00 87.19 622 TYR A CA 1
ATOM 4931 C C . TYR A 1 622 ? -9.354 -14.730 17.811 1.00 87.19 622 TYR A C 1
ATOM 4933 O O . TYR A 1 622 ? -8.840 -15.849 17.811 1.00 87.19 622 TYR A O 1
ATOM 4941 N N . TYR A 1 623 ? -10.533 -14.477 18.373 1.00 88.25 623 TYR A N 1
ATOM 4942 C CA . TYR A 1 623 ? -11.322 -15.481 19.077 1.00 88.25 623 TYR A CA 1
ATOM 4943 C C . TYR A 1 623 ? -12.785 -15.413 18.629 1.00 88.25 623 TYR A C 1
ATOM 4945 O O . TYR A 1 623 ? -13.421 -14.360 18.723 1.00 88.25 623 TYR A O 1
ATOM 4953 N N . LYS A 1 624 ? -13.341 -16.548 18.193 1.00 91.00 624 LYS A N 1
ATOM 4954 C CA . LYS A 1 624 ? -14.788 -16.726 18.031 1.00 91.00 624 LYS A CA 1
ATOM 4955 C C . LYS A 1 624 ? -15.386 -16.880 19.423 1.00 91.00 624 LYS A C 1
ATOM 4957 O O . LYS A 1 624 ? -15.027 -17.818 20.137 1.00 91.00 624 LYS A O 1
ATOM 4962 N N . VAL A 1 625 ? -16.293 -15.987 19.800 1.00 92.38 625 VAL A N 1
ATOM 4963 C CA . VAL A 1 625 ? -17.051 -16.073 21.052 1.00 92.38 625 VAL A CA 1
ATOM 4964 C C . VAL A 1 625 ? -18.508 -16.356 20.716 1.00 92.38 625 VAL A C 1
ATOM 4966 O O . VAL A 1 625 ? -19.130 -15.590 19.986 1.00 92.38 625 VAL A O 1
ATOM 4969 N N . GLU A 1 626 ? -19.057 -17.443 21.254 1.00 93.88 626 GLU A N 1
ATOM 4970 C CA . GLU A 1 626 ? -20.478 -17.789 21.120 1.00 93.88 626 GLU A CA 1
ATOM 4971 C C . GLU A 1 626 ? -21.127 -17.749 22.509 1.00 93.88 626 GLU A C 1
ATOM 4973 O O . GLU A 1 626 ? -20.690 -18.450 23.420 1.00 93.88 626 GLU A O 1
ATOM 4978 N N . VAL A 1 627 ? -22.159 -16.925 22.685 1.00 94.38 627 VAL A N 1
ATOM 4979 C CA . VAL A 1 627 ? -22.925 -16.784 23.929 1.00 94.38 627 VAL A CA 1
ATOM 4980 C C . VAL A 1 627 ? -24.295 -17.419 23.728 1.00 94.38 627 VAL A C 1
ATOM 4982 O O . VAL A 1 627 ? -25.082 -16.954 22.901 1.00 94.38 627 VAL A O 1
ATOM 4985 N N . LYS A 1 628 ? -24.609 -18.464 24.497 1.00 94.44 628 LYS A N 1
ATOM 4986 C CA . LYS A 1 628 ? -25.926 -19.105 24.483 1.00 94.44 628 LYS A CA 1
ATOM 4987 C C . LYS A 1 628 ? -26.787 -18.569 25.617 1.00 94.44 628 LYS A C 1
ATOM 4989 O O . LYS A 1 628 ? -26.502 -18.834 26.784 1.00 94.44 628 LYS A O 1
ATOM 4994 N N . LEU A 1 629 ? -27.877 -17.879 25.285 1.00 93.19 629 LEU A N 1
ATOM 4995 C CA . LEU A 1 629 ? -28.913 -17.567 26.267 1.00 93.19 629 LEU A CA 1
ATOM 4996 C C . LEU A 1 629 ? -29.841 -18.775 26.431 1.00 93.19 629 LEU A C 1
ATOM 4998 O O . LEU A 1 629 ? -30.261 -19.400 25.455 1.00 93.19 629 LEU A O 1
ATOM 5002 N N . ARG A 1 630 ? -30.168 -19.103 27.680 1.00 90.88 630 ARG A N 1
ATOM 5003 C CA . ARG A 1 630 ? -31.092 -20.178 28.054 1.00 90.88 630 ARG A CA 1
ATOM 5004 C C . ARG A 1 630 ? -32.530 -19.679 27.890 1.00 90.88 630 ARG A C 1
ATOM 5006 O O . ARG A 1 630 ? -32.816 -18.517 28.179 1.00 90.88 630 ARG A O 1
ATOM 5013 N N . LYS A 1 631 ? -33.447 -20.542 27.443 1.00 88.31 631 LYS A N 1
ATOM 5014 C CA . LYS A 1 631 ? -34.886 -20.235 27.455 1.00 88.31 631 LYS A CA 1
ATOM 5015 C C . LYS A 1 631 ? -35.474 -20.663 28.812 1.00 88.31 631 LYS A C 1
ATOM 5017 O O . LYS A 1 631 ? -35.407 -21.855 29.114 1.00 88.31 631 LYS A O 1
ATOM 5022 N N . PRO A 1 632 ? -35.987 -19.742 29.649 1.00 83.06 632 PRO A N 1
ATOM 5023 C CA . PRO A 1 632 ? -36.659 -20.104 30.896 1.00 83.06 632 PRO A CA 1
ATOM 5024 C C . PRO A 1 632 ? -37.992 -20.821 30.621 1.00 83.06 632 PRO A C 1
ATOM 5026 O O . PRO A 1 632 ? -38.519 -20.762 29.510 1.00 83.06 632 PRO A O 1
ATOM 5029 N N . LYS A 1 633 ? -38.530 -21.516 31.634 1.00 75.50 633 LYS A N 1
ATOM 5030 C CA . LYS A 1 633 ? -39.806 -22.254 31.523 1.00 75.50 633 LYS A CA 1
ATOM 5031 C C . LYS A 1 633 ? -41.034 -21.337 31.464 1.00 75.50 633 LYS A C 1
ATOM 5033 O O . LYS A 1 633 ? -42.042 -21.715 30.880 1.00 75.50 633 LYS A O 1
ATOM 5038 N N . GLU A 1 634 ? -40.945 -20.158 32.070 1.00 76.94 634 GLU A N 1
ATOM 5039 C CA . GLU A 1 634 ? -41.993 -19.134 32.066 1.00 76.94 634 GLU A CA 1
ATOM 5040 C C . GLU A 1 634 ? -41.772 -18.132 30.921 1.00 76.94 634 GLU A C 1
ATOM 5042 O O . GLU A 1 634 ? -40.664 -18.001 30.393 1.00 76.94 634 GLU A O 1
ATOM 5047 N N . ASN A 1 635 ? -42.815 -17.386 30.545 1.00 69.81 635 ASN A N 1
ATOM 5048 C CA . ASN A 1 635 ? -42.714 -16.349 29.517 1.00 69.81 635 ASN A CA 1
ATOM 5049 C C . ASN A 1 635 ? -41.979 -15.109 30.056 1.00 69.81 635 ASN A C 1
ATOM 5051 O O . ASN A 1 635 ? -42.574 -14.247 30.700 1.00 69.81 635 ASN A O 1
ATOM 5055 N N . PHE A 1 636 ? -40.687 -14.995 29.747 1.00 75.88 636 PHE A N 1
ATOM 5056 C CA . PHE A 1 636 ? -39.883 -13.803 30.023 1.00 75.88 636 PHE A CA 1
ATOM 5057 C C . PHE A 1 636 ? -39.805 -12.890 28.795 1.00 75.88 636 PHE A C 1
ATOM 5059 O O . PHE A 1 636 ? -39.458 -13.346 27.710 1.00 75.88 636 PHE A O 1
ATOM 5066 N N . GLU A 1 637 ? -40.046 -11.587 28.981 1.00 79.12 637 GLU A N 1
ATOM 5067 C CA . GLU A 1 637 ? -39.830 -10.586 27.924 1.00 79.12 637 GLU A CA 1
ATOM 5068 C C . GLU A 1 637 ? -38.358 -10.595 27.480 1.00 79.12 637 GLU A C 1
ATOM 5070 O O . GLU A 1 637 ? -37.457 -10.575 28.334 1.00 79.12 637 GLU A O 1
ATOM 5075 N N . ASP A 1 638 ? -38.117 -10.515 26.173 1.00 80.81 638 ASP A N 1
ATOM 5076 C CA . ASP A 1 638 ? -36.788 -10.258 25.616 1.00 80.81 638 ASP A CA 1
ATOM 5077 C C . ASP A 1 638 ? -36.203 -8.953 26.166 1.00 80.81 638 ASP A C 1
ATOM 5079 O O . ASP A 1 638 ? -36.917 -7.991 26.472 1.00 80.81 638 ASP A O 1
ATOM 5083 N N . LYS A 1 639 ? -34.880 -8.918 26.336 1.00 86.44 639 LYS A N 1
ATOM 5084 C CA . LYS A 1 639 ? -34.185 -7.758 26.907 1.00 86.44 639 LYS A CA 1
ATOM 5085 C C . LYS A 1 639 ? -33.476 -6.967 25.823 1.00 86.44 639 LYS A C 1
ATOM 5087 O O . LYS A 1 639 ? -33.217 -7.462 24.733 1.00 86.44 639 LYS A O 1
ATOM 5092 N N . LYS A 1 640 ? -33.118 -5.725 26.139 1.00 88.25 640 LYS A N 1
ATOM 5093 C CA . LYS A 1 640 ? -32.226 -4.915 25.312 1.00 88.25 640 LYS A CA 1
ATOM 5094 C C . LYS A 1 640 ? -31.050 -4.456 26.155 1.00 88.25 640 LYS A C 1
ATOM 5096 O O . LYS A 1 640 ? -31.246 -4.025 27.293 1.00 88.25 640 LYS A O 1
ATOM 5101 N N . GLY A 1 641 ? -29.836 -4.592 25.636 1.00 90.19 641 GLY A N 1
ATOM 5102 C CA . GLY A 1 641 ? -28.644 -4.323 26.431 1.00 90.19 641 GLY A CA 1
ATOM 5103 C C . GLY A 1 641 ? -27.334 -4.668 25.742 1.00 90.19 641 GLY A C 1
ATOM 5104 O O . GLY A 1 641 ? -27.295 -4.913 24.536 1.00 90.19 641 GLY A O 1
ATOM 5105 N N . SER A 1 642 ? -26.275 -4.673 26.545 1.00 90.88 642 SER A N 1
ATOM 5106 C CA . SER A 1 642 ? -24.906 -4.973 26.127 1.00 90.88 642 SER A CA 1
ATOM 5107 C C . SER A 1 642 ? -24.314 -6.124 26.940 1.00 90.88 642 SER A C 1
ATOM 5109 O O . SER A 1 642 ? -24.544 -6.183 28.146 1.00 90.88 642 SER A O 1
ATOM 5111 N N . ILE A 1 643 ? -23.535 -7.002 26.302 1.00 92.81 643 ILE A N 1
ATOM 5112 C CA . ILE A 1 643 ? -22.824 -8.124 26.942 1.00 92.81 643 ILE A CA 1
ATOM 5113 C C . ILE A 1 643 ? -21.341 -7.771 27.101 1.00 92.81 643 ILE A C 1
ATOM 5115 O O . ILE A 1 643 ? -20.718 -7.240 26.177 1.00 92.81 643 ILE A O 1
ATOM 5119 N N . ILE A 1 644 ? -20.782 -8.091 28.267 1.00 92.81 644 ILE A N 1
ATOM 5120 C CA . ILE A 1 644 ? -19.384 -7.863 28.639 1.00 92.81 644 ILE A CA 1
ATOM 5121 C C . ILE A 1 644 ? -18.818 -9.174 29.200 1.00 92.81 644 ILE A C 1
ATOM 5123 O O . ILE A 1 644 ? -19.453 -9.821 30.034 1.00 92.81 644 ILE A O 1
ATOM 5127 N N . LEU A 1 645 ? -17.621 -9.556 28.759 1.00 94.31 645 LEU A N 1
ATOM 5128 C CA . LEU A 1 645 ? -16.859 -10.665 29.325 1.00 94.31 645 LEU A CA 1
ATOM 5129 C C . LEU A 1 645 ? -15.538 -10.164 29.914 1.00 94.31 645 LEU A C 1
ATOM 5131 O O . LEU A 1 645 ? -14.875 -9.321 29.311 1.00 94.31 645 LEU A O 1
ATOM 5135 N N . GLN A 1 646 ? -15.126 -10.753 31.033 1.00 93.44 646 GLN A N 1
ATOM 5136 C CA . GLN A 1 646 ? -13.732 -10.747 31.475 1.00 93.44 646 GLN A CA 1
ATOM 5137 C C . GLN A 1 646 ? -13.156 -12.137 31.206 1.00 93.44 646 GLN A C 1
ATOM 5139 O O . GLN A 1 646 ? -13.643 -13.127 31.753 1.00 93.44 646 GLN A O 1
ATOM 5144 N N . LEU A 1 647 ? -12.166 -12.217 30.323 1.00 92.06 647 LEU A N 1
ATOM 5145 C CA . LEU A 1 647 ? -11.475 -13.448 29.959 1.00 92.06 647 LEU A CA 1
ATOM 5146 C C . LEU A 1 647 ? -10.215 -13.561 30.814 1.00 92.06 647 LEU A C 1
ATOM 5148 O O . LEU A 1 647 ? -9.376 -12.666 30.751 1.00 92.06 647 LEU A O 1
ATOM 5152 N N . HIS A 1 648 ? -10.082 -14.637 31.588 1.00 90.62 648 HIS A N 1
ATOM 5153 C CA . HIS A 1 648 ? -8.892 -14.888 32.398 1.00 90.62 648 HIS A CA 1
ATOM 5154 C C . HIS A 1 648 ? -8.028 -15.959 31.738 1.00 90.62 648 HIS A C 1
ATOM 5156 O O . HIS A 1 648 ? -8.458 -17.110 31.623 1.00 90.62 648 HIS A O 1
ATOM 5162 N N . GLY A 1 649 ? -6.836 -15.582 31.279 1.00 89.31 649 GLY A N 1
ATOM 5163 C CA . GLY A 1 649 ? -5.905 -16.453 30.562 1.00 89.31 649 GLY A CA 1
ATOM 5164 C C . GLY A 1 649 ? -4.684 -16.855 31.393 1.00 89.31 649 GLY A C 1
ATOM 5165 O O . GLY A 1 649 ? -4.354 -16.211 32.383 1.00 89.31 649 GLY A O 1
ATOM 5166 N N . THR A 1 650 ? -3.968 -17.902 30.976 1.00 88.19 650 THR A N 1
ATOM 5167 C CA . THR A 1 650 ? -2.662 -18.265 31.564 1.00 88.19 650 THR A CA 1
ATOM 5168 C C . THR A 1 650 ? -1.578 -17.217 31.325 1.00 88.19 650 THR A C 1
ATOM 5170 O O . THR A 1 650 ? -0.561 -17.237 32.011 1.00 88.19 650 THR A O 1
ATOM 5173 N N . SER A 1 651 ? -1.755 -16.353 30.322 1.00 85.50 651 SER A N 1
ATOM 5174 C CA . SER A 1 651 ? -0.775 -15.329 29.948 1.00 85.50 651 SER A CA 1
ATOM 5175 C C . SER A 1 651 ? -1.241 -13.921 30.311 1.00 85.50 651 SER A C 1
ATOM 5177 O O . SER A 1 651 ? -0.477 -13.180 30.919 1.00 85.50 651 SER A O 1
ATOM 5179 N N . HIS A 1 652 ? -2.483 -13.563 29.968 1.00 85.44 652 HIS A N 1
ATOM 5180 C CA . HIS A 1 652 ? -3.047 -12.231 30.206 1.00 85.44 652 HIS A CA 1
ATOM 5181 C C . HIS A 1 652 ? -4.559 -12.304 30.459 1.00 85.44 652 HIS A C 1
ATOM 5183 O O . HIS A 1 652 ? -5.247 -13.178 29.923 1.00 85.44 652 HIS A O 1
ATOM 5189 N N . ASP A 1 653 ? -5.071 -11.337 31.218 1.00 88.81 653 ASP A N 1
ATOM 5190 C CA . ASP A 1 653 ? -6.503 -11.084 31.389 1.00 88.81 653 ASP A CA 1
ATOM 5191 C C . ASP A 1 653 ? -6.993 -10.054 30.360 1.00 88.81 653 ASP A C 1
ATOM 5193 O O . ASP A 1 653 ? -6.300 -9.079 30.068 1.00 88.81 653 ASP A O 1
ATOM 5197 N N . TYR A 1 654 ? -8.216 -10.215 29.845 1.00 89.56 654 TYR A N 1
ATOM 5198 C CA . TYR A 1 654 ? -8.786 -9.292 28.860 1.00 89.56 654 TYR A CA 1
ATOM 5199 C C . TYR A 1 654 ? -10.275 -9.008 29.087 1.00 89.56 654 TYR A C 1
ATOM 5201 O O . TYR A 1 654 ? -11.113 -9.909 29.085 1.00 89.56 654 TYR A O 1
ATOM 5209 N N . ASN A 1 655 ? -10.611 -7.725 29.243 1.00 90.12 655 ASN A N 1
ATOM 5210 C CA . ASN A 1 655 ? -11.986 -7.240 29.355 1.00 90.12 655 ASN A CA 1
ATOM 5211 C C . ASN A 1 655 ? -12.524 -6.854 27.973 1.00 90.12 655 ASN A C 1
ATOM 5213 O O . ASN A 1 655 ? -11.989 -5.952 27.330 1.00 90.12 655 ASN A O 1
ATOM 5217 N N . VAL A 1 656 ? -13.612 -7.492 27.538 1.00 88.75 656 VAL A N 1
ATOM 5218 C CA . VAL A 1 656 ? -14.231 -7.257 26.229 1.00 88.75 656 VAL A CA 1
ATOM 5219 C C . VAL A 1 656 ? -15.727 -6.982 26.338 1.00 88.75 656 VAL A C 1
ATOM 5221 O O . VAL A 1 656 ? -16.499 -7.778 26.868 1.00 88.75 656 VAL A O 1
ATOM 5224 N N . GLN A 1 657 ? -16.169 -5.868 25.759 1.00 88.12 657 GLN A N 1
ATOM 5225 C CA . GLN A 1 657 ? -17.583 -5.623 25.488 1.00 88.12 657 GLN A CA 1
ATOM 5226 C C . GLN A 1 657 ? -17.920 -6.187 24.101 1.00 88.12 657 GLN A C 1
ATOM 5228 O O . GLN A 1 657 ? -17.491 -5.641 23.088 1.00 88.12 657 GLN A O 1
ATOM 5233 N N . LEU A 1 658 ? -18.690 -7.279 24.049 1.00 84.19 658 LEU A N 1
ATOM 5234 C CA . LEU A 1 658 ? -19.008 -7.988 22.799 1.00 84.19 658 LEU A CA 1
ATOM 5235 C C . LEU A 1 658 ? -19.936 -7.177 21.880 1.00 84.19 658 LEU A C 1
ATOM 5237 O O . LEU A 1 658 ? -19.887 -7.279 20.657 1.00 84.19 658 LEU A O 1
ATOM 5241 N N . THR A 1 659 ? -20.798 -6.356 22.473 1.00 75.12 659 THR A N 1
ATOM 5242 C CA . THR A 1 659 ? -21.840 -5.592 21.778 1.00 75.12 659 THR A CA 1
ATOM 5243 C C . THR A 1 659 ? -21.465 -4.114 21.668 1.00 75.12 659 THR A C 1
ATOM 5245 O O . THR A 1 659 ? -21.479 -3.383 22.662 1.00 75.12 659 THR A O 1
ATOM 5248 N N . THR A 1 660 ? -21.197 -3.637 20.452 1.00 60.25 660 THR A N 1
ATOM 5249 C CA . THR A 1 660 ? -20.870 -2.223 20.168 1.00 60.25 660 THR A CA 1
ATOM 5250 C C . THR A 1 660 ? -22.076 -1.277 20.237 1.00 60.25 660 THR A C 1
ATOM 5252 O O . THR A 1 660 ? -21.903 -0.066 20.363 1.00 60.25 660 THR A O 1
ATOM 5255 N N . LYS A 1 661 ? -23.301 -1.813 20.176 1.00 63.88 661 LYS A N 1
ATOM 5256 C CA . LYS A 1 661 ? -24.578 -1.108 20.379 1.00 63.88 661 LYS A CA 1
ATOM 5257 C C . LYS A 1 661 ? -25.526 -1.992 21.192 1.00 63.88 661 LYS A C 1
ATOM 5259 O O . LYS A 1 661 ? -25.356 -3.208 21.217 1.00 63.88 661 LYS A O 1
ATOM 5264 N N . THR A 1 662 ? -26.537 -1.392 21.820 1.00 72.56 662 THR A N 1
ATOM 5265 C CA . THR A 1 662 ? -27.531 -2.121 22.620 1.00 72.56 662 THR A CA 1
ATOM 5266 C C . THR A 1 662 ? -28.441 -2.963 21.720 1.00 72.56 662 THR A C 1
ATOM 5268 O O . THR A 1 662 ? -29.270 -2.440 20.971 1.00 72.56 662 THR A O 1
ATOM 5271 N N . GLY A 1 663 ? -28.252 -4.281 21.767 1.00 75.06 663 GLY A N 1
ATOM 5272 C CA . GLY A 1 663 ? -28.950 -5.259 20.930 1.00 75.06 663 GLY A CA 1
ATOM 5273 C C . GLY A 1 663 ? -30.117 -5.925 21.653 1.00 75.06 663 GLY A C 1
ATOM 5274 O O . GLY A 1 663 ? -30.196 -5.877 22.882 1.00 75.06 663 GLY A O 1
ATOM 5275 N N . ASN A 1 664 ? -31.012 -6.558 20.891 1.00 86.19 664 ASN A N 1
ATOM 5276 C CA . ASN A 1 664 ? -32.071 -7.401 21.446 1.00 86.19 664 ASN A CA 1
ATOM 5277 C C . ASN A 1 664 ? -31.472 -8.750 21.877 1.00 86.19 664 ASN A C 1
ATOM 5279 O O . ASN A 1 664 ? -30.849 -9.448 21.075 1.00 86.19 664 ASN A O 1
ATOM 5283 N N . LEU A 1 665 ? -31.670 -9.093 23.147 1.00 89.06 665 LEU A N 1
ATOM 5284 C CA . LEU A 1 665 ? -31.179 -10.279 23.838 1.00 89.06 665 LEU A CA 1
ATOM 5285 C C . LEU A 1 665 ? -32.376 -11.197 24.116 1.00 89.06 665 LEU A C 1
ATOM 5287 O O . LEU A 1 665 ? -33.140 -10.983 25.061 1.00 89.06 665 LEU A O 1
ATOM 5291 N N . ILE A 1 666 ? -32.543 -12.171 23.224 1.00 90.00 666 ILE A N 1
ATOM 5292 C CA . ILE A 1 666 ? -33.680 -13.082 23.113 1.00 90.00 666 ILE A CA 1
ATOM 5293 C C . ILE A 1 666 ? -33.352 -14.375 23.856 1.00 90.00 666 ILE A C 1
ATOM 5295 O O . ILE A 1 666 ? -32.320 -15.010 23.615 1.00 90.00 666 ILE A O 1
ATOM 5299 N N . HIS A 1 667 ? -34.234 -14.793 24.758 1.00 90.12 667 HIS A N 1
ATOM 5300 C CA . HIS A 1 667 ? -34.010 -16.002 25.547 1.00 90.12 667 HIS A CA 1
ATOM 5301 C C . HIS A 1 667 ? -34.096 -17.264 24.676 1.00 90.12 667 HIS A C 1
ATOM 5303 O O . HIS A 1 667 ? -35.089 -17.510 23.994 1.00 90.12 667 HIS A O 1
ATOM 5309 N N . GLY A 1 668 ? -33.049 -18.092 24.710 1.00 89.44 668 GLY A N 1
ATOM 5310 C CA . GLY A 1 668 ? -32.899 -19.259 23.834 1.00 89.44 668 GLY A CA 1
ATOM 5311 C C . GLY A 1 668 ? -32.063 -19.011 22.573 1.00 89.44 668 GLY A C 1
ATOM 5312 O O . GLY A 1 668 ? -31.679 -19.983 21.918 1.00 89.44 668 GLY A O 1
ATOM 5313 N N . ALA A 1 669 ? -31.730 -17.762 22.229 1.00 92.31 669 ALA A N 1
ATOM 5314 C CA . ALA A 1 669 ? -30.874 -17.458 21.082 1.00 92.31 669 ALA A CA 1
ATOM 5315 C C . ALA A 1 669 ? -29.383 -17.738 21.363 1.00 92.31 669 ALA A C 1
ATOM 5317 O O . ALA A 1 669 ? -28.930 -17.763 22.511 1.00 92.31 669 ALA A O 1
ATOM 5318 N N . THR A 1 670 ? -28.619 -17.958 20.291 1.00 93.00 670 THR A N 1
ATOM 5319 C CA . THR A 1 670 ? -27.149 -18.005 20.313 1.00 93.00 670 THR A CA 1
ATOM 5320 C C . THR A 1 670 ? -26.626 -16.748 19.625 1.00 93.00 670 THR A C 1
ATOM 5322 O O . THR A 1 670 ? -27.103 -16.410 18.545 1.00 93.00 670 THR A O 1
ATOM 5325 N N . TYR A 1 671 ? -25.648 -16.079 20.229 1.00 91.19 671 TYR A N 1
ATOM 5326 C CA . TYR A 1 671 ? -25.006 -14.883 19.687 1.00 91.19 671 TYR A CA 1
ATOM 5327 C C . TYR A 1 671 ? -23.537 -15.161 19.406 1.00 91.19 671 TYR A C 1
ATOM 5329 O O . TYR A 1 671 ? -22.838 -15.646 20.294 1.00 91.19 671 TYR A O 1
ATOM 5337 N N . THR A 1 672 ? -23.065 -14.826 18.209 1.00 91.44 672 THR A N 1
ATOM 5338 C CA . THR A 1 672 ? -21.672 -15.029 17.794 1.00 91.44 672 THR A CA 1
ATOM 5339 C C . THR A 1 672 ? -20.979 -13.681 17.608 1.00 91.44 672 THR A C 1
ATOM 5341 O O . THR A 1 672 ? -21.593 -12.715 17.157 1.00 91.44 672 THR A O 1
ATOM 5344 N N . TYR A 1 673 ? -19.708 -13.611 18.005 1.00 90.44 673 TYR A N 1
ATOM 5345 C CA . TYR A 1 673 ? -18.884 -12.407 17.954 1.00 90.44 673 TYR A CA 1
ATOM 5346 C C . TYR A 1 673 ? -17.439 -12.752 17.582 1.00 90.44 673 TYR A C 1
ATOM 5348 O O . TYR A 1 673 ? -16.903 -13.769 18.032 1.00 90.44 673 TYR A O 1
ATOM 5356 N N . LEU A 1 674 ? -16.785 -11.866 16.827 1.00 89.88 674 LEU A N 1
ATOM 5357 C CA . LEU A 1 674 ? -15.334 -11.869 16.646 1.00 89.88 674 LEU A CA 1
ATOM 5358 C C . LEU A 1 674 ? -14.682 -10.952 17.692 1.00 89.88 674 LEU A C 1
ATOM 5360 O O . LEU A 1 674 ? -14.844 -9.731 17.649 1.00 89.88 674 LEU A O 1
ATOM 5364 N N . VAL A 1 675 ? -13.918 -11.531 18.617 1.00 89.06 675 VAL A N 1
ATOM 5365 C CA . VAL A 1 675 ? -13.104 -10.792 19.591 1.00 89.06 675 VAL A CA 1
ATOM 5366 C C . VAL A 1 675 ? -11.665 -10.691 19.091 1.00 89.06 675 VAL A C 1
ATOM 5368 O O . VAL A 1 675 ? -11.123 -11.646 18.538 1.00 89.06 675 VAL A O 1
ATOM 5371 N N . ARG A 1 676 ? -11.050 -9.520 19.285 1.00 87.56 676 ARG A N 1
ATOM 5372 C CA . ARG A 1 676 ? -9.685 -9.193 18.851 1.00 87.56 676 ARG A CA 1
ATOM 5373 C C . ARG A 1 676 ? -8.868 -8.758 20.062 1.00 87.56 676 ARG A C 1
ATOM 5375 O O . ARG A 1 676 ? -9.361 -7.938 20.831 1.00 87.56 676 ARG A O 1
ATOM 5382 N N . ASN A 1 677 ? -7.645 -9.255 20.210 1.00 83.94 677 ASN A N 1
ATOM 5383 C CA . ASN A 1 677 ? -6.704 -8.804 21.235 1.00 83.94 677 ASN A CA 1
ATOM 5384 C C . ASN A 1 677 ? -5.281 -8.681 20.671 1.00 83.94 677 ASN A C 1
ATOM 5386 O O . ASN A 1 677 ? -4.896 -9.437 19.786 1.00 83.94 677 ASN A O 1
ATOM 5390 N N . VAL A 1 678 ? -4.476 -7.761 21.201 1.00 76.38 678 VAL A N 1
ATOM 5391 C CA . VAL A 1 678 ? -3.067 -7.600 20.789 1.00 76.38 678 VAL A CA 1
ATOM 5392 C C . VAL A 1 678 ? -2.187 -8.722 21.359 1.00 76.38 678 VAL A C 1
ATOM 5394 O O . VAL A 1 678 ? -1.191 -9.109 20.747 1.00 76.38 678 VAL A O 1
ATOM 5397 N N . GLU A 1 679 ? -2.580 -9.280 22.504 1.00 81.44 679 GLU A N 1
ATOM 5398 C CA . GLU A 1 679 ? -1.828 -10.293 23.244 1.00 81.44 679 GLU A CA 1
ATOM 5399 C C . GLU A 1 679 ? -2.507 -11.668 23.206 1.00 81.44 679 GLU A C 1
ATOM 5401 O O . GLU A 1 679 ? -3.734 -11.798 23.109 1.00 81.44 679 GLU A O 1
ATOM 5406 N N . GLU A 1 680 ? -1.691 -12.718 23.292 1.00 83.12 680 GLU A N 1
ATOM 5407 C CA . GLU A 1 680 ? -2.193 -14.077 23.451 1.00 83.12 680 GLU A CA 1
ATOM 5408 C C . GLU A 1 680 ? -2.696 -14.244 24.887 1.00 83.12 680 GLU A C 1
ATOM 5410 O O . GLU A 1 680 ? -2.009 -13.864 25.840 1.00 83.12 680 GLU A O 1
ATOM 5415 N N . LEU A 1 681 ? -3.892 -14.812 25.046 1.00 85.06 681 LEU A N 1
ATOM 5416 C CA . LEU A 1 681 ? -4.448 -15.117 26.367 1.00 85.06 681 LEU A CA 1
ATOM 5417 C C . LEU A 1 681 ? -3.867 -16.432 26.923 1.00 85.06 681 LEU A C 1
ATOM 5419 O O . LEU A 1 681 ? -3.864 -16.649 28.134 1.00 85.06 681 LEU A O 1
ATOM 5423 N N . GLY A 1 682 ? -3.341 -17.293 26.047 1.00 84.31 682 GLY A N 1
ATOM 5424 C CA . GLY A 1 682 ? -2.967 -18.667 26.367 1.00 84.31 682 GLY A CA 1
ATOM 5425 C C . GLY A 1 682 ? -4.206 -19.541 26.585 1.00 84.31 682 GLY A C 1
ATOM 5426 O O . GLY A 1 682 ? -5.251 -19.301 25.975 1.00 84.31 682 GLY A O 1
ATOM 5427 N N . LYS A 1 683 ? -4.116 -20.548 27.464 1.00 85.69 683 LYS A N 1
ATOM 5428 C CA . LYS A 1 683 ? -5.300 -21.318 27.875 1.00 85.69 683 LYS A CA 1
ATOM 5429 C C . LYS A 1 683 ? -6.180 -20.430 28.759 1.00 85.69 683 LYS A C 1
ATOM 5431 O O . LYS A 1 683 ? -5.680 -19.799 29.687 1.00 85.69 683 LYS A O 1
ATOM 5436 N N . LEU A 1 684 ? -7.488 -20.406 28.520 1.00 88.00 684 LEU A N 1
ATOM 5437 C CA . LEU A 1 684 ? -8.424 -19.709 29.397 1.00 88.00 684 LEU A CA 1
ATOM 5438 C C . LEU A 1 684 ? -8.681 -20.537 30.659 1.00 88.00 684 LEU A C 1
ATOM 5440 O O . LEU A 1 684 ? -8.958 -21.734 30.597 1.00 88.00 684 LEU A O 1
ATOM 5444 N N . LEU A 1 685 ? -8.579 -19.883 31.811 1.00 87.44 685 LEU A N 1
ATOM 5445 C CA . LEU A 1 685 ? -8.761 -20.468 33.137 1.00 87.44 685 LEU A CA 1
ATOM 5446 C C . LEU A 1 685 ? -10.184 -20.241 33.655 1.00 87.44 685 LEU A C 1
ATOM 5448 O O . LEU A 1 685 ? -10.773 -21.120 34.280 1.00 87.44 685 LEU A O 1
ATOM 5452 N N . SER A 1 686 ? -10.755 -19.065 33.386 1.00 88.69 686 SER A N 1
ATOM 5453 C CA . SER A 1 686 ? -12.152 -18.753 33.696 1.00 88.69 686 SER A CA 1
ATOM 5454 C C . SER A 1 686 ? -12.678 -17.607 32.833 1.00 88.69 686 SER A C 1
ATOM 5456 O O . SER A 1 686 ? -11.918 -16.890 32.177 1.00 88.69 686 SER A O 1
ATOM 5458 N N . VAL A 1 687 ? -13.996 -17.427 32.844 1.00 93.88 687 VAL A N 1
ATOM 5459 C CA . VAL A 1 687 ? -14.670 -16.293 32.205 1.00 93.88 687 VAL A CA 1
ATOM 5460 C C . VAL A 1 687 ? -15.620 -15.681 33.221 1.00 93.88 687 VAL A C 1
ATOM 5462 O O . VAL A 1 687 ? -16.426 -16.405 33.801 1.00 93.88 687 VAL A O 1
ATOM 5465 N N . LYS A 1 688 ? -15.597 -14.362 33.416 1.00 94.50 688 LYS A N 1
ATOM 5466 C CA . LYS A 1 688 ? -16.736 -13.675 34.036 1.00 94.50 688 LYS A CA 1
ATOM 5467 C C . LYS A 1 688 ? -17.677 -13.168 32.960 1.00 94.50 688 LYS A C 1
ATOM 5469 O O . LYS A 1 688 ? -17.241 -12.555 31.989 1.00 94.50 688 LYS A O 1
ATOM 5474 N N . PHE A 1 689 ? -18.968 -13.361 33.176 1.00 94.94 689 PHE A N 1
ATOM 5475 C CA . PHE A 1 689 ? -20.033 -12.770 32.384 1.00 94.94 689 PHE A CA 1
ATOM 5476 C C . PHE A 1 689 ? -20.675 -11.612 33.147 1.00 94.94 689 PHE A C 1
ATOM 5478 O O . PHE A 1 689 ? -21.027 -11.750 34.319 1.00 94.94 689 PHE A O 1
ATOM 5485 N N . SER A 1 690 ? -20.898 -10.490 32.470 1.00 93.50 690 SER A N 1
ATOM 5486 C CA . SER A 1 690 ? -21.836 -9.466 32.919 1.00 93.50 690 SER A CA 1
ATOM 5487 C C . SER A 1 690 ? -22.609 -8.888 31.734 1.00 93.50 690 SER A C 1
ATOM 5489 O O . SER A 1 690 ? -22.254 -9.058 30.566 1.00 93.50 690 SER A O 1
ATOM 5491 N N . TRP A 1 691 ? -23.718 -8.215 32.024 1.00 93.00 691 TRP A N 1
ATOM 5492 C CA . TRP A 1 691 ? -24.492 -7.518 31.004 1.00 93.00 691 TRP A CA 1
ATOM 5493 C C . TRP A 1 691 ? -25.129 -6.257 31.579 1.00 93.00 691 TRP A C 1
ATOM 5495 O O . TRP A 1 691 ? -25.380 -6.173 32.782 1.00 93.00 691 TRP A O 1
ATOM 5505 N N . ALA A 1 692 ? -25.414 -5.279 30.727 1.00 90.38 692 ALA A N 1
ATOM 5506 C CA . ALA A 1 692 ? -26.072 -4.036 31.108 1.00 90.38 692 ALA A CA 1
ATOM 5507 C C . ALA A 1 692 ? -27.368 -3.853 30.312 1.00 90.38 692 ALA A C 1
ATOM 5509 O O . ALA A 1 692 ? -27.336 -3.731 29.088 1.00 90.38 692 ALA A O 1
ATOM 5510 N N . SER A 1 693 ? -28.503 -3.806 31.012 1.00 88.75 693 SER A N 1
ATOM 5511 C CA . SER A 1 693 ? -29.796 -3.425 30.433 1.00 88.75 693 SER A CA 1
ATOM 5512 C C . SER A 1 693 ? -29.770 -1.976 29.945 1.00 88.75 693 SER A C 1
ATOM 5514 O O . SER A 1 693 ? -29.260 -1.094 30.637 1.00 88.75 693 SER A O 1
ATOM 5516 N N . SER A 1 694 ? -30.362 -1.724 28.776 1.00 85.50 694 SER A N 1
ATOM 5517 C CA . SER A 1 694 ? -30.577 -0.380 28.223 1.00 85.50 694 SER A CA 1
ATOM 5518 C C . SER A 1 694 ? -31.985 0.167 28.492 1.00 85.50 694 SER A C 1
ATOM 5520 O O . SER A 1 694 ? -32.392 1.154 27.881 1.00 85.50 694 SER A O 1
ATOM 5522 N N . SER A 1 695 ? -32.762 -0.512 29.336 1.00 80.19 695 SER A N 1
ATOM 5523 C CA . SER A 1 695 ? -34.092 -0.075 29.760 1.00 80.19 695 SER A CA 1
ATOM 5524 C C . SER A 1 695 ? -33.989 1.018 30.824 1.00 80.19 695 SER A C 1
ATOM 5526 O O . SER A 1 695 ? -33.215 0.897 31.772 1.00 80.19 695 SER A O 1
ATOM 5528 N N . TRP A 1 696 ? -34.802 2.065 30.683 1.00 67.12 696 TRP A N 1
ATOM 5529 C CA . TRP A 1 696 ? -34.816 3.236 31.569 1.00 67.12 696 TRP A CA 1
ATOM 5530 C C . TRP A 1 696 ? -35.591 3.008 32.877 1.00 67.12 696 TRP A C 1
ATOM 5532 O O . TRP A 1 696 ? -35.614 3.878 33.741 1.00 67.12 696 TRP A O 1
ATOM 5542 N N . ASN A 1 697 ? -36.248 1.856 33.045 1.00 72.44 697 ASN A N 1
ATOM 5543 C CA . ASN A 1 697 ? -37.059 1.594 34.230 1.00 72.44 697 ASN A CA 1
ATOM 5544 C C . ASN A 1 697 ? -36.185 1.122 35.408 1.00 72.44 697 ASN A C 1
ATOM 5546 O O . ASN A 1 697 ? -36.018 -0.078 35.631 1.00 72.44 697 ASN A O 1
ATOM 5550 N N . PHE A 1 698 ? -35.621 2.084 36.146 1.00 60.62 698 PHE A N 1
ATOM 5551 C CA . PHE A 1 698 ? -34.686 1.862 37.259 1.00 60.62 698 PHE A CA 1
ATOM 5552 C C . PHE A 1 698 ? -35.255 1.019 38.414 1.00 60.62 698 PHE A C 1
ATOM 5554 O O . PHE A 1 698 ? -34.483 0.392 39.136 1.00 60.62 698 PHE A O 1
ATOM 5561 N N . PHE A 1 699 ? -36.582 0.955 38.567 1.00 67.19 699 PHE A N 1
ATOM 5562 C CA . PHE A 1 699 ? -37.246 0.160 39.606 1.00 67.19 699 PHE A CA 1
ATOM 5563 C C . PHE A 1 699 ? -37.433 -1.320 39.220 1.00 67.19 699 PHE A C 1
ATOM 5565 O O . PHE A 1 699 ? -37.617 -2.163 40.097 1.00 67.19 699 PHE A O 1
ATOM 5572 N N . LYS A 1 700 ? -37.355 -1.676 37.926 1.00 74.00 700 LYS A N 1
ATOM 5573 C CA . LYS A 1 700 ? -37.457 -3.072 37.462 1.00 74.00 700 LYS A CA 1
ATOM 5574 C C . LYS A 1 700 ? -36.066 -3.715 37.477 1.00 74.00 700 LYS A C 1
ATOM 5576 O O . LYS A 1 700 ? -35.161 -3.299 36.751 1.00 74.00 700 LYS A O 1
ATOM 5581 N N . THR A 1 701 ? -35.879 -4.772 38.267 1.00 78.88 701 THR A N 1
ATOM 5582 C CA . THR A 1 701 ? -34.656 -5.586 38.196 1.00 78.88 701 THR A CA 1
ATOM 5583 C C . THR A 1 701 ? -34.645 -6.369 36.885 1.00 78.88 701 THR A C 1
ATOM 5585 O O . THR A 1 701 ? -35.478 -7.236 36.642 1.00 78.88 701 THR A O 1
ATOM 5588 N N . HIS A 1 702 ? -33.699 -6.042 36.006 1.00 86.44 702 HIS A N 1
ATOM 5589 C CA . HIS A 1 702 ? -33.566 -6.698 34.709 1.00 86.44 702 HIS A CA 1
ATOM 5590 C C . HIS A 1 702 ? -32.642 -7.914 34.827 1.00 86.44 702 HIS A C 1
ATOM 5592 O O . HIS A 1 702 ? -31.529 -7.801 35.349 1.00 86.44 702 HIS A O 1
ATOM 5598 N N . THR A 1 703 ? -33.089 -9.058 34.309 1.00 89.31 703 THR A N 1
ATOM 5599 C CA . THR A 1 703 ? -32.358 -10.331 34.335 1.00 89.31 703 THR A CA 1
ATOM 5600 C C . THR A 1 703 ? -32.261 -10.988 32.955 1.00 89.31 703 THR A C 1
ATOM 5602 O O . THR A 1 703 ? -33.098 -10.744 32.084 1.00 89.31 703 THR A O 1
ATOM 5605 N N . LEU A 1 704 ? -31.230 -11.818 32.780 1.00 90.38 704 LEU A N 1
ATOM 5606 C CA . LEU A 1 704 ? -31.052 -12.758 31.670 1.00 90.38 704 LEU A CA 1
ATOM 5607 C C . LEU A 1 704 ? -30.798 -14.164 32.215 1.00 90.38 704 LEU A C 1
ATOM 5609 O O . LEU A 1 704 ? -30.256 -14.312 33.308 1.00 90.38 704 LEU A O 1
ATOM 5613 N N . PHE A 1 705 ? -31.090 -15.190 31.423 1.00 90.56 705 PHE A N 1
ATOM 5614 C CA . PHE A 1 705 ? -30.622 -16.549 31.692 1.00 90.56 705 PHE A CA 1
ATOM 5615 C C . PHE A 1 705 ? -29.519 -16.918 30.698 1.00 90.56 705 PHE A C 1
ATOM 5617 O O . PHE A 1 705 ? -29.752 -16.977 29.491 1.00 90.56 705 PHE A O 1
ATOM 5624 N N . LEU A 1 706 ? -28.310 -17.156 31.204 1.00 92.00 706 LEU A N 1
ATOM 5625 C CA . LEU A 1 706 ? -27.172 -17.642 30.425 1.00 92.00 706 LEU A CA 1
ATOM 5626 C C . LEU A 1 706 ? -27.094 -19.163 30.540 1.00 92.00 706 LEU A C 1
ATOM 5628 O O . LEU A 1 706 ? -27.330 -19.711 31.615 1.00 92.00 706 LEU A O 1
ATOM 5632 N N . ASP A 1 707 ? -26.740 -19.827 29.445 1.00 91.06 707 ASP A N 1
ATOM 5633 C CA . ASP A 1 707 ? -26.463 -21.259 29.441 1.00 91.06 707 ASP A CA 1
ATOM 5634 C C . ASP A 1 707 ? -24.953 -21.525 29.459 1.00 91.06 707 ASP A C 1
ATOM 5636 O O . ASP A 1 707 ? -24.412 -22.069 30.424 1.00 91.06 707 ASP A O 1
ATOM 5640 N N . TYR A 1 708 ? -24.258 -21.061 28.419 1.00 93.81 708 TYR A N 1
ATOM 5641 C CA . TYR A 1 708 ? -22.809 -21.172 28.292 1.00 93.81 708 TYR A CA 1
ATOM 5642 C C . TYR A 1 708 ? -22.215 -20.065 27.414 1.00 93.81 708 TYR A C 1
ATOM 5644 O O . TYR A 1 708 ? -22.908 -19.424 26.620 1.00 93.81 708 TYR A O 1
ATOM 5652 N N . VAL A 1 709 ? -20.899 -19.898 27.523 1.00 95.19 709 VAL A N 1
ATOM 5653 C CA . VAL A 1 709 ? -20.054 -19.137 26.600 1.00 95.19 709 VAL A CA 1
ATOM 5654 C C . VAL A 1 709 ? -18.995 -20.086 26.043 1.00 95.19 709 VAL A C 1
ATOM 5656 O O . VAL A 1 709 ? -18.288 -20.724 26.816 1.00 95.19 709 VAL A O 1
ATOM 5659 N N . THR A 1 710 ? -18.859 -20.204 24.723 1.00 93.19 710 THR A N 1
ATOM 5660 C CA . THR A 1 710 ? -17.708 -20.890 24.107 1.00 93.19 710 THR A CA 1
ATOM 5661 C C . THR A 1 710 ? -16.743 -19.891 23.513 1.00 93.19 710 THR A C 1
ATOM 5663 O O . THR A 1 710 ? -17.175 -18.928 22.881 1.00 93.19 710 THR A O 1
ATOM 5666 N N . ILE A 1 711 ? -15.450 -20.168 23.644 1.00 91.19 711 ILE A N 1
ATOM 5667 C CA . ILE A 1 711 ? -14.379 -19.350 23.084 1.00 91.19 711 ILE A CA 1
ATOM 5668 C C . ILE A 1 711 ? -13.448 -20.268 22.293 1.00 91.19 711 ILE A C 1
ATOM 5670 O O . ILE A 1 711 ? -13.024 -21.304 22.802 1.00 91.19 711 ILE A O 1
ATOM 5674 N N . LYS A 1 712 ? -13.164 -19.911 21.037 1.00 87.81 712 LYS A N 1
ATOM 5675 C CA . LYS A 1 712 ? -12.275 -20.662 20.139 1.00 87.81 712 LYS A CA 1
ATOM 5676 C C . LYS A 1 712 ? -11.241 -19.715 19.509 1.00 87.81 712 LYS A C 1
ATOM 5678 O O . LYS A 1 712 ? -11.665 -18.738 18.888 1.00 87.81 712 LYS A O 1
ATOM 5683 N N . PRO A 1 713 ? -9.926 -19.978 19.618 1.00 87.38 713 PRO A N 1
ATOM 5684 C CA . PRO A 1 713 ? -8.904 -19.202 18.915 1.00 87.38 713 PRO A CA 1
ATOM 5685 C C . PRO A 1 713 ? -8.981 -19.419 17.395 1.00 87.38 713 PRO A C 1
ATOM 5687 O O . PRO A 1 713 ? -9.286 -20.516 16.928 1.00 87.38 713 PRO A O 1
ATOM 5690 N N . MET A 1 714 ? -8.690 -18.371 16.621 1.00 86.25 714 MET A N 1
ATOM 5691 C CA . MET A 1 714 ? -8.805 -18.350 15.155 1.00 86.25 714 MET A CA 1
ATOM 5692 C C . MET A 1 714 ? -7.463 -18.201 14.417 1.00 86.25 714 MET A C 1
ATOM 5694 O O . MET A 1 714 ? -7.415 -18.390 13.205 1.00 86.25 714 MET A O 1
ATOM 5698 N N . ASN A 1 715 ? -6.347 -17.932 15.098 1.00 84.81 715 ASN A N 1
ATOM 5699 C CA . ASN A 1 715 ? -5.011 -17.887 14.473 1.00 84.81 715 ASN A CA 1
ATOM 5700 C C . ASN A 1 715 ? -4.379 -19.290 14.307 1.00 84.81 715 ASN A C 1
ATOM 5702 O O . ASN A 1 715 ? -3.159 -19.436 14.351 1.00 84.81 715 ASN A O 1
ATOM 5706 N N . ILE A 1 716 ? -5.199 -20.338 14.174 1.00 76.88 716 ILE A N 1
ATOM 5707 C CA . ILE A 1 716 ? -4.792 -21.749 14.190 1.00 76.88 716 ILE A CA 1
ATOM 5708 C C . ILE A 1 716 ? -5.503 -22.492 13.055 1.00 76.88 716 ILE A C 1
ATOM 5710 O O . ILE A 1 716 ? -6.710 -22.345 12.891 1.00 76.88 716 ILE A O 1
ATOM 5714 N N . ILE A 1 717 ? -4.756 -23.308 12.302 1.00 74.00 717 ILE A N 1
ATOM 5715 C CA . ILE A 1 717 ? -5.276 -24.066 11.148 1.00 74.00 717 ILE A CA 1
ATOM 5716 C C . ILE A 1 717 ? -5.355 -25.582 11.433 1.00 74.00 717 ILE A C 1
ATOM 5718 O O . ILE A 1 717 ? -6.358 -26.198 11.085 1.00 74.00 717 ILE A O 1
ATOM 5722 N N . ASP A 1 718 ? -4.372 -26.186 12.116 1.00 66.88 718 ASP A N 1
ATOM 5723 C CA . ASP A 1 718 ? -4.369 -27.626 12.472 1.00 66.88 718 ASP A CA 1
ATOM 5724 C C . ASP A 1 718 ? -5.506 -27.974 13.452 1.00 66.88 718 ASP A C 1
ATOM 5726 O O . ASP A 1 718 ? -5.561 -27.408 14.547 1.00 66.88 718 ASP A O 1
ATOM 5730 N N . GLU A 1 719 ? -6.392 -28.916 13.096 1.00 52.75 719 GLU A N 1
ATOM 5731 C CA . GLU A 1 719 ? -7.520 -29.330 13.947 1.00 52.75 719 GLU A CA 1
ATOM 5732 C C . GLU A 1 719 ? -7.087 -29.852 15.324 1.00 52.75 719 GLU A C 1
ATOM 5734 O O . GLU A 1 719 ? -7.747 -29.540 16.313 1.00 52.75 719 GLU A O 1
ATOM 5739 N N . ARG A 1 720 ? -5.919 -30.502 15.440 1.00 50.72 720 ARG A N 1
ATOM 5740 C CA . ARG A 1 720 ? -5.358 -30.967 16.730 1.00 50.72 720 ARG A CA 1
ATOM 5741 C C . ARG A 1 720 ? -4.973 -29.815 17.665 1.00 50.72 720 ARG A C 1
ATOM 5743 O O . ARG A 1 720 ? -4.696 -30.024 18.839 1.00 50.72 720 ARG A O 1
ATOM 5750 N N . LYS A 1 721 ? -4.931 -28.586 17.142 1.00 51.66 721 LYS A N 1
ATOM 5751 C CA . LYS A 1 721 ? -4.829 -27.337 17.909 1.00 51.66 721 LYS A CA 1
ATOM 5752 C C . LYS A 1 721 ? -6.124 -26.509 17.865 1.00 51.66 721 LYS A C 1
ATOM 5754 O O . LYS A 1 721 ? -6.236 -25.542 18.608 1.00 51.66 721 LYS A O 1
ATOM 5759 N N . GLN A 1 722 ? -7.119 -26.862 17.049 1.00 50.91 722 GLN A N 1
ATOM 5760 C CA . GLN A 1 722 ? -8.468 -26.281 17.138 1.00 50.91 722 GLN A CA 1
ATOM 5761 C C . GLN A 1 722 ? -9.288 -26.879 18.299 1.00 50.91 722 GLN A C 1
ATOM 5763 O O . GLN A 1 722 ? -10.315 -26.302 18.659 1.00 50.91 722 GLN A O 1
ATOM 5768 N N . GLU A 1 723 ? -8.817 -27.966 18.927 1.00 51.72 723 GLU A N 1
ATOM 5769 C CA . GLU A 1 723 ? -9.377 -28.540 20.165 1.00 51.72 723 GLU A CA 1
ATOM 5770 C C . GLU A 1 723 ? -9.390 -27.562 21.359 1.00 51.72 723 GLU A C 1
ATOM 5772 O O . GLU A 1 723 ? -10.146 -27.769 22.305 1.00 51.72 723 GLU A O 1
ATOM 5777 N N . TYR A 1 724 ? -8.683 -26.424 21.295 1.00 66.38 724 TYR A N 1
ATOM 5778 C CA . TYR A 1 724 ? -8.811 -25.318 22.261 1.00 66.38 724 TYR A CA 1
ATOM 5779 C C . TYR A 1 724 ? -10.161 -24.557 22.190 1.00 66.38 724 TYR A C 1
ATOM 5781 O O . TYR A 1 724 ? -10.232 -23.383 22.561 1.00 66.38 724 TYR A O 1
ATOM 5789 N N . LYS A 1 725 ? -11.258 -25.187 21.737 1.00 83.50 725 LYS A N 1
ATOM 5790 C CA . LYS A 1 725 ? -12.616 -24.657 21.943 1.00 83.50 725 LYS A CA 1
ATOM 5791 C C . LYS A 1 725 ? -13.026 -24.909 23.393 1.00 83.50 725 LYS A C 1
ATOM 5793 O O . LYS A 1 725 ? -13.585 -25.951 23.722 1.00 83.50 725 LYS A O 1
ATOM 5798 N N . GLN A 1 726 ? -12.800 -23.923 24.250 1.00 90.00 726 GLN A N 1
ATOM 5799 C CA . GLN A 1 726 ? -13.194 -23.999 25.653 1.00 90.00 726 GLN A CA 1
ATOM 5800 C C . GLN A 1 726 ? -14.653 -23.560 25.820 1.00 90.00 726 GLN A C 1
ATOM 5802 O O . GLN A 1 726 ? -15.087 -22.551 25.255 1.00 90.00 726 GLN A O 1
ATOM 5807 N N . LYS A 1 727 ? -15.428 -24.332 26.587 1.00 93.31 727 LYS A N 1
ATOM 5808 C CA . LYS A 1 727 ? -16.839 -24.063 26.895 1.00 93.31 727 LYS A CA 1
ATOM 5809 C C . LYS A 1 727 ? -16.954 -23.755 28.382 1.00 93.31 727 LYS A C 1
ATOM 5811 O O . LYS A 1 727 ? -16.601 -24.591 29.204 1.00 93.31 727 LYS A O 1
ATOM 5816 N N . PHE A 1 728 ? -17.478 -22.584 28.719 1.00 94.19 728 PHE A N 1
ATOM 5817 C CA . PHE A 1 728 ? -17.683 -22.130 30.088 1.00 94.19 728 PHE A CA 1
ATOM 5818 C C . PHE A 1 728 ? -19.179 -22.093 30.408 1.00 94.19 728 PHE A C 1
ATOM 5820 O O . PHE A 1 728 ? -19.947 -21.417 29.723 1.00 94.19 728 PHE A O 1
ATOM 5827 N N . CYS A 1 729 ? -19.602 -22.831 31.430 1.00 91.94 729 CYS A N 1
ATOM 5828 C CA . CYS A 1 729 ? -21.002 -22.989 31.815 1.00 91.94 729 CYS A CA 1
ATOM 5829 C C . CYS A 1 729 ? -21.344 -22.103 33.015 1.00 91.94 729 CYS A C 1
ATOM 5831 O O . CYS A 1 729 ? -20.534 -21.930 33.930 1.00 91.94 729 CYS A O 1
ATOM 5833 N N . TYR A 1 730 ? -22.581 -21.600 33.049 1.00 89.12 730 TYR A N 1
ATOM 5834 C CA . TYR A 1 730 ? -23.154 -21.074 34.284 1.00 89.12 730 TYR A CA 1
ATOM 5835 C C . TYR A 1 730 ? -23.846 -22.224 35.027 1.00 89.12 730 TYR A C 1
ATOM 5837 O O . TYR A 1 730 ? -24.946 -22.636 34.656 1.00 89.12 730 TYR A O 1
ATOM 5845 N N . GLU A 1 731 ? -23.171 -22.762 36.052 1.00 78.06 731 GLU A N 1
ATOM 5846 C CA . GLU A 1 731 ? -23.616 -23.937 36.830 1.00 78.06 731 GLU A CA 1
ATOM 5847 C C . GLU A 1 731 ? -24.936 -23.701 37.600 1.00 78.06 731 GLU A C 1
ATOM 5849 O O . GLU A 1 731 ? -25.546 -24.654 38.076 1.00 78.06 731 GLU A O 1
ATOM 5854 N N . SER A 1 732 ? -25.396 -22.449 37.718 1.00 77.00 732 SER A N 1
ATOM 5855 C CA . SER A 1 732 ? -26.644 -22.098 38.403 1.00 77.00 732 SER A CA 1
ATOM 5856 C C . SER A 1 732 ? -27.845 -21.980 37.451 1.00 77.00 732 SER A C 1
ATOM 5858 O O . SER A 1 732 ? -27.738 -21.623 36.271 1.00 77.00 732 SER A O 1
ATOM 5860 N N . VAL A 1 733 ? -29.030 -22.250 38.001 1.00 73.50 733 VAL A N 1
ATOM 5861 C CA . VAL A 1 733 ? -30.332 -21.986 37.367 1.00 73.50 733 VAL A CA 1
ATOM 5862 C C . VAL A 1 733 ? -30.824 -20.550 37.587 1.00 73.50 733 VAL A C 1
ATOM 5864 O O . VAL A 1 733 ? -31.814 -20.149 36.979 1.00 73.50 733 VAL A O 1
ATOM 5867 N N . GLU A 1 734 ? -30.146 -19.776 38.440 1.00 83.44 734 GLU A N 1
ATOM 5868 C CA . GLU A 1 734 ? -30.513 -18.395 38.758 1.00 83.44 734 GLU A CA 1
ATOM 5869 C C . GLU A 1 734 ? -30.430 -17.446 37.554 1.00 83.44 734 GLU A C 1
ATOM 5871 O O . GLU A 1 734 ? -29.742 -17.681 36.560 1.00 83.44 734 GLU A O 1
ATOM 5876 N N . ALA A 1 735 ? -31.135 -16.321 37.664 1.00 87.38 735 ALA A N 1
ATOM 5877 C CA . ALA A 1 735 ? -31.145 -15.288 36.643 1.00 87.38 735 ALA A CA 1
ATOM 5878 C C . ALA A 1 735 ? -30.013 -14.265 36.874 1.00 87.38 735 ALA A C 1
ATOM 5880 O O . ALA A 1 735 ? -29.900 -13.655 37.942 1.00 87.38 735 ALA A O 1
ATOM 5881 N N . ILE A 1 736 ? -29.207 -14.025 35.840 1.00 90.44 736 ILE A N 1
ATOM 5882 C CA . ILE A 1 736 ? -28.098 -13.068 35.828 1.00 90.44 736 ILE A CA 1
ATOM 5883 C C . ILE A 1 736 ? -28.653 -11.641 35.852 1.00 90.44 736 ILE A C 1
ATOM 5885 O O . ILE A 1 736 ? -29.230 -11.156 34.873 1.00 90.44 736 ILE A O 1
ATOM 5889 N N . LYS A 1 737 ? -28.459 -10.944 36.973 1.00 91.44 737 LYS A N 1
ATOM 5890 C CA . LYS A 1 737 ? -28.905 -9.560 37.184 1.00 91.44 737 LYS A CA 1
ATOM 5891 C C . LYS A 1 737 ? -28.026 -8.580 36.399 1.00 91.44 737 LYS A C 1
ATOM 5893 O O . LYS A 1 737 ? -26.802 -8.687 36.405 1.00 91.44 737 LYS A O 1
ATOM 5898 N N . SER A 1 738 ? -28.658 -7.604 35.749 1.00 90.44 738 SER A N 1
ATOM 5899 C CA . SER A 1 738 ? -27.972 -6.516 35.039 1.00 90.44 738 SER A CA 1
ATOM 5900 C C . SER A 1 738 ? -26.981 -5.783 35.957 1.00 90.44 738 SER A C 1
ATOM 5902 O O . SER A 1 738 ? -27.297 -5.493 37.109 1.00 90.44 738 SER A O 1
ATOM 5904 N N . LYS A 1 739 ? -25.810 -5.428 35.414 1.00 87.50 739 LYS A N 1
ATOM 5905 C CA . LYS A 1 739 ? -24.670 -4.774 36.085 1.00 87.50 739 LYS A CA 1
ATOM 5906 C C . LYS A 1 739 ? -24.050 -5.576 37.246 1.00 87.50 739 LYS A C 1
ATOM 5908 O O . LYS A 1 739 ? -23.413 -4.986 38.114 1.00 87.50 739 LYS A O 1
ATOM 5913 N N . LYS A 1 740 ? -24.205 -6.905 37.265 1.00 90.88 740 LYS A N 1
ATOM 5914 C CA . LYS A 1 740 ? -23.450 -7.808 38.152 1.00 90.88 740 LYS A CA 1
ATOM 5915 C C . LYS A 1 740 ? -22.559 -8.757 37.350 1.00 90.88 740 LYS A C 1
ATOM 5917 O O . LYS A 1 740 ? -22.919 -9.157 36.245 1.00 90.88 740 LYS A O 1
ATOM 5922 N N . GLU A 1 741 ? -21.413 -9.104 37.929 1.00 91.38 741 GLU A N 1
ATOM 5923 C CA . GLU A 1 741 ? -20.475 -10.096 37.397 1.00 91.38 741 GLU A CA 1
ATOM 5924 C C . GLU A 1 741 ? -20.791 -11.493 37.935 1.00 91.38 741 GLU A C 1
ATOM 5926 O O . GLU A 1 741 ? -21.115 -11.658 39.112 1.00 91.38 741 GLU A O 1
ATOM 5931 N N . TYR A 1 742 ? -20.662 -12.497 37.072 1.00 92.94 742 TYR A N 1
ATOM 5932 C CA . TYR A 1 742 ? -20.888 -13.901 37.390 1.00 92.94 742 TYR A CA 1
ATOM 5933 C C . TYR A 1 742 ? -19.756 -14.745 36.810 1.00 92.94 742 TYR A C 1
ATOM 5935 O O . TYR A 1 742 ? -19.498 -14.696 35.608 1.00 92.94 742 TYR A O 1
ATOM 5943 N N . PHE A 1 743 ? -19.084 -15.525 37.654 1.00 91.75 743 PHE A N 1
ATOM 5944 C CA . PHE A 1 743 ? -18.035 -16.443 37.215 1.00 91.75 743 PHE A CA 1
ATOM 5945 C C . PHE A 1 743 ? -18.634 -17.660 36.504 1.00 91.75 743 PHE A C 1
ATOM 5947 O O . PHE A 1 743 ? -19.590 -18.271 36.983 1.00 91.75 743 PHE A O 1
ATOM 5954 N N . LEU A 1 744 ? -18.025 -18.024 35.381 1.00 92.44 744 LEU A N 1
ATOM 5955 C CA . LEU A 1 744 ? -18.272 -19.241 34.623 1.00 92.44 744 LEU A CA 1
ATOM 5956 C C . LEU A 1 744 ? -17.046 -20.148 34.749 1.00 92.44 744 LEU A C 1
ATOM 5958 O O . LEU A 1 744 ? -15.907 -19.690 34.613 1.00 92.44 744 LEU A O 1
ATOM 5962 N N . LYS A 1 745 ? -17.283 -21.440 34.972 1.00 85.31 745 LYS A N 1
ATOM 5963 C CA . LYS A 1 745 ? -16.237 -22.470 34.983 1.00 85.31 745 LYS A CA 1
ATOM 5964 C C . LYS A 1 745 ? -16.268 -23.255 33.682 1.00 85.31 745 LYS A C 1
ATOM 5966 O O . LYS A 1 745 ? -17.311 -23.318 33.033 1.00 85.31 745 LYS A O 1
ATOM 5971 N N . GLU A 1 746 ? -15.136 -23.849 33.316 1.00 88.44 746 GLU A N 1
ATOM 5972 C CA . GLU A 1 746 ? -15.067 -24.818 32.220 1.00 88.44 746 GLU A CA 1
ATOM 5973 C C . GLU A 1 746 ? -16.105 -25.930 32.479 1.00 88.44 746 GLU A C 1
ATOM 5975 O O . GLU A 1 746 ? -16.204 -26.444 33.596 1.00 88.44 746 GLU A O 1
ATOM 5980 N N . CYS A 1 747 ? -16.960 -26.211 31.494 1.00 87.25 747 CYS A N 1
ATOM 5981 C CA . CYS A 1 747 ? -18.016 -27.211 31.627 1.00 87.25 747 CYS A CA 1
ATOM 5982 C C . CYS A 1 747 ? -17.395 -28.598 31.831 1.00 87.25 747 CYS A C 1
ATOM 5984 O O . CYS A 1 747 ? -16.397 -28.924 31.188 1.00 87.25 747 CYS A O 1
ATOM 5986 N N . LYS A 1 748 ? -18.023 -29.408 32.685 1.00 67.88 748 LYS A N 1
ATOM 5987 C CA . LYS A 1 748 ? -17.739 -30.844 32.793 1.00 67.88 748 LYS A CA 1
ATOM 5988 C C . LYS A 1 748 ? -18.357 -31.621 31.631 1.00 67.88 748 LYS A C 1
ATOM 5990 O O . LYS A 1 748 ? -19.382 -31.132 31.097 1.00 67.88 748 LYS A O 1
#

Radius of gyration: 34.9 Å; chains: 1; bounding box: 112×84×74 Å